Protein AF-A0A9P1FD99-F1 (afdb_monomer_lite)

InterPro domains:
  IPR006680 Amidohydrolase-related [PF01979] (266-612)
  IPR011059 Metal-dependent hydrolase, composite domain superfamily [G3DSA:2.30.40.10] (236-586)
  IPR011059 Metal-dependent hydrolase, composite domain superfamily [SSF51338] (237-615)
  IPR032466 Metal-dependent hydrolase [SSF51556] (269-570)

pLDDT: mean 85.4, std 17.94, range [26.8, 98.94]

Radius of gyration: 29.66 Å; chains: 1; bounding box: 60×89×94 Å

Secondary structure (DSSP, 8-state):
--SSTTHHHHHHHHHHHHHHHHHHHTTSSS--SHHHHHHHHHHHTTEEPPS--TTTTSEEEEEEEPPTT-HHHHHHHHHHHHHHHHHHHHHHSTT-EEPPHHHHHHHHHHS--SSHHHHHHHHT-SEEEEEEEEEEEEESTTSEEEEEEEEEEEEEEGGGTTEEEEEEEPPPEEESSS-PEETTT---HHHHHHHHHHHHHHHHHTTTS-EETTGGGS---PPPEEEEEEETTT--EEEEEEETTEEEEEEEPPTTSS---PPPEEEEPEEEEEE-EETTEESS-TT--HHHHHHHHHHHGGGTEEEEEEEEES--HHHHHHHHHHHHHHHHH-HHHHHHB--EEEE-SSS--STTTTTTS-GGG-----HHHHHHHHHHTTT-EEEEEE-TTSTTHHHHHHHHHHTTPEEEE-S----HHHHHHHHHTT--EETTBTBSS-SS--SSS-HHHHHHH-TTPEEEE--SSSSS-HHHHHHHHHHH-GGGEEE---B-TTTTPPSEEE--SSS-EEE-TTS-EEETTEEEEE-SB-S-HHHHHHHHHHHHT--HHHHHHHTTHHHHHHTTPPPP-S-TTSB--EEEEEEEPPPTT-SSPPPEEEEEEEEETTEEEEE------

Structure (mmCIF, N/CA/C/O backbone):
data_AF-A0A9P1FD99-F1
#
_entry.id   AF-A0A9P1FD99-F1
#
loop_
_atom_site.group_PDB
_atom_site.id
_atom_site.type_symbol
_atom_site.label_atom_id
_atom_site.label_alt_id
_atom_site.label_comp_id
_atom_site.label_asym_id
_atom_site.label_entity_id
_atom_site.label_seq_id
_atom_site.pdbx_PDB_ins_code
_atom_site.Cartn_x
_atom_site.Cartn_y
_atom_site.Cartn_z
_atom_site.occupancy
_atom_site.B_iso_or_equiv
_atom_site.auth_seq_id
_atom_site.auth_comp_id
_atom_site.auth_asym_id
_atom_site.auth_atom_id
_atom_site.pdbx_PDB_model_num
ATOM 1 N N . MET A 1 1 ? -25.162 -61.012 12.794 1.00 49.38 1 MET A N 1
ATOM 2 C CA . MET A 1 1 ? -24.647 -59.694 13.213 1.00 49.38 1 MET A CA 1
ATOM 3 C C . MET A 1 1 ? -23.161 -59.747 13.603 1.00 49.38 1 MET A C 1
ATOM 5 O O . MET A 1 1 ? -22.737 -58.900 14.362 1.00 49.38 1 MET A O 1
ATOM 9 N N . ASP A 1 2 ? -22.349 -60.653 13.022 1.00 47.34 2 ASP A N 1
ATOM 10 C CA . ASP A 1 2 ? -20.961 -60.903 13.489 1.00 47.34 2 ASP A CA 1
ATOM 11 C C . ASP A 1 2 ? -19.898 -61.042 12.376 1.00 47.34 2 ASP A C 1
ATOM 13 O O . ASP A 1 2 ? -18.793 -61.524 12.595 1.00 47.34 2 ASP A O 1
ATOM 17 N N . ARG A 1 3 ? -20.196 -60.596 11.147 1.00 40.69 3 ARG A N 1
ATOM 18 C CA . ARG A 1 3 ? -19.201 -60.544 10.048 1.00 40.69 3 ARG A CA 1
ATOM 19 C C . ARG A 1 3 ? -18.862 -59.135 9.553 1.00 40.69 3 ARG A C 1
ATOM 21 O O . ARG A 1 3 ? -17.965 -58.988 8.736 1.00 40.69 3 ARG A O 1
ATOM 28 N N . LYS A 1 4 ? -19.537 -58.096 10.064 1.00 38.88 4 LYS A N 1
ATOM 29 C CA . LYS A 1 4 ? -19.230 -56.681 9.764 1.00 38.88 4 LYS A CA 1
ATOM 30 C C . LYS A 1 4 ? -18.324 -56.007 10.808 1.00 38.88 4 LYS A C 1
ATOM 32 O O . LYS A 1 4 ? -17.747 -54.974 10.508 1.00 38.88 4 LYS A O 1
ATOM 37 N N . LEU A 1 5 ? -18.151 -56.606 11.990 1.00 40.19 5 LEU A N 1
ATOM 38 C CA . LEU A 1 5 ? -17.313 -56.069 13.076 1.00 40.19 5 LEU A CA 1
ATOM 39 C C . LEU A 1 5 ? -15.829 -56.467 12.979 1.00 40.19 5 LEU A C 1
ATOM 41 O O . LEU A 1 5 ? -14.982 -55.841 13.610 1.00 40.19 5 LEU A O 1
ATOM 45 N N . THR A 1 6 ? -15.492 -57.470 12.167 1.00 45.97 6 THR A N 1
ATOM 46 C CA . THR A 1 6 ? -14.114 -57.961 12.001 1.00 45.97 6 THR A CA 1
ATOM 47 C C . THR A 1 6 ? -13.347 -57.270 10.870 1.00 45.97 6 THR A C 1
ATOM 49 O O . THR A 1 6 ? -12.132 -57.137 10.973 1.00 45.97 6 THR A O 1
ATOM 52 N N . ALA A 1 7 ? -14.021 -56.739 9.843 1.00 41.03 7 ALA A N 1
ATOM 53 C CA . ALA A 1 7 ? -13.360 -56.007 8.754 1.00 41.03 7 ALA A CA 1
ATOM 54 C C . ALA A 1 7 ? -12.927 -54.579 9.157 1.00 41.03 7 ALA A C 1
ATOM 56 O O . ALA A 1 7 ? -11.869 -54.119 8.734 1.00 41.03 7 ALA A O 1
ATOM 57 N N . ASP A 1 8 ? -13.686 -53.909 10.034 1.00 42.50 8 ASP A N 1
ATOM 58 C CA . ASP A 1 8 ? -13.404 -52.522 10.453 1.00 42.50 8 ASP A CA 1
ATOM 59 C C . ASP A 1 8 ? -12.318 -52.417 11.545 1.00 42.50 8 ASP A C 1
ATOM 61 O O . ASP A 1 8 ? -11.709 -51.367 11.744 1.00 42.50 8 ASP A O 1
ATOM 65 N N . ARG A 1 9 ? -12.021 -53.526 12.241 1.00 41.81 9 ARG A N 1
ATOM 66 C CA . ARG A 1 9 ? -10.896 -53.608 13.193 1.00 41.81 9 ARG A CA 1
ATOM 67 C C . ARG A 1 9 ? -9.561 -53.931 12.516 1.00 41.81 9 ARG A C 1
ATOM 69 O O . ARG A 1 9 ? -8.523 -53.500 13.008 1.00 41.81 9 ARG A O 1
ATOM 76 N N . LEU A 1 10 ? -9.578 -54.628 11.377 1.00 41.50 10 LEU A N 1
ATOM 77 C CA . LEU A 1 10 ? -8.373 -54.923 10.592 1.00 41.50 10 LEU A CA 1
ATOM 78 C C . LEU A 1 10 ? -7.901 -53.710 9.768 1.00 41.50 10 LEU A C 1
ATOM 80 O O . LEU A 1 10 ? -6.698 -53.482 9.683 1.00 41.50 10 LEU A O 1
ATOM 84 N N . SER A 1 11 ? -8.809 -52.873 9.250 1.00 41.72 11 SER A N 1
ATOM 85 C CA . SER A 1 11 ? -8.440 -51.654 8.502 1.00 41.72 11 SER A CA 1
ATOM 86 C C . SER A 1 11 ? -7.812 -50.567 9.389 1.00 41.72 11 SER A C 1
ATOM 88 O O . SER A 1 11 ? -6.845 -49.922 8.986 1.00 41.72 11 SER A O 1
ATOM 90 N N . LYS A 1 12 ? -8.295 -50.407 10.630 1.00 41.62 12 LYS A N 1
ATOM 91 C CA . LYS A 1 12 ? -7.772 -49.419 11.596 1.00 41.62 12 LYS A CA 1
ATOM 92 C C . LYS A 1 12 ? -6.443 -49.839 12.235 1.00 41.62 12 LYS A C 1
ATOM 94 O O . LYS A 1 12 ? -5.623 -48.975 12.540 1.00 41.62 12 LYS A O 1
ATOM 99 N N . GLY A 1 13 ? -6.193 -51.145 12.381 1.00 40.50 13 GLY A N 1
ATOM 100 C CA . GLY A 1 13 ? -4.907 -51.683 12.848 1.00 40.50 13 GLY A CA 1
ATOM 101 C C . GLY A 1 13 ? -3.780 -51.564 11.813 1.00 40.50 13 GLY A C 1
ATOM 102 O O . GLY A 1 13 ? -2.639 -51.288 12.165 1.00 40.50 13 GLY A O 1
ATOM 103 N N . LEU A 1 14 ? -4.099 -51.700 10.521 1.00 39.56 14 LEU A N 1
ATOM 104 C CA . LEU A 1 14 ? -3.123 -51.542 9.434 1.00 39.56 14 LEU A CA 1
ATOM 105 C C . LEU A 1 14 ? -2.770 -50.070 9.156 1.00 39.56 14 LEU A C 1
ATOM 107 O O . LEU A 1 14 ? -1.610 -49.779 8.871 1.00 39.56 14 LEU A O 1
ATOM 111 N N . LEU A 1 15 ? -3.716 -49.132 9.321 1.00 39.81 15 LEU A N 1
ATOM 112 C CA . LEU A 1 15 ? -3.428 -47.693 9.209 1.00 39.81 15 LEU A CA 1
ATOM 113 C C . LEU A 1 15 ? -2.541 -47.171 10.353 1.00 39.81 15 LEU A C 1
ATOM 115 O O . LEU A 1 15 ? -1.690 -46.316 10.131 1.00 39.81 15 LEU A O 1
ATOM 119 N N . SER A 1 16 ? -2.713 -47.698 11.568 1.00 42.03 16 SER A N 1
ATOM 120 C CA . SER A 1 16 ? -1.937 -47.277 12.744 1.00 42.03 16 SER A CA 1
ATOM 121 C C . SER A 1 16 ? -0.521 -47.862 12.757 1.00 42.03 16 SER A C 1
ATOM 123 O O . SER A 1 16 ? 0.417 -47.168 13.139 1.00 42.03 16 SER A O 1
ATOM 125 N N . ILE A 1 17 ? -0.326 -49.085 12.251 1.00 43.75 17 ILE A N 1
ATOM 126 C CA . ILE A 1 17 ? 1.015 -49.675 12.087 1.00 43.75 17 ILE A CA 1
ATOM 127 C C . ILE A 1 17 ? 1.769 -49.024 10.911 1.00 43.75 17 ILE A C 1
ATOM 129 O O . ILE A 1 17 ? 2.972 -48.789 11.016 1.00 43.75 17 ILE A O 1
ATOM 133 N N . GLY A 1 18 ? 1.069 -48.652 9.830 1.00 36.88 18 GLY A N 1
ATOM 134 C CA . GLY A 1 18 ? 1.655 -47.921 8.699 1.00 36.88 18 GLY A CA 1
ATOM 135 C C . GLY A 1 18 ? 2.136 -46.509 9.057 1.00 36.88 18 GLY A C 1
ATOM 136 O O . GLY A 1 18 ? 3.199 -46.095 8.601 1.00 36.88 18 GLY A O 1
ATOM 137 N N . LEU A 1 19 ? 1.409 -45.795 9.926 1.00 39.44 19 LEU A N 1
ATOM 138 C CA . LEU A 1 19 ? 1.786 -44.448 10.375 1.00 39.44 19 LEU A CA 1
ATOM 139 C C . LEU A 1 19 ? 2.971 -44.471 11.359 1.00 39.44 19 LEU A C 1
ATOM 141 O O . LEU A 1 19 ? 3.860 -43.627 11.280 1.00 39.44 19 LEU A O 1
ATOM 145 N N . VAL A 1 20 ? 3.037 -45.482 12.234 1.00 42.94 20 VAL A N 1
ATOM 146 C CA . VAL A 1 20 ? 4.157 -45.660 13.177 1.00 42.94 20 VAL A CA 1
ATOM 147 C C . VAL A 1 20 ? 5.441 -46.096 12.454 1.00 42.94 20 VAL A C 1
ATOM 149 O O . VAL A 1 20 ? 6.527 -45.645 12.816 1.00 42.94 20 VAL A O 1
ATOM 152 N N . LEU A 1 21 ? 5.338 -46.893 11.383 1.00 38.41 21 LEU A N 1
ATOM 153 C CA . LEU A 1 21 ? 6.490 -47.247 10.541 1.00 38.41 21 LEU A CA 1
ATOM 154 C C . LEU A 1 21 ? 6.959 -46.085 9.644 1.00 38.41 21 LEU A C 1
ATOM 156 O O . LEU A 1 21 ? 8.162 -45.952 9.425 1.00 38.41 21 LEU A O 1
ATOM 160 N N . ALA A 1 22 ? 6.056 -45.205 9.193 1.00 40.28 22 ALA A N 1
ATOM 161 C CA . ALA A 1 22 ? 6.420 -43.998 8.444 1.00 40.28 22 ALA A CA 1
ATOM 162 C C . ALA A 1 22 ? 7.143 -42.954 9.321 1.00 40.28 22 ALA A C 1
ATOM 164 O O . ALA A 1 22 ? 8.116 -42.351 8.873 1.00 40.28 22 ALA A O 1
ATOM 165 N N . CYS A 1 23 ? 6.750 -42.798 10.591 1.00 40.44 23 CYS A N 1
ATOM 166 C CA . CYS A 1 23 ? 7.476 -41.947 11.542 1.00 40.44 23 CYS A CA 1
ATOM 167 C C . CYS A 1 23 ? 8.822 -42.553 11.981 1.00 40.44 23 CYS A C 1
ATOM 169 O O . CYS A 1 23 ? 9.776 -41.814 12.215 1.00 40.44 23 CYS A O 1
ATOM 171 N N . GLY A 1 24 ? 8.933 -43.885 12.050 1.00 37.09 24 GLY A N 1
ATOM 172 C CA . GLY A 1 24 ? 10.185 -44.568 12.393 1.00 37.09 24 GLY A CA 1
ATOM 173 C C . GLY A 1 24 ? 11.261 -44.490 11.303 1.00 37.09 24 GLY A C 1
ATOM 174 O O . GLY A 1 24 ? 12.447 -44.425 11.619 1.00 37.09 24 GLY A O 1
ATOM 175 N N . ALA A 1 25 ? 10.869 -44.440 10.025 1.00 33.78 25 ALA A N 1
ATOM 176 C CA . ALA A 1 25 ? 11.807 -44.355 8.900 1.00 33.78 25 ALA A CA 1
ATOM 177 C C . ALA A 1 25 ? 12.376 -42.938 8.664 1.00 33.78 25 ALA A C 1
ATOM 179 O O . ALA A 1 25 ? 13.421 -42.800 8.035 1.00 33.78 25 ALA A O 1
ATOM 180 N N . LEU A 1 26 ? 11.745 -41.896 9.216 1.00 38.19 26 LEU A N 1
ATOM 181 C CA . LEU A 1 26 ? 12.240 -40.510 9.186 1.00 38.19 26 LEU A CA 1
ATOM 182 C C . LEU A 1 26 ? 13.288 -40.204 10.273 1.00 38.19 26 LEU A C 1
ATOM 184 O O . LEU A 1 26 ? 13.908 -39.147 10.246 1.00 38.19 26 LEU A O 1
ATOM 188 N N . LEU A 1 27 ? 13.534 -41.133 11.203 1.00 37.84 27 LEU A N 1
ATOM 189 C CA . LEU A 1 27 ? 14.490 -40.962 12.308 1.00 37.84 27 LEU A CA 1
ATOM 190 C C . LEU A 1 27 ? 15.854 -41.629 12.067 1.00 37.84 27 LEU A C 1
ATOM 192 O O . LEU A 1 27 ? 16.709 -41.626 12.951 1.00 37.84 27 LEU A O 1
ATOM 196 N N . ALA A 1 28 ? 16.093 -42.161 10.866 1.00 37.06 28 ALA A N 1
ATOM 197 C CA . ALA A 1 28 ? 17.353 -42.805 10.498 1.00 37.06 28 ALA A CA 1
ATOM 198 C C . ALA A 1 28 ? 17.965 -42.226 9.210 1.00 37.06 28 ALA A C 1
ATOM 200 O O . ALA A 1 28 ? 18.451 -42.971 8.368 1.00 37.06 28 ALA A O 1
ATOM 201 N N . ALA A 1 29 ? 17.961 -40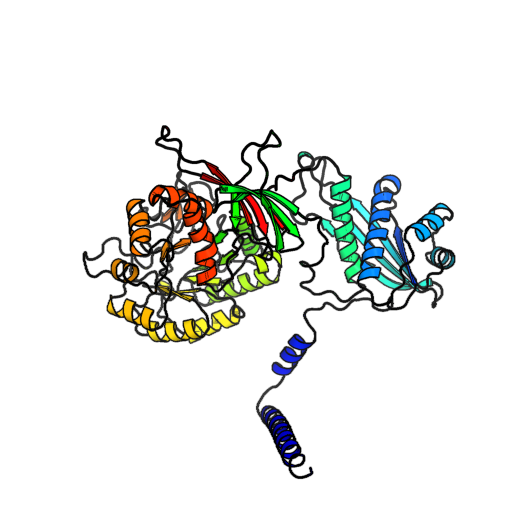.899 9.056 1.00 35.88 29 ALA A N 1
ATOM 202 C CA . ALA A 1 29 ? 18.892 -40.181 8.182 1.00 35.88 29 ALA A CA 1
ATOM 203 C C . ALA A 1 29 ? 18.908 -38.684 8.544 1.00 35.88 29 ALA A C 1
ATOM 205 O O . ALA A 1 29 ? 18.039 -37.935 8.124 1.00 35.88 29 ALA A O 1
ATOM 206 N N . GLY A 1 30 ? 19.909 -38.259 9.323 1.00 34.56 30 GLY A N 1
ATOM 207 C CA . GLY A 1 30 ? 20.347 -36.858 9.423 1.00 34.56 30 GLY A CA 1
ATOM 208 C C . GLY A 1 30 ? 19.486 -35.886 10.248 1.00 34.56 30 GLY A C 1
ATOM 209 O O . GLY A 1 30 ? 18.522 -35.323 9.754 1.00 34.56 30 GLY A O 1
ATOM 210 N N . GLY A 1 31 ? 19.928 -35.597 11.481 1.00 34.16 31 GLY A N 1
ATOM 211 C CA . GLY A 1 31 ? 19.797 -34.275 12.123 1.00 34.16 31 GLY A CA 1
ATOM 212 C C . GLY A 1 31 ? 18.389 -33.755 12.452 1.00 34.16 31 GLY A C 1
ATOM 213 O O . GLY A 1 31 ? 17.940 -32.769 11.879 1.00 34.16 31 GLY A O 1
ATOM 214 N N . CYS A 1 32 ? 17.712 -34.352 13.436 1.00 26.80 32 CYS A N 1
ATOM 215 C CA . CYS A 1 32 ? 16.407 -33.888 13.921 1.00 26.80 32 CYS A CA 1
ATOM 216 C C . CYS A 1 32 ? 16.529 -32.838 15.043 1.00 26.80 32 CYS A C 1
ATOM 218 O O . CYS A 1 32 ? 16.767 -33.191 16.195 1.00 26.80 32 CYS A O 1
ATOM 220 N N . ALA A 1 33 ? 16.285 -31.566 14.715 1.00 31.78 33 ALA A N 1
ATOM 221 C CA . ALA A 1 33 ? 15.882 -30.533 15.684 1.00 31.78 33 ALA A CA 1
ATOM 222 C C . ALA A 1 33 ? 14.737 -29.625 15.172 1.00 31.78 33 ALA A C 1
ATOM 224 O O . ALA A 1 33 ? 13.996 -29.072 15.976 1.00 31.78 33 ALA A O 1
ATOM 225 N N . GLY A 1 34 ? 14.527 -29.520 13.853 1.00 35.47 34 GLY A N 1
ATOM 226 C CA . GLY A 1 34 ? 13.505 -28.645 13.253 1.00 35.47 34 GLY A CA 1
ATOM 227 C C . GLY A 1 34 ? 12.044 -29.097 13.428 1.00 35.47 34 GLY A C 1
ATOM 228 O O . GLY A 1 34 ? 11.240 -28.322 13.934 1.00 35.47 34 GLY A O 1
ATOM 229 N N . PRO A 1 35 ? 11.657 -30.345 13.093 1.00 35.69 35 PRO A N 1
ATOM 230 C CA . PRO A 1 35 ? 10.236 -30.715 13.034 1.00 35.69 35 PRO A CA 1
ATOM 231 C C . PRO A 1 35 ? 9.554 -30.793 14.406 1.00 35.69 35 PRO A C 1
ATOM 233 O O . PRO A 1 35 ? 8.363 -30.516 14.526 1.00 35.69 35 PRO A O 1
ATOM 236 N N . LEU A 1 36 ? 10.307 -31.151 15.454 1.00 33.38 36 LEU A N 1
ATOM 237 C CA . LEU A 1 36 ? 9.796 -31.202 16.827 1.00 33.38 36 LEU A CA 1
ATOM 238 C C . LEU A 1 36 ? 9.600 -29.790 17.399 1.00 33.38 36 LEU A C 1
ATOM 240 O O . LEU A 1 36 ? 8.641 -29.560 18.127 1.00 33.38 36 LEU A O 1
ATOM 244 N N . ALA A 1 37 ? 10.471 -28.847 17.025 1.00 32.66 37 ALA A N 1
ATOM 245 C CA . ALA A 1 37 ? 10.346 -27.439 17.381 1.00 32.66 37 ALA A CA 1
ATOM 246 C C . ALA A 1 37 ? 9.148 -26.795 16.671 1.00 32.66 37 ALA A C 1
ATOM 248 O O . ALA A 1 37 ? 8.357 -26.139 17.332 1.00 32.66 37 ALA A O 1
ATOM 249 N N . THR A 1 38 ? 8.933 -27.068 15.378 1.00 35.25 38 THR A N 1
ATOM 250 C CA . THR A 1 38 ? 7.747 -26.603 14.633 1.00 35.25 38 THR A CA 1
ATOM 251 C C . THR A 1 38 ? 6.451 -27.219 15.168 1.00 35.25 38 THR A C 1
ATOM 253 O O . THR A 1 38 ? 5.447 -26.525 15.296 1.00 35.25 38 THR A O 1
ATOM 256 N N . ALA A 1 39 ? 6.463 -28.500 15.553 1.00 32.62 39 ALA A N 1
ATOM 257 C CA . ALA A 1 39 ? 5.312 -29.140 16.188 1.00 32.62 39 ALA A CA 1
ATOM 258 C C . ALA A 1 39 ? 5.043 -28.587 17.601 1.00 32.62 39 ALA A C 1
ATOM 260 O O . ALA A 1 39 ? 3.891 -28.354 17.949 1.00 32.62 39 ALA A O 1
ATOM 261 N N . MET A 1 40 ? 6.080 -28.314 18.402 1.00 30.53 40 MET A N 1
ATOM 262 C CA . MET A 1 40 ? 5.928 -27.635 19.696 1.00 30.53 40 MET A CA 1
ATOM 263 C C . MET A 1 40 ? 5.456 -26.183 19.542 1.00 30.53 40 MET A C 1
ATOM 265 O O . MET A 1 40 ? 4.672 -25.722 20.366 1.00 30.53 40 MET A O 1
ATOM 269 N N . TYR A 1 41 ? 5.882 -25.491 18.483 1.00 35.84 41 TYR A N 1
ATOM 270 C CA . TYR A 1 41 ? 5.477 -24.124 18.143 1.00 35.84 41 TYR A CA 1
ATOM 271 C C . TYR A 1 41 ? 4.004 -24.056 17.704 1.00 35.84 41 TYR A C 1
ATOM 273 O O . TYR A 1 41 ? 3.274 -23.162 18.117 1.00 35.84 41 TYR A O 1
ATOM 281 N N . LEU A 1 42 ? 3.529 -25.058 16.955 1.00 39.31 42 LEU A N 1
ATOM 282 C CA . LEU A 1 42 ? 2.123 -25.195 16.550 1.00 39.31 42 LEU A CA 1
ATOM 283 C C . LEU A 1 42 ? 1.190 -25.646 17.689 1.00 39.31 42 LEU A C 1
ATOM 285 O O . LEU A 1 42 ? -0.011 -25.402 17.615 1.00 39.31 42 LEU A O 1
ATOM 289 N N . ILE A 1 43 ? 1.716 -26.317 18.722 1.00 37.78 43 ILE A N 1
ATOM 290 C CA . ILE A 1 43 ? 0.920 -26.847 19.844 1.00 37.78 43 ILE A CA 1
ATOM 291 C C . ILE A 1 43 ? 0.850 -25.868 21.031 1.00 37.78 43 ILE A C 1
ATOM 293 O O . ILE A 1 43 ? -0.164 -25.860 21.723 1.00 37.78 43 ILE A O 1
ATOM 297 N N . ASN A 1 44 ? 1.881 -25.045 21.272 1.00 37.06 44 ASN A N 1
ATOM 298 C CA . ASN A 1 44 ? 1.956 -24.188 22.468 1.00 37.06 44 ASN A CA 1
ATOM 299 C C . ASN A 1 44 ? 1.691 -22.692 22.244 1.00 37.06 44 ASN A C 1
ATOM 301 O O . ASN A 1 44 ? 1.666 -21.965 23.233 1.00 37.06 44 ASN A O 1
ATOM 305 N N . GLY A 1 45 ? 1.478 -22.231 21.009 1.00 39.06 45 GLY A N 1
ATOM 306 C CA . GLY A 1 45 ? 1.219 -20.814 20.742 1.00 39.06 45 GLY A CA 1
ATOM 307 C C . GLY A 1 45 ? 2.387 -19.889 21.117 1.00 39.06 45 GLY A C 1
ATOM 308 O O . GLY A 1 45 ? 3.404 -20.296 21.677 1.00 39.06 45 GLY A O 1
ATOM 309 N N . THR A 1 46 ? 2.243 -18.619 20.773 1.00 45.62 46 THR A N 1
ATOM 310 C CA . THR A 1 46 ? 3.195 -17.520 20.999 1.00 45.62 46 THR A CA 1
ATOM 311 C C . THR A 1 46 ? 3.103 -16.932 22.415 1.00 45.62 46 THR A C 1
ATOM 313 O O . THR A 1 46 ? 3.452 -15.778 22.643 1.00 45.62 46 THR A O 1
ATOM 316 N N . ASP A 1 47 ? 2.649 -17.730 23.385 1.00 58.75 47 ASP A N 1
ATOM 317 C CA . ASP A 1 47 ? 2.400 -17.290 24.758 1.00 58.75 47 ASP A CA 1
ATOM 318 C C . ASP A 1 47 ? 3.706 -17.054 25.531 1.00 58.75 47 ASP A C 1
ATOM 320 O O . ASP A 1 47 ? 4.477 -17.980 25.820 1.00 58.75 47 ASP A O 1
ATOM 324 N N . ILE A 1 48 ? 3.914 -15.807 25.953 1.00 71.06 48 ILE A N 1
ATOM 325 C CA . ILE A 1 48 ? 4.862 -15.461 27.005 1.00 71.06 48 ILE A CA 1
ATOM 326 C C . ILE A 1 48 ? 4.283 -15.992 28.318 1.00 71.06 48 ILE A C 1
ATOM 328 O O . ILE A 1 48 ? 3.168 -15.676 28.734 1.00 71.06 48 ILE A O 1
ATOM 332 N N . LYS A 1 49 ? 5.045 -16.864 28.977 1.00 80.75 49 LYS A N 1
ATOM 333 C CA . LYS A 1 49 ? 4.644 -17.447 30.260 1.00 80.75 49 LYS A CA 1
ATOM 334 C C . LYS A 1 49 ? 4.727 -16.391 31.360 1.00 80.75 49 LYS A C 1
ATOM 336 O O . LYS A 1 49 ? 5.726 -15.683 31.429 1.00 80.75 49 LYS A O 1
ATOM 341 N N . ALA A 1 50 ? 3.752 -16.396 32.270 1.00 85.75 50 ALA A N 1
ATOM 342 C CA . ALA A 1 50 ? 3.813 -15.592 33.492 1.00 85.75 50 ALA A CA 1
ATOM 343 C C . ALA A 1 50 ? 5.129 -15.829 34.250 1.00 85.75 50 ALA A C 1
ATOM 345 O O . ALA A 1 50 ? 5.564 -16.982 34.390 1.00 85.75 50 ALA A O 1
ATOM 346 N N . GLU A 1 51 ? 5.718 -14.756 34.772 1.00 86.94 51 GLU A N 1
ATOM 347 C CA . GLU A 1 51 ? 6.915 -14.813 35.615 1.00 86.94 51 GLU A CA 1
ATOM 348 C C . GLU A 1 51 ? 6.589 -15.300 37.029 1.00 86.94 51 GLU A C 1
ATOM 350 O O . GLU A 1 51 ? 7.399 -16.002 37.632 1.00 86.94 51 GLU A O 1
ATOM 355 N N . PHE A 1 52 ? 5.381 -15.009 37.519 1.00 91.31 52 PHE A N 1
ATOM 356 C CA . PHE A 1 52 ? 4.864 -15.496 38.791 1.00 91.31 52 PHE A CA 1
ATOM 357 C C . PHE A 1 52 ? 3.477 -16.121 38.610 1.00 91.31 52 PHE A C 1
ATOM 359 O O . PHE A 1 52 ? 2.567 -15.491 38.086 1.00 91.31 52 PHE A O 1
ATOM 366 N N . LYS A 1 53 ? 3.306 -17.386 39.011 1.00 89.12 53 LYS A N 1
ATOM 367 C CA . LYS A 1 53 ? 2.085 -18.179 38.737 1.00 89.12 53 LYS A CA 1
ATOM 368 C C . LYS A 1 53 ? 1.286 -18.543 39.979 1.00 89.12 53 LYS A C 1
ATOM 370 O O . LYS A 1 53 ? 0.175 -19.062 39.857 1.00 89.12 53 LYS A O 1
ATOM 375 N N . ASP A 1 54 ? 1.840 -18.274 41.153 1.00 90.31 54 ASP A N 1
ATOM 376 C CA . ASP A 1 54 ? 1.340 -18.826 42.410 1.00 90.31 54 ASP A CA 1
ATOM 377 C C . ASP A 1 54 ? 0.161 -18.021 42.988 1.00 90.31 54 ASP A C 1
ATOM 379 O O . ASP A 1 54 ? -0.362 -18.377 44.035 1.00 90.31 54 ASP A O 1
ATOM 383 N N . LEU A 1 55 ? -0.335 -17.008 42.258 1.00 90.62 55 LEU A N 1
ATOM 384 C CA . LEU A 1 55 ? -1.622 -16.351 42.543 1.00 90.62 55 LEU A CA 1
ATOM 385 C C . LEU A 1 55 ? -2.833 -17.249 42.228 1.00 90.62 55 LEU A C 1
ATOM 387 O O . LEU A 1 55 ? -3.961 -16.966 42.626 1.00 90.62 55 LEU A O 1
ATOM 391 N N . LYS A 1 56 ? -2.630 -18.328 41.465 1.00 88.69 56 LYS A N 1
ATOM 392 C CA . LYS A 1 56 ? -3.706 -19.215 41.023 1.00 88.69 56 LYS A CA 1
ATOM 393 C C . LYS A 1 56 ? -4.383 -19.904 42.215 1.00 88.69 56 LYS A C 1
ATOM 395 O O . LYS A 1 56 ? -3.753 -20.711 42.892 1.00 88.69 56 LYS A O 1
ATOM 400 N N . GLY A 1 57 ? -5.688 -19.687 42.394 1.00 86.88 57 GLY A N 1
ATOM 401 C CA . GLY A 1 57 ? -6.448 -20.324 43.478 1.00 86.88 57 GLY A CA 1
ATOM 402 C C . GLY A 1 57 ? -6.298 -19.647 44.840 1.00 86.88 57 GLY A C 1
ATOM 403 O O . GLY A 1 57 ? -6.743 -20.225 45.826 1.00 86.88 57 GLY A O 1
ATOM 404 N N . LYS A 1 58 ? -5.651 -18.479 44.895 1.00 93.56 58 LYS A N 1
ATOM 405 C CA . LYS A 1 58 ? -5.450 -17.686 46.109 1.00 93.56 58 LYS A CA 1
ATOM 406 C C . LYS A 1 58 ? -6.433 -16.523 46.158 1.00 93.56 58 LYS A C 1
ATOM 408 O O . LYS A 1 58 ? -6.822 -16.002 45.107 1.00 93.56 58 LYS A O 1
ATOM 413 N N . ARG A 1 59 ? -6.784 -16.100 47.369 1.00 96.12 59 ARG A N 1
ATOM 414 C CA . ARG A 1 59 ? -7.451 -14.829 47.621 1.00 96.12 59 ARG A CA 1
ATOM 415 C C . ARG A 1 59 ? -6.411 -13.715 47.699 1.00 96.12 59 ARG A C 1
ATOM 417 O O . ARG A 1 59 ? -5.522 -13.766 48.543 1.00 96.12 59 ARG A O 1
ATOM 424 N N . VAL A 1 60 ? -6.459 -12.751 46.783 1.00 95.88 60 VAL A N 1
ATOM 425 C CA . VAL A 1 60 ? -5.378 -11.772 46.582 1.00 95.88 60 VAL A CA 1
ATOM 426 C C . VAL A 1 60 ? -5.906 -10.354 46.738 1.00 95.88 60 VAL A C 1
ATOM 428 O O . VAL A 1 60 ? -6.814 -9.951 46.014 1.00 95.88 60 VAL A O 1
ATOM 431 N N . ALA A 1 61 ? -5.304 -9.582 47.641 1.00 95.00 61 ALA A N 1
ATOM 432 C CA . ALA A 1 61 ? -5.513 -8.140 47.710 1.00 95.00 61 ALA A CA 1
ATOM 433 C C . ALA A 1 61 ? -4.469 -7.425 46.843 1.00 95.00 61 ALA A C 1
ATOM 435 O O . ALA A 1 61 ? -3.276 -7.721 46.929 1.00 95.00 61 ALA A O 1
ATOM 436 N N . VAL A 1 62 ? -4.901 -6.483 46.007 1.00 94.69 62 VAL A N 1
ATOM 437 C CA . VAL A 1 62 ? -3.996 -5.629 45.228 1.00 94.69 62 VAL A CA 1
ATOM 438 C C . VAL A 1 62 ? -4.009 -4.243 45.834 1.00 94.69 62 VAL A C 1
ATOM 440 O O . VAL A 1 62 ? -5.066 -3.662 46.065 1.00 94.69 62 VAL A O 1
ATOM 443 N N . VAL A 1 63 ? -2.824 -3.698 46.059 1.00 91.50 63 VAL A N 1
ATOM 444 C CA . VAL A 1 63 ? -2.668 -2.390 46.669 1.00 91.50 63 VAL A CA 1
ATOM 445 C C . VAL A 1 63 ? -1.589 -1.594 45.966 1.00 91.50 63 VAL A C 1
ATOM 447 O O . VAL A 1 63 ? -0.528 -2.122 45.641 1.00 91.50 63 VAL A O 1
ATOM 450 N N . CYS A 1 64 ? -1.848 -0.304 45.762 1.00 91.75 64 CYS A N 1
ATOM 451 C CA . CYS A 1 64 ? -0.886 0.606 45.171 1.00 91.75 64 CYS A CA 1
ATOM 452 C C . CYS A 1 64 ? -0.477 1.712 46.148 1.00 91.75 64 CYS A C 1
ATOM 454 O O . CYS A 1 64 ? -1.328 2.325 46.791 1.00 91.75 64 CYS A O 1
ATOM 456 N N . ARG A 1 65 ? 0.831 1.975 46.260 1.00 88.19 65 ARG A N 1
ATOM 457 C CA . ARG A 1 65 ? 1.374 3.093 47.045 1.00 88.19 65 ARG A CA 1
ATOM 458 C C . ARG A 1 65 ? 1.726 4.255 46.114 1.00 88.19 65 ARG A C 1
ATOM 460 O O . ARG A 1 65 ? 2.472 4.035 45.161 1.00 88.19 65 ARG A O 1
ATOM 467 N N . PRO A 1 66 ? 1.216 5.477 46.359 1.00 84.31 66 PRO A N 1
ATOM 468 C CA . PRO A 1 66 ? 1.574 6.644 45.563 1.00 84.31 66 PRO A CA 1
ATOM 469 C C . PRO A 1 66 ? 3.000 7.135 45.887 1.00 84.31 66 PRO A C 1
ATOM 471 O O . PRO A 1 66 ? 3.512 6.869 46.980 1.00 84.31 66 PRO A O 1
ATOM 474 N N . PRO A 1 67 ? 3.621 7.937 45.000 1.00 79.31 67 PRO A N 1
ATOM 475 C CA . PRO A 1 67 ? 4.950 8.495 45.235 1.00 79.31 67 PRO A CA 1
ATOM 476 C C . PRO A 1 67 ? 5.008 9.343 46.513 1.00 79.31 67 PRO A C 1
ATOM 478 O O . PRO A 1 67 ? 4.177 10.230 46.718 1.00 79.31 67 PRO A O 1
ATOM 481 N N . VAL A 1 68 ? 6.047 9.146 47.333 1.00 68.56 68 VAL A N 1
ATOM 482 C CA . VAL A 1 68 ? 6.253 9.868 48.610 1.00 68.56 68 VAL A CA 1
ATOM 483 C C . VAL A 1 68 ? 6.329 11.391 48.423 1.00 68.56 68 VAL A C 1
ATOM 485 O O . VAL A 1 68 ? 5.927 12.144 49.306 1.00 68.56 68 VAL A O 1
ATOM 488 N N . THR A 1 69 ? 6.827 11.862 47.277 1.00 56.53 69 THR A N 1
ATOM 489 C CA . THR A 1 69 ? 7.004 13.294 46.997 1.00 56.53 69 THR A CA 1
ATOM 490 C C . THR A 1 69 ? 5.711 14.033 46.640 1.00 56.53 69 THR A C 1
ATOM 492 O O . THR A 1 69 ? 5.692 15.246 46.805 1.00 56.53 69 THR A O 1
ATOM 495 N N . ASP A 1 70 ? 4.645 13.332 46.224 1.00 59.50 70 ASP A N 1
ATOM 496 C CA . ASP A 1 70 ? 3.383 13.927 45.732 1.00 59.50 70 ASP A CA 1
ATOM 497 C C . ASP A 1 70 ? 2.139 13.084 46.092 1.00 59.50 70 ASP A C 1
ATOM 499 O O . ASP A 1 70 ? 1.224 12.894 45.285 1.00 59.50 70 ASP A O 1
ATOM 503 N N . GLN A 1 71 ? 2.079 12.578 47.330 1.00 59.03 71 GLN A N 1
ATOM 504 C CA . GLN A 1 71 ? 0.998 11.691 47.793 1.00 59.03 71 GLN A CA 1
ATOM 505 C C . GLN A 1 71 ? -0.417 12.265 47.579 1.00 59.03 71 GLN A C 1
ATOM 507 O O . GLN A 1 71 ? -1.335 11.510 47.286 1.00 59.03 71 GLN A O 1
ATOM 512 N N . PHE A 1 72 ? -0.597 13.590 47.661 1.00 57.53 72 PHE A N 1
ATOM 513 C CA . PHE A 1 72 ? -1.905 14.242 47.488 1.00 57.53 72 PHE A CA 1
ATOM 514 C C . PHE A 1 72 ? -2.343 14.424 46.027 1.00 57.53 72 PHE A C 1
ATOM 516 O O . PHE A 1 72 ? -3.538 14.523 45.771 1.00 57.53 72 PHE A O 1
ATOM 523 N N . GLN A 1 73 ? -1.409 14.516 45.074 1.00 61.19 73 GLN A N 1
ATOM 524 C CA . GLN A 1 73 ? -1.744 14.717 43.654 1.00 61.19 73 GLN A CA 1
ATOM 525 C C . GLN A 1 73 ? -1.888 13.394 42.899 1.00 61.19 73 GLN A C 1
ATOM 527 O O . GLN A 1 73 ? -2.624 13.317 41.917 1.00 61.19 73 GLN A O 1
ATOM 532 N N . ASN A 1 74 ? -1.192 12.353 43.360 1.00 71.31 74 ASN A N 1
ATOM 533 C CA . ASN A 1 74 ? -1.112 11.067 42.676 1.00 71.31 74 ASN A CA 1
ATOM 534 C C . ASN A 1 74 ? -1.868 9.936 43.388 1.00 71.31 74 ASN A C 1
ATOM 536 O O . ASN A 1 74 ? -1.843 8.811 42.890 1.00 71.31 74 ASN A O 1
ATOM 540 N N . SER A 1 75 ? -2.572 10.211 44.495 1.00 72.88 75 SER A N 1
ATOM 541 C CA . SER A 1 75 ? -3.438 9.223 45.159 1.00 72.88 75 SER A CA 1
ATOM 542 C C . SER A 1 75 ? -4.451 8.633 44.179 1.00 72.88 75 SER A C 1
ATOM 544 O O . SER A 1 75 ? -4.507 7.422 44.016 1.00 72.88 75 SER A O 1
ATOM 546 N N . GLN A 1 76 ? -5.122 9.480 43.396 1.00 78.81 76 GLN A N 1
ATOM 547 C CA . GLN A 1 76 ? -6.087 9.042 42.386 1.00 78.81 76 GLN A CA 1
ATOM 548 C C . GLN A 1 76 ? -5.469 8.114 41.322 1.00 78.81 76 GLN A C 1
ATOM 550 O O . GLN A 1 76 ? -6.130 7.200 40.840 1.00 78.81 76 GLN A O 1
ATOM 555 N N . ALA A 1 77 ? -4.200 8.319 40.948 1.00 84.31 77 ALA A N 1
ATOM 556 C CA . ALA A 1 77 ? -3.517 7.446 39.991 1.00 84.31 77 ALA A CA 1
ATOM 557 C C . ALA A 1 77 ? -3.186 6.076 40.605 1.00 84.31 77 ALA A C 1
ATOM 559 O O . ALA A 1 77 ? -3.327 5.062 39.928 1.00 84.31 77 ALA A O 1
ATOM 560 N N . ALA A 1 78 ? -2.787 6.043 41.880 1.00 87.12 78 ALA A N 1
ATOM 561 C CA . ALA A 1 78 ? -2.548 4.801 42.610 1.00 87.12 78 ALA A CA 1
ATOM 562 C C . ALA A 1 78 ? -3.848 4.001 42.808 1.00 87.12 78 ALA A C 1
ATOM 564 O O . ALA A 1 78 ? -3.868 2.797 42.563 1.00 87.12 78 ALA A O 1
ATOM 565 N N . GLU A 1 79 ? -4.944 4.671 43.173 1.00 86.06 79 GLU A N 1
ATOM 566 C CA . GLU A 1 79 ? -6.271 4.057 43.314 1.00 86.06 79 GLU A CA 1
ATOM 567 C C . GLU A 1 79 ? -6.738 3.420 41.996 1.00 86.06 79 GLU A C 1
ATOM 569 O O . GLU A 1 79 ? -7.074 2.235 41.954 1.00 86.06 79 GLU A O 1
ATOM 574 N N . LEU A 1 80 ? -6.686 4.180 40.894 1.00 85.56 80 LEU A N 1
ATOM 575 C CA . LEU A 1 80 ? -7.045 3.678 39.566 1.00 85.56 80 LEU A CA 1
ATOM 576 C C . LEU A 1 80 ? -6.139 2.516 39.131 1.00 85.56 80 LEU A C 1
ATOM 578 O O . LEU A 1 80 ? -6.624 1.545 38.555 1.00 85.56 80 LEU A O 1
ATOM 582 N N . LEU A 1 81 ? -4.837 2.578 39.429 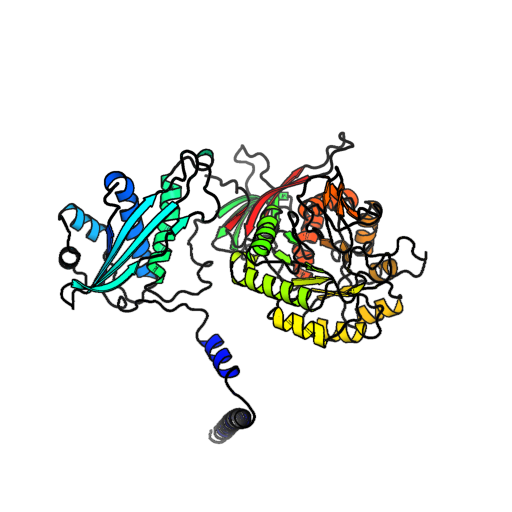1.00 90.94 81 LEU A N 1
ATOM 583 C CA . LEU A 1 81 ? -3.898 1.512 39.080 1.00 90.94 81 LEU A CA 1
ATOM 584 C C . LEU A 1 81 ? -4.201 0.222 39.848 1.00 90.94 81 LEU A C 1
ATOM 586 O O . LEU A 1 81 ? -4.216 -0.853 39.253 1.00 90.94 81 LEU A O 1
ATOM 590 N N . ALA A 1 82 ? -4.485 0.316 41.148 1.00 89.06 82 ALA A N 1
ATOM 591 C CA . ALA A 1 82 ? -4.875 -0.838 41.953 1.00 89.06 82 ALA A CA 1
ATOM 592 C C . ALA A 1 82 ? -6.177 -1.478 41.441 1.00 89.06 82 ALA A C 1
ATOM 594 O O . ALA A 1 82 ? -6.254 -2.705 41.342 1.00 89.06 82 ALA A O 1
ATOM 595 N N . GLN A 1 83 ? -7.170 -0.667 41.060 1.00 86.50 83 GLN A N 1
ATOM 596 C CA . GLN A 1 83 ? -8.428 -1.143 40.473 1.00 86.50 83 GLN A CA 1
ATOM 597 C C . GLN A 1 83 ? -8.207 -1.875 39.145 1.00 86.50 83 GLN A C 1
ATOM 599 O O . GLN A 1 83 ? -8.687 -2.997 38.973 1.00 86.50 83 GLN A O 1
ATOM 604 N N . GLU A 1 84 ? -7.462 -1.271 38.219 1.00 87.94 84 GLU A N 1
ATOM 605 C CA . GLU A 1 84 ? -7.229 -1.849 36.891 1.00 87.94 84 GLU A CA 1
ATOM 606 C C . GLU A 1 84 ? -6.382 -3.132 36.982 1.00 87.94 84 GLU A C 1
ATOM 608 O O . GLU A 1 84 ? -6.732 -4.147 36.379 1.00 87.94 84 GLU A O 1
ATOM 613 N N . VAL A 1 85 ? -5.336 -3.167 37.821 1.00 91.44 85 VAL A N 1
ATOM 614 C CA . VAL A 1 85 ? -4.557 -4.399 38.059 1.00 91.44 85 VAL A CA 1
ATOM 615 C C . VAL A 1 85 ? -5.434 -5.494 38.676 1.00 91.44 85 VAL A C 1
ATOM 617 O O . VAL A 1 85 ? -5.389 -6.638 38.220 1.00 91.44 85 VAL A O 1
ATOM 620 N N . SER A 1 86 ? -6.274 -5.161 39.662 1.00 88.81 86 SER A N 1
ATOM 621 C CA . SER A 1 86 ? -7.234 -6.105 40.260 1.00 88.81 86 SER A CA 1
ATOM 622 C C . SER A 1 86 ? -8.153 -6.714 39.204 1.00 88.81 86 SER A C 1
ATOM 624 O O . SER A 1 86 ? -8.327 -7.934 39.142 1.00 88.81 86 SER A O 1
ATOM 626 N N . HIS A 1 87 ? -8.696 -5.864 38.332 1.00 84.44 87 HIS A N 1
ATOM 627 C CA . HIS A 1 87 ? -9.569 -6.273 37.242 1.00 84.44 87 HIS A CA 1
ATOM 628 C C . HIS A 1 87 ? -8.862 -7.226 36.272 1.00 84.44 87 HIS A C 1
ATOM 630 O O . HIS A 1 87 ? -9.395 -8.290 35.940 1.00 84.44 87 HIS A O 1
ATOM 636 N N . MET A 1 88 ? -7.634 -6.895 35.866 1.00 83.69 88 MET A N 1
ATOM 637 C CA . MET A 1 88 ? -6.847 -7.729 34.959 1.00 83.69 88 MET A CA 1
ATOM 638 C C . MET A 1 88 ? -6.511 -9.093 35.558 1.00 83.69 88 MET A C 1
ATOM 640 O O . MET A 1 88 ? -6.603 -10.108 34.861 1.00 83.69 88 MET A O 1
ATOM 644 N N . LEU A 1 89 ? -6.143 -9.151 36.840 1.00 88.50 89 LEU A N 1
ATOM 645 C CA . LEU A 1 89 ? -5.858 -10.419 37.508 1.00 88.50 89 LEU A CA 1
ATOM 646 C C . LEU A 1 89 ? -7.109 -11.293 37.601 1.00 88.50 89 LEU A C 1
ATOM 648 O O . LEU A 1 89 ? -7.045 -12.467 37.234 1.00 88.50 89 LEU A O 1
ATOM 652 N N . ALA A 1 90 ? -8.245 -10.720 38.007 1.00 87.31 90 ALA A N 1
ATOM 653 C CA . ALA A 1 90 ? -9.516 -11.436 38.109 1.00 87.31 90 ALA A CA 1
ATOM 654 C C . ALA A 1 90 ? -9.953 -12.052 36.769 1.00 87.31 90 ALA A C 1
ATOM 656 O O . ALA A 1 90 ? -10.524 -13.142 36.732 1.00 87.31 90 ALA A O 1
ATOM 657 N N . GLN A 1 91 ? -9.663 -11.375 35.656 1.00 82.69 91 GLN A N 1
ATOM 658 C CA . GLN A 1 91 ? -9.996 -11.861 34.318 1.00 82.69 91 GLN A CA 1
ATOM 659 C C . GLN A 1 91 ? -9.056 -12.954 33.802 1.00 82.69 91 GLN A C 1
ATOM 661 O O . GLN A 1 91 ? -9.502 -13.849 33.080 1.00 82.69 91 GLN A O 1
ATOM 666 N N . ASN A 1 92 ? -7.761 -12.874 34.124 1.00 86.06 92 ASN A N 1
ATOM 667 C CA . ASN A 1 92 ? -6.731 -13.646 33.421 1.00 86.06 92 ASN A CA 1
ATOM 668 C C . ASN A 1 92 ? -6.043 -14.721 34.279 1.00 86.06 92 ASN A C 1
ATOM 670 O O . ASN A 1 92 ? -5.461 -15.663 33.731 1.00 86.06 92 ASN A O 1
ATOM 674 N N . VAL A 1 93 ? -6.128 -14.650 35.610 1.00 88.19 93 VAL A N 1
ATOM 675 C CA . VAL A 1 93 ? -5.569 -15.668 36.512 1.00 88.19 93 VAL A CA 1
ATOM 676 C C . VAL A 1 93 ? -6.654 -16.675 36.891 1.00 88.19 93 VAL A C 1
ATOM 678 O O . VAL A 1 93 ? -7.606 -16.386 37.605 1.00 88.19 93 VAL A O 1
ATOM 681 N N . ALA A 1 94 ? -6.520 -17.910 36.412 1.00 83.31 94 ALA A N 1
ATOM 682 C CA . ALA A 1 94 ? -7.560 -18.921 36.579 1.00 83.31 94 ALA A CA 1
ATOM 683 C C . ALA A 1 94 ? -7.842 -19.271 38.055 1.00 83.31 94 ALA A C 1
ATOM 685 O O . ALA A 1 94 ? -7.016 -19.897 38.715 1.00 83.31 94 ALA A O 1
ATOM 686 N N . GLY A 1 95 ? -9.051 -18.970 38.535 1.00 84.38 95 GLY A N 1
ATOM 687 C CA . GLY A 1 95 ? -9.501 -19.335 39.883 1.00 84.38 95 GLY A CA 1
ATOM 688 C C . GLY A 1 95 ? -8.909 -18.481 41.003 1.00 84.38 95 GLY A C 1
ATOM 689 O O . GLY A 1 95 ? -8.990 -18.897 42.152 1.00 84.38 95 GLY A O 1
ATOM 690 N N . ILE A 1 96 ? -8.297 -17.339 40.681 1.00 93.62 96 ILE A N 1
ATOM 691 C CA . ILE A 1 96 ? -7.984 -16.309 41.676 1.00 93.62 96 ILE A CA 1
ATOM 692 C C . ILE A 1 96 ? -9.283 -15.748 42.273 1.00 93.62 96 ILE A C 1
ATOM 694 O O . ILE A 1 96 ? -10.293 -15.643 41.573 1.00 93.62 96 ILE A O 1
ATOM 698 N N . ASP A 1 97 ? -9.242 -15.370 43.544 1.00 93.44 97 ASP A N 1
ATOM 699 C CA . ASP A 1 97 ? -10.287 -14.589 44.204 1.00 93.44 97 ASP A CA 1
ATOM 700 C C . ASP A 1 97 ? -9.708 -13.211 44.544 1.00 93.44 97 ASP A C 1
ATOM 702 O O . ASP A 1 97 ? -8.953 -13.058 45.498 1.00 93.44 97 ASP A O 1
ATOM 706 N N . VAL A 1 98 ? -9.952 -12.205 43.706 1.00 93.94 98 VAL A N 1
ATOM 707 C CA . VAL A 1 98 ? -9.412 -10.861 43.957 1.00 93.94 98 VAL A CA 1
ATOM 708 C C . VAL A 1 98 ? -10.321 -10.148 44.951 1.00 93.94 98 VAL A C 1
ATOM 710 O O . VAL A 1 98 ? -11.527 -10.055 44.720 1.00 93.94 98 VAL A O 1
ATOM 713 N N . VAL A 1 99 ? -9.748 -9.651 46.048 1.00 91.69 99 VAL A N 1
ATOM 714 C CA . VAL A 1 99 ? -10.475 -8.841 47.036 1.00 91.69 99 VAL A CA 1
ATOM 715 C C . VAL A 1 99 ? -11.073 -7.621 46.335 1.00 91.69 99 VAL A C 1
ATOM 717 O O . VAL A 1 99 ? -10.390 -6.975 45.539 1.00 91.69 99 VAL A O 1
ATOM 720 N N . ASP A 1 100 ? -12.341 -7.306 46.618 1.00 84.81 100 ASP A N 1
ATOM 721 C CA . ASP A 1 100 ? -12.976 -6.111 46.064 1.00 84.81 100 ASP A CA 1
ATOM 722 C C . ASP A 1 100 ? -12.175 -4.876 46.485 1.00 84.81 100 ASP A C 1
ATOM 724 O O . ASP A 1 100 ? -11.850 -4.688 47.661 1.00 84.81 100 ASP A O 1
ATOM 728 N N . TYR A 1 101 ? -11.838 -4.032 45.512 1.00 82.94 101 TYR A N 1
ATOM 729 C CA . TYR A 1 101 ? -11.067 -2.827 45.772 1.00 82.94 101 TYR A CA 1
ATOM 730 C C . TYR A 1 101 ? -11.735 -1.939 46.831 1.00 82.94 101 TYR A C 1
ATOM 732 O O . TYR A 1 101 ? -11.033 -1.346 47.644 1.00 82.94 101 TYR A O 1
ATOM 740 N N . ALA A 1 102 ? -13.069 -1.853 46.852 1.00 78.69 102 ALA A N 1
ATOM 741 C CA . ALA A 1 102 ? -13.789 -1.048 47.832 1.00 78.69 102 ALA A CA 1
ATOM 742 C C . ALA A 1 102 ? -13.579 -1.552 49.269 1.00 78.69 102 ALA A C 1
ATOM 744 O O . ALA A 1 102 ? -13.484 -0.734 50.180 1.00 78.69 102 ALA A O 1
ATOM 745 N N . ASP A 1 103 ? -13.454 -2.867 49.464 1.00 84.81 103 ASP A N 1
ATOM 746 C CA . ASP A 1 103 ? -13.200 -3.468 50.777 1.00 84.81 103 ASP A CA 1
ATOM 747 C C . ASP A 1 103 ? -11.761 -3.188 51.238 1.00 84.81 103 ASP A C 1
ATOM 749 O O . ASP A 1 103 ? -11.534 -2.804 52.387 1.00 84.81 103 ASP A O 1
ATOM 753 N N . ALA A 1 104 ? -10.789 -3.314 50.327 1.00 83.62 104 ALA A N 1
ATOM 754 C CA . ALA A 1 104 ? -9.395 -2.972 50.603 1.00 83.62 104 ALA A CA 1
ATOM 755 C C . ALA A 1 104 ? -9.223 -1.475 50.892 1.00 83.62 104 ALA A C 1
ATOM 757 O O . ALA A 1 104 ? -8.603 -1.116 51.889 1.00 83.62 104 ALA A O 1
ATOM 758 N N . ALA A 1 105 ? -9.821 -0.606 50.077 1.00 81.12 105 ALA A N 1
ATOM 759 C CA . ALA A 1 105 ? -9.775 0.840 50.264 1.00 81.12 105 ALA A CA 1
ATOM 760 C C . ALA A 1 105 ? -10.445 1.270 51.578 1.00 81.12 105 ALA A C 1
ATOM 762 O O . ALA A 1 105 ? -9.864 2.046 52.331 1.00 81.12 105 ALA A O 1
ATOM 763 N N . ALA A 1 106 ? -11.618 0.714 51.909 1.00 82.94 106 ALA A N 1
ATOM 764 C CA . ALA A 1 106 ? -12.293 0.998 53.175 1.00 82.94 106 ALA A CA 1
ATOM 765 C C . ALA A 1 106 ? -11.430 0.611 54.385 1.00 82.94 106 ALA A C 1
ATOM 767 O O . ALA A 1 106 ? -11.356 1.359 55.358 1.00 82.94 106 ALA A O 1
ATOM 768 N N . TRP A 1 107 ? -10.729 -0.525 54.315 1.00 88.06 107 TRP A N 1
ATOM 769 C CA . TRP A 1 107 ? -9.799 -0.913 55.370 1.00 88.06 107 TRP A CA 1
ATOM 770 C C . TRP A 1 107 ? -8.610 0.058 55.475 1.00 88.06 107 TRP A C 1
ATOM 772 O O . TRP A 1 107 ? -8.220 0.429 56.582 1.00 88.06 107 TRP A O 1
ATOM 782 N N . GLN A 1 108 ? -8.058 0.515 54.346 1.00 83.00 108 GLN A N 1
ATOM 783 C CA . GLN A 1 108 ? -6.942 1.470 54.310 1.00 83.00 108 GLN A CA 1
ATOM 784 C C . GLN A 1 108 ? -7.314 2.865 54.819 1.00 83.00 108 GLN A C 1
ATOM 786 O O . GLN A 1 108 ? -6.478 3.537 55.419 1.00 83.00 108 GLN A O 1
ATOM 791 N N . ASP A 1 109 ? -8.556 3.297 54.610 1.00 81.69 109 ASP A N 1
ATOM 792 C CA . ASP A 1 109 ? -9.056 4.574 55.126 1.00 81.69 109 ASP A CA 1
ATOM 793 C C . ASP A 1 109 ? -9.179 4.566 56.661 1.00 81.69 109 ASP A C 1
ATOM 795 O O . ASP A 1 109 ? -9.057 5.608 57.313 1.00 81.69 109 ASP A O 1
ATOM 799 N N . GLU A 1 110 ? -9.403 3.390 57.254 1.00 81.44 110 GLU A N 1
ATOM 800 C CA . GLU A 1 110 ? -9.565 3.209 58.699 1.00 81.44 110 GLU A CA 1
ATOM 801 C C . GLU A 1 110 ? -8.256 2.848 59.427 1.00 81.44 110 GLU A C 1
ATOM 803 O O . GLU A 1 110 ? -8.188 2.977 60.654 1.00 81.44 110 GLU A O 1
ATOM 808 N N . ASN A 1 111 ? -7.210 2.432 58.699 1.00 80.19 111 ASN A N 1
ATOM 809 C CA . ASN A 1 111 ? -5.971 1.895 59.269 1.00 80.19 111 ASN A CA 1
ATOM 810 C C . ASN A 1 111 ? -4.718 2.463 58.580 1.00 80.19 111 ASN A C 1
ATOM 812 O O . ASN A 1 111 ? -4.567 2.410 57.362 1.00 80.19 111 ASN A O 1
ATOM 816 N N . THR A 1 112 ? -3.751 2.940 59.367 1.00 71.12 112 THR A N 1
ATOM 817 C CA . THR A 1 112 ? -2.409 3.235 58.843 1.00 71.12 112 THR A CA 1
ATOM 818 C C . THR A 1 112 ? -1.677 1.920 58.619 1.00 71.12 112 THR A C 1
ATOM 820 O O . THR A 1 112 ? -1.424 1.215 59.590 1.00 71.12 112 THR A O 1
ATOM 823 N N . TRP A 1 113 ? -1.310 1.611 57.376 1.00 70.75 113 TRP A N 1
ATOM 824 C CA . TRP A 1 113 ? -0.684 0.334 57.041 1.00 70.75 113 TRP A CA 1
ATOM 825 C C . TRP A 1 113 ? 0.687 0.536 56.384 1.00 70.75 113 TRP A C 1
ATOM 827 O O . TRP A 1 113 ? 0.819 1.013 55.255 1.00 70.75 113 TRP A O 1
ATOM 837 N N . ASP A 1 114 ? 1.735 0.152 57.108 1.00 73.31 114 ASP A N 1
ATOM 838 C CA . ASP A 1 114 ? 3.103 0.077 56.578 1.00 73.31 114 ASP A CA 1
ATOM 839 C C . ASP A 1 114 ? 3.471 -1.364 56.184 1.00 73.31 114 ASP A C 1
ATOM 841 O O . ASP A 1 114 ? 4.307 -1.579 55.296 1.00 73.31 114 ASP A O 1
ATOM 845 N N . ASP A 1 115 ? 2.795 -2.347 56.784 1.00 81.62 115 ASP A N 1
ATOM 846 C CA . ASP A 1 115 ? 2.977 -3.776 56.552 1.00 81.62 115 ASP A CA 1
ATOM 847 C C . ASP A 1 115 ? 1.803 -4.344 55.728 1.00 81.62 115 ASP A C 1
ATOM 849 O O . ASP A 1 115 ? 0.656 -4.303 56.178 1.00 81.62 115 ASP A O 1
ATOM 853 N N . PRO A 1 116 ? 2.054 -4.889 54.522 1.00 84.38 116 PRO A N 1
ATOM 854 C CA . PRO A 1 116 ? 1.042 -5.591 53.730 1.00 84.38 116 PRO A CA 1
ATOM 855 C C . PRO A 1 116 ? 0.317 -6.720 54.480 1.00 84.38 116 PRO A C 1
ATOM 857 O O . PRO A 1 116 ? -0.803 -7.064 54.110 1.00 84.38 116 PRO A O 1
ATOM 860 N N . SER A 1 117 ? 0.919 -7.282 55.529 1.00 85.69 117 SER A N 1
ATOM 861 C CA . SER A 1 117 ? 0.332 -8.369 56.320 1.00 85.69 117 SER A CA 1
ATOM 862 C C . SER A 1 117 ? -0.892 -7.917 57.127 1.00 85.69 117 SER A C 1
ATOM 864 O O . SER A 1 117 ? -1.868 -8.656 57.221 1.00 85.69 117 SER A O 1
ATOM 866 N N . GLU A 1 118 ? -0.894 -6.679 57.635 1.00 88.00 118 GLU A N 1
ATOM 867 C CA . GLU A 1 118 ? -2.038 -6.118 58.373 1.00 88.00 118 GLU A CA 1
ATOM 868 C C . GLU A 1 118 ? -3.259 -5.942 57.460 1.00 88.00 118 GLU A C 1
ATOM 870 O O . GLU A 1 118 ? -4.381 -6.280 57.840 1.00 88.00 118 GLU A O 1
ATOM 875 N N . LEU A 1 119 ? -3.029 -5.476 56.223 1.00 87.44 119 LEU A N 1
ATOM 876 C CA . LEU A 1 119 ? -4.072 -5.384 55.200 1.00 87.44 119 LEU A CA 1
ATOM 877 C C . LEU A 1 119 ? -4.637 -6.771 54.898 1.00 87.44 119 LEU A C 1
ATOM 879 O O . LEU A 1 119 ? -5.853 -6.937 54.862 1.00 87.44 119 LEU A O 1
ATOM 883 N N . ALA A 1 120 ? -3.765 -7.762 54.702 1.00 89.69 120 ALA A N 1
ATOM 884 C CA . ALA A 1 120 ? -4.173 -9.120 54.372 1.00 89.69 120 ALA A CA 1
ATOM 885 C C . ALA A 1 120 ? -5.072 -9.739 55.451 1.00 89.69 120 ALA A C 1
ATOM 887 O O . ALA A 1 120 ? -6.098 -10.326 55.117 1.00 89.69 120 ALA A O 1
ATOM 888 N N . GLU A 1 121 ? -4.736 -9.556 56.733 1.00 89.12 121 GLU A N 1
ATOM 889 C CA . GLU A 1 121 ? -5.589 -9.973 57.854 1.00 89.12 121 GLU A CA 1
ATOM 890 C C . GLU A 1 121 ? -6.937 -9.237 57.853 1.00 89.12 121 GLU A C 1
ATOM 892 O O . GLU A 1 121 ? -7.981 -9.839 58.107 1.00 89.12 121 GLU A O 1
ATOM 897 N N . GLY A 1 122 ? -6.924 -7.940 57.538 1.00 88.31 122 GLY A N 1
ATOM 898 C CA . GLY A 1 122 ? -8.107 -7.085 57.500 1.00 88.31 122 GLY A CA 1
ATOM 899 C C . GLY A 1 122 ? -9.146 -7.463 56.447 1.00 88.31 122 GLY A C 1
ATOM 900 O O . GLY A 1 122 ? -10.344 -7.324 56.695 1.00 88.31 122 GLY A O 1
ATOM 901 N N . VAL A 1 123 ? -8.695 -7.951 55.288 1.00 92.00 123 VAL A N 1
ATOM 902 C CA . VAL A 1 123 ? -9.562 -8.309 54.149 1.00 92.00 123 VAL A CA 1
ATOM 903 C C . VAL A 1 123 ? -9.604 -9.809 53.838 1.00 92.00 123 VAL A C 1
ATOM 905 O O . VAL A 1 123 ? -10.157 -10.214 52.807 1.00 92.00 123 VAL A O 1
ATOM 908 N N . ASP A 1 124 ? -9.047 -10.624 54.739 1.00 92.69 124 ASP A N 1
ATOM 909 C CA . ASP A 1 124 ? -8.958 -12.086 54.639 1.00 92.69 124 ASP A CA 1
ATOM 910 C C . ASP A 1 124 ? -8.298 -12.533 53.320 1.00 92.69 124 ASP A C 1
ATOM 912 O O . ASP A 1 124 ? -8.894 -13.257 52.528 1.00 92.69 124 ASP A O 1
ATOM 916 N N . ALA A 1 125 ? -7.095 -12.029 53.024 1.00 94.31 125 ALA A N 1
ATOM 917 C CA . ALA A 1 125 ? -6.336 -12.367 51.818 1.00 94.31 125 ALA A CA 1
ATOM 918 C C . ALA A 1 125 ? -5.185 -13.344 52.105 1.00 94.31 125 ALA A C 1
ATOM 920 O O . ALA A 1 125 ? -4.415 -13.166 53.046 1.00 94.31 125 ALA A O 1
ATOM 921 N N . ASP A 1 126 ? -5.003 -14.330 51.224 1.00 95.62 126 ASP A N 1
ATOM 922 C CA . ASP A 1 126 ? -3.868 -15.260 51.259 1.00 95.62 126 ASP A CA 1
ATOM 923 C C . ASP A 1 126 ? -2.566 -14.589 50.794 1.00 95.62 126 ASP A C 1
ATOM 925 O O . ASP A 1 126 ? -1.468 -14.972 51.202 1.00 95.62 126 ASP A O 1
ATOM 929 N N . MET A 1 127 ? -2.675 -13.616 49.884 1.00 96.50 127 MET A N 1
ATOM 930 C CA . MET A 1 127 ? -1.538 -12.883 49.329 1.00 96.50 127 MET A CA 1
ATOM 931 C C . MET A 1 127 ? -1.864 -11.407 49.115 1.00 96.50 127 MET A C 1
ATOM 933 O O . MET A 1 127 ? -3.006 -11.038 48.837 1.00 96.50 127 MET A O 1
ATOM 937 N N . VAL A 1 128 ? -0.827 -10.569 49.151 1.00 95.81 128 VAL A N 1
ATOM 938 C CA . VAL A 1 128 ? -0.925 -9.147 48.802 1.00 95.81 128 VAL A CA 1
ATOM 939 C C . VAL A 1 128 ? 0.021 -8.821 47.656 1.00 95.81 128 VAL A C 1
ATOM 941 O O . VAL A 1 128 ? 1.233 -9.001 47.779 1.00 95.81 128 VAL A O 1
ATOM 944 N N . LEU A 1 129 ? -0.526 -8.322 46.547 1.00 96.62 129 LEU A N 1
ATOM 945 C CA . LEU A 1 129 ? 0.241 -7.705 45.469 1.00 96.62 129 LEU A CA 1
ATOM 946 C C . LEU A 1 129 ? 0.388 -6.209 45.755 1.00 96.62 129 LEU A C 1
ATOM 948 O O . LEU A 1 129 ? -0.555 -5.437 45.592 1.00 96.62 129 LEU A O 1
ATOM 952 N N . LEU A 1 130 ? 1.591 -5.811 46.151 1.00 94.75 130 LEU A N 1
ATOM 953 C CA . LEU A 1 130 ? 1.983 -4.425 46.347 1.00 94.75 130 LEU A CA 1
ATOM 954 C C . LEU A 1 130 ? 2.567 -3.848 45.051 1.00 94.75 130 LEU A C 1
ATOM 956 O O . LEU A 1 130 ? 3.545 -4.373 44.520 1.00 94.75 130 LEU A O 1
ATOM 960 N N . VAL A 1 131 ? 1.992 -2.744 44.578 1.00 94.62 131 VAL A N 1
ATOM 961 C CA . VAL A 1 131 ? 2.462 -1.944 43.439 1.00 94.62 131 VAL A CA 1
ATOM 962 C C . VAL A 1 131 ? 2.949 -0.591 43.960 1.00 94.62 131 VAL A C 1
ATOM 964 O O . VAL A 1 131 ? 2.155 0.260 44.347 1.00 94.62 131 VAL A O 1
ATOM 967 N N . ASP A 1 132 ? 4.255 -0.373 43.993 1.00 92.25 132 ASP A N 1
ATOM 968 C CA . ASP A 1 132 ? 4.863 0.879 44.445 1.00 92.25 132 ASP A CA 1
ATOM 969 C C . ASP A 1 132 ? 5.117 1.811 43.250 1.00 92.25 132 ASP A C 1
ATOM 971 O O . ASP A 1 132 ? 5.916 1.502 42.356 1.00 92.25 132 ASP A O 1
ATOM 975 N N . LEU A 1 133 ? 4.404 2.942 43.203 1.00 90.56 133 LEU A N 1
ATOM 976 C CA . LEU A 1 133 ? 4.635 4.014 42.235 1.00 90.56 133 LEU A CA 1
ATOM 977 C C . LEU A 1 133 ? 5.732 4.933 42.773 1.00 90.56 133 LEU A C 1
ATOM 979 O O . LEU A 1 133 ? 5.467 5.960 43.393 1.00 90.56 133 LEU A O 1
ATOM 983 N N . ASN A 1 134 ? 6.987 4.611 42.472 1.00 88.25 134 ASN A N 1
ATOM 984 C CA . ASN A 1 134 ? 8.131 5.422 42.896 1.00 88.25 134 ASN A CA 1
ATOM 985 C C . ASN A 1 134 ? 8.104 6.836 42.285 1.00 88.25 134 ASN A C 1
ATOM 987 O O . ASN A 1 134 ? 8.601 7.789 42.886 1.00 88.25 134 ASN A O 1
ATOM 991 N N . SER A 1 135 ? 7.567 6.971 41.070 1.00 90.38 135 SER A N 1
ATOM 992 C CA . SER A 1 135 ? 7.298 8.253 40.413 1.00 90.38 135 SER A CA 1
ATOM 993 C C . SER A 1 135 ? 6.146 8.106 39.425 1.00 90.38 135 SER A C 1
ATOM 995 O O . SER A 1 135 ? 6.047 7.069 38.770 1.00 90.38 135 SER A O 1
ATOM 997 N N . PHE A 1 136 ? 5.335 9.152 39.274 1.00 91.56 136 PHE A N 1
ATOM 998 C CA . PHE A 1 136 ? 4.273 9.235 38.275 1.00 91.56 136 PHE A CA 1
ATOM 999 C C . PHE A 1 136 ? 4.076 10.697 37.866 1.00 91.56 136 PHE A C 1
ATOM 1001 O O . PHE A 1 136 ? 3.748 11.536 38.705 1.00 91.56 136 PHE A O 1
ATOM 1008 N N . ASP A 1 137 ? 4.295 10.988 36.588 1.00 90.38 137 ASP A N 1
ATOM 1009 C CA . ASP A 1 137 ? 4.058 12.286 35.963 1.00 90.38 137 ASP A CA 1
ATOM 1010 C C . ASP A 1 137 ? 3.284 12.069 34.657 1.00 90.38 137 ASP A C 1
ATOM 1012 O O . ASP A 1 137 ? 3.409 11.012 34.037 1.00 90.38 137 ASP A O 1
ATOM 1016 N N . ILE A 1 138 ? 2.469 13.040 34.253 1.00 90.69 138 ILE A N 1
ATOM 1017 C CA . ILE A 1 138 ? 1.713 13.008 32.992 1.00 90.69 138 ILE A CA 1
ATOM 1018 C C . ILE A 1 138 ? 2.057 14.177 32.072 1.00 90.69 138 ILE A C 1
ATOM 1020 O O . ILE A 1 138 ? 1.489 14.275 30.989 1.00 90.69 138 ILE A O 1
ATOM 1024 N N . TYR A 1 139 ? 2.974 15.053 32.472 1.00 88.88 139 TYR A N 1
ATOM 1025 C CA . TYR A 1 139 ? 3.363 16.261 31.768 1.00 88.88 139 TYR A CA 1
ATOM 1026 C C . TYR A 1 139 ? 4.836 16.206 31.343 1.00 88.88 139 TYR A C 1
ATOM 1028 O O . TYR A 1 139 ? 5.748 15.959 32.129 1.00 88.88 139 TYR A O 1
ATOM 1036 N N . GLN A 1 140 ? 5.092 16.557 30.084 1.00 86.06 140 GLN A N 1
ATOM 1037 C CA . GLN A 1 140 ? 6.431 16.869 29.590 1.00 86.06 140 GLN A CA 1
ATOM 1038 C C . GLN A 1 140 ? 6.541 18.379 29.361 1.00 86.06 140 GLN A C 1
ATOM 1040 O O . GLN A 1 140 ? 6.210 18.910 28.301 1.00 86.06 140 GLN A O 1
ATOM 1045 N N . GLY A 1 141 ? 7.014 19.101 30.375 1.00 84.00 141 GLY A N 1
ATOM 1046 C CA . GLY A 1 141 ? 6.987 20.566 30.361 1.00 84.00 141 GLY A CA 1
ATOM 1047 C C . GLY A 1 141 ? 5.574 21.110 30.608 1.00 84.00 141 GLY A C 1
ATOM 1048 O O . GLY A 1 141 ? 4.791 20.492 31.315 1.00 84.00 141 GLY A O 1
ATOM 1049 N N . GLN A 1 142 ? 5.249 22.294 30.073 1.00 79.81 142 GLN A N 1
ATOM 1050 C CA . GLN A 1 142 ? 3.975 22.979 30.372 1.00 79.81 142 GLN A CA 1
ATOM 1051 C C . GLN A 1 142 ? 2.864 22.751 29.337 1.00 79.81 142 GLN A C 1
ATOM 1053 O O . GLN A 1 142 ? 1.715 23.109 29.583 1.00 79.81 142 GLN A O 1
ATOM 1058 N N . THR A 1 143 ? 3.198 22.218 28.162 1.00 84.88 143 THR A N 1
ATOM 1059 C CA . THR A 1 143 ? 2.296 22.211 26.996 1.00 84.88 143 THR A CA 1
ATOM 1060 C C . THR A 1 143 ? 2.063 20.828 26.402 1.00 84.88 143 THR A C 1
ATOM 1062 O O . THR A 1 143 ? 1.364 20.726 25.399 1.00 84.88 143 THR A O 1
ATOM 1065 N N . LEU A 1 144 ? 2.656 19.776 26.970 1.00 87.38 144 LEU A N 1
ATOM 1066 C CA . LEU A 1 144 ? 2.553 18.411 26.459 1.00 87.38 144 LEU A CA 1
ATOM 1067 C C . LEU A 1 144 ? 2.177 17.450 27.582 1.00 87.38 144 LEU A C 1
ATOM 1069 O O . LEU A 1 144 ? 2.784 17.481 28.652 1.00 87.38 144 LEU A O 1
ATOM 1073 N N . TYR A 1 145 ? 1.234 16.562 27.296 1.00 89.19 145 TYR A N 1
ATOM 1074 C CA . TYR A 1 145 ? 0.999 15.355 28.063 1.00 89.19 145 TYR A CA 1
ATOM 1075 C C . TYR A 1 145 ? 1.955 14.254 27.608 1.00 89.19 145 TYR A C 1
ATOM 1077 O O . TYR A 1 145 ? 1.920 13.827 26.453 1.00 89.19 145 TYR A O 1
ATOM 1085 N N . GLN A 1 146 ? 2.804 13.782 28.514 1.00 90.31 146 GLN A N 1
ATOM 1086 C CA . GLN A 1 146 ? 3.561 12.549 28.348 1.00 90.31 146 GLN A CA 1
ATOM 1087 C C . GLN A 1 146 ? 3.740 11.906 29.725 1.00 90.31 146 GLN A C 1
ATOM 1089 O O . GLN A 1 146 ? 4.438 12.429 30.589 1.00 90.31 146 GLN A O 1
ATOM 1094 N N . GLY A 1 147 ? 3.076 10.774 29.906 1.00 90.50 147 GLY A N 1
ATOM 1095 C CA . GLY A 1 147 ? 3.228 9.854 31.013 1.00 90.50 147 GLY A CA 1
ATOM 1096 C C . GLY A 1 147 ? 4.676 9.426 31.197 1.00 90.50 147 GLY A C 1
ATOM 1097 O O . GLY A 1 147 ? 5.336 9.035 30.234 1.00 90.50 147 GLY A O 1
ATOM 1098 N N . ASN A 1 148 ? 5.156 9.483 32.434 1.00 91.69 148 ASN A N 1
ATOM 1099 C CA . ASN A 1 148 ? 6.429 8.921 32.858 1.00 91.69 148 ASN A CA 1
ATOM 1100 C C . ASN A 1 148 ? 6.283 8.339 34.264 1.00 91.69 148 ASN A C 1
ATOM 1102 O O . ASN A 1 148 ? 5.883 9.038 35.195 1.00 91.69 148 ASN A O 1
ATOM 1106 N N . ALA A 1 149 ? 6.579 7.052 34.424 1.00 93.44 149 ALA A N 1
ATOM 1107 C CA . ALA A 1 149 ? 6.440 6.379 35.703 1.00 93.44 149 ALA A CA 1
ATOM 1108 C C . ALA A 1 149 ? 7.549 5.361 35.951 1.00 93.44 149 ALA A C 1
ATOM 1110 O O . ALA A 1 149 ? 8.153 4.796 35.037 1.00 93.44 149 ALA A O 1
ATOM 1111 N N . ARG A 1 150 ? 7.804 5.121 37.235 1.00 93.12 150 ARG A N 1
ATOM 1112 C CA . ARG A 1 150 ? 8.666 4.038 37.705 1.00 93.12 150 ARG A CA 1
ATOM 1113 C C . ARG A 1 150 ? 7.883 3.217 38.702 1.00 93.12 150 ARG A C 1
ATOM 1115 O O . ARG A 1 150 ? 7.419 3.764 39.698 1.00 93.12 150 ARG A O 1
ATOM 1122 N N . VAL A 1 151 ? 7.782 1.925 38.422 1.00 94.44 151 VAL A N 1
ATOM 1123 C CA . VAL A 1 151 ? 6.954 0.997 39.186 1.00 94.44 151 VAL A CA 1
ATOM 1124 C C . VAL A 1 151 ? 7.814 -0.137 39.732 1.00 94.44 151 VAL A C 1
ATOM 1126 O O . VAL A 1 151 ? 8.660 -0.699 39.026 1.00 94.44 151 VAL A O 1
ATOM 1129 N N . GLN A 1 152 ? 7.592 -0.478 40.996 1.00 94.69 152 GLN A N 1
ATOM 1130 C CA . GLN A 1 152 ? 8.076 -1.712 41.605 1.00 94.69 152 GLN A CA 1
ATOM 1131 C C . GLN A 1 152 ? 6.885 -2.556 42.034 1.00 94.69 152 GLN A C 1
ATOM 1133 O O . GLN A 1 152 ? 5.899 -2.034 42.537 1.00 94.69 152 GLN A O 1
ATOM 1138 N N . ILE A 1 153 ? 6.968 -3.864 41.829 1.00 96.75 153 ILE A N 1
ATOM 1139 C CA . ILE A 1 153 ? 5.920 -4.803 42.228 1.00 96.75 153 ILE A CA 1
ATOM 1140 C C . ILE A 1 153 ? 6.489 -5.843 43.180 1.00 96.75 153 ILE A C 1
ATOM 1142 O O . ILE A 1 153 ? 7.615 -6.307 42.983 1.00 96.75 153 ILE A O 1
ATOM 1146 N N . ALA A 1 154 ? 5.714 -6.219 44.195 1.00 96.44 154 ALA A N 1
ATOM 1147 C CA . ALA A 1 154 ? 6.054 -7.268 45.146 1.00 96.44 154 ALA A CA 1
ATOM 1148 C C . ALA A 1 154 ? 4.817 -8.089 45.535 1.00 96.44 154 ALA A C 1
ATOM 1150 O O . ALA A 1 154 ? 3.750 -7.530 45.758 1.00 96.44 154 ALA A O 1
ATOM 1151 N N . VAL A 1 155 ? 4.958 -9.411 45.640 1.00 96.75 155 VAL A N 1
ATOM 1152 C CA . VAL A 1 155 ? 3.913 -10.303 46.165 1.00 96.75 155 VAL A CA 1
ATOM 1153 C C . VAL A 1 155 ? 4.334 -10.801 47.538 1.00 96.75 155 VAL A C 1
ATOM 1155 O O . VAL A 1 155 ? 5.402 -11.404 47.670 1.00 96.75 155 VAL A O 1
ATOM 1158 N N . HIS A 1 156 ? 3.485 -10.570 48.534 1.00 95.38 156 HIS A N 1
ATOM 1159 C CA . HIS A 1 156 ? 3.625 -11.045 49.906 1.00 95.38 156 HIS A CA 1
ATOM 1160 C C . HIS A 1 156 ? 2.708 -12.247 50.136 1.00 95.38 156 HIS A C 1
ATOM 1162 O O . HIS A 1 156 ? 1.535 -12.191 49.777 1.00 95.38 156 HIS A O 1
ATOM 1168 N N . ASP A 1 157 ? 3.235 -13.317 50.728 1.00 94.44 157 ASP A N 1
ATOM 1169 C CA . ASP A 1 157 ? 2.507 -14.564 50.995 1.00 94.44 157 ASP A CA 1
ATOM 1170 C C . ASP A 1 157 ? 2.231 -14.723 52.496 1.00 94.44 157 ASP A C 1
ATOM 1172 O O . ASP A 1 157 ? 3.166 -14.822 53.298 1.00 94.44 157 ASP A O 1
ATOM 1176 N N . MET A 1 158 ? 0.951 -14.750 52.877 1.00 94.12 158 MET A N 1
ATOM 1177 C CA . MET A 1 158 ? 0.531 -14.834 54.279 1.00 94.12 158 MET A CA 1
ATOM 1178 C C . MET A 1 158 ? 0.714 -16.233 54.869 1.00 94.12 158 MET A C 1
ATOM 1180 O O . MET A 1 158 ? 0.931 -16.367 56.071 1.00 94.12 158 MET A O 1
ATOM 1184 N N . GLU A 1 159 ? 0.755 -17.285 54.043 1.00 88.94 159 GLU A N 1
ATOM 1185 C CA . GLU A 1 159 ? 1.119 -18.630 54.513 1.00 88.94 159 GLU A CA 1
ATOM 1186 C C . GLU A 1 159 ? 2.600 -18.711 54.925 1.00 88.94 159 GLU A C 1
ATOM 1188 O O . GLU A 1 159 ? 3.011 -19.637 55.629 1.00 88.94 159 GLU A O 1
ATOM 1193 N N . GLN A 1 160 ? 3.406 -17.730 54.502 1.00 87.62 160 GLN A N 1
ATOM 1194 C CA . GLN A 1 160 ? 4.828 -17.599 54.813 1.00 87.62 160 GLN A CA 1
ATOM 1195 C C . GLN A 1 160 ? 5.132 -16.373 55.682 1.00 87.62 160 GLN A C 1
ATOM 1197 O O . GLN A 1 160 ? 6.206 -15.787 55.537 1.00 87.62 160 GLN A O 1
ATOM 1202 N N . ASP A 1 161 ? 4.221 -16.007 56.590 1.00 86.88 161 ASP A N 1
ATOM 1203 C CA . ASP A 1 161 ? 4.434 -14.927 57.569 1.00 86.88 161 ASP A CA 1
ATOM 1204 C C . ASP A 1 161 ? 4.742 -13.578 56.880 1.00 86.88 161 ASP A C 1
ATOM 1206 O O . ASP A 1 161 ? 5.698 -12.881 57.215 1.00 86.88 161 ASP A O 1
ATOM 1210 N N . GLY A 1 162 ? 3.997 -13.266 55.809 1.00 86.19 162 GLY A N 1
ATOM 1211 C CA . GLY A 1 162 ? 4.102 -12.003 55.064 1.00 86.19 162 GLY A CA 1
ATOM 1212 C C . GLY A 1 162 ? 5.332 -11.879 54.155 1.00 86.19 162 GLY A C 1
ATOM 1213 O O . GLY A 1 162 ? 5.622 -10.802 53.617 1.00 86.19 162 GLY A O 1
ATOM 1214 N N . LYS A 1 163 ? 6.087 -12.967 53.957 1.00 91.50 163 LYS A N 1
ATOM 1215 C CA . LYS A 1 163 ? 7.330 -12.955 53.178 1.00 91.50 163 LYS A CA 1
ATOM 1216 C C . LYS A 1 163 ? 7.090 -12.591 51.709 1.00 91.50 163 LYS A C 1
ATOM 1218 O O . LYS A 1 163 ? 6.192 -13.115 51.056 1.00 91.50 163 LYS A O 1
ATOM 1223 N N . VAL A 1 164 ? 7.984 -11.766 51.159 1.00 94.50 164 VAL A N 1
ATOM 1224 C CA . VAL A 1 164 ? 8.021 -11.455 49.723 1.00 94.50 164 VAL A CA 1
ATOM 1225 C C . VAL A 1 164 ? 8.448 -12.692 48.926 1.00 94.50 164 VAL A C 1
ATOM 1227 O O . VAL A 1 164 ? 9.590 -13.150 49.035 1.00 94.50 164 VAL A O 1
ATOM 1230 N N . VAL A 1 165 ? 7.536 -13.225 48.116 1.00 94.94 165 VAL A N 1
ATOM 1231 C CA . VAL A 1 165 ? 7.745 -14.404 47.254 1.00 94.94 165 VAL A CA 1
ATOM 1232 C C . VAL A 1 165 ? 8.037 -14.036 45.798 1.00 94.94 165 VAL A C 1
ATOM 1234 O O . VAL A 1 165 ? 8.590 -14.845 45.055 1.00 94.94 165 VAL A O 1
ATOM 1237 N N . PHE A 1 166 ? 7.743 -12.797 45.402 1.00 95.94 166 PHE A N 1
ATOM 1238 C CA . PHE A 1 166 ? 8.094 -12.229 44.102 1.00 95.94 166 PHE A CA 1
ATOM 1239 C C . PHE A 1 166 ? 8.359 -10.734 44.248 1.00 95.94 166 PHE A C 1
ATOM 1241 O O . PHE A 1 166 ? 7.627 -10.061 44.963 1.00 95.94 166 PHE A O 1
ATOM 1248 N N . ALA A 1 167 ? 9.386 -10.214 43.578 1.00 95.50 167 ALA A N 1
ATOM 1249 C CA . ALA A 1 167 ? 9.650 -8.782 43.505 1.00 95.50 167 ALA A CA 1
ATOM 1250 C C . ALA A 1 167 ? 10.311 -8.425 42.174 1.00 95.50 167 ALA A C 1
ATOM 1252 O O . ALA A 1 167 ? 11.208 -9.139 41.716 1.00 95.50 167 ALA A O 1
ATOM 1253 N N . LYS A 1 168 ? 9.898 -7.311 41.567 1.00 92.94 168 LYS A N 1
ATOM 1254 C CA . LYS A 1 168 ? 10.452 -6.839 40.297 1.00 92.94 168 LYS A CA 1
ATOM 1255 C C . LYS A 1 168 ? 10.375 -5.320 40.182 1.00 92.94 168 LYS A C 1
ATOM 1257 O O . LYS A 1 168 ? 9.349 -4.716 40.469 1.00 92.94 168 LYS A O 1
ATOM 1262 N N . THR A 1 169 ? 11.458 -4.716 39.702 1.00 93.38 169 THR A N 1
ATOM 1263 C CA . THR A 1 169 ? 11.468 -3.317 39.257 1.00 93.38 169 THR A CA 1
ATOM 1264 C C . THR A 1 169 ? 11.216 -3.292 37.759 1.00 93.38 169 THR A C 1
ATOM 1266 O O . THR A 1 169 ? 11.982 -3.902 37.006 1.00 93.38 169 THR A O 1
ATOM 1269 N N . LEU A 1 170 ? 10.159 -2.606 37.329 1.00 89.50 170 LEU A N 1
ATOM 1270 C CA . LEU A 1 170 ? 9.836 -2.470 35.912 1.00 89.50 170 LEU A CA 1
ATOM 1271 C C . LEU A 1 170 ? 10.757 -1.434 35.242 1.00 89.50 170 LEU A C 1
ATOM 1273 O O . LEU A 1 170 ? 11.252 -0.519 35.914 1.00 89.50 170 LEU A O 1
ATOM 1277 N N . PRO A 1 171 ? 11.031 -1.564 33.930 1.00 83.44 171 PRO A N 1
ATOM 1278 C CA . PRO A 1 171 ? 11.641 -0.486 33.157 1.00 83.44 171 PRO A CA 1
ATOM 1279 C C . PRO A 1 171 ? 10.837 0.819 33.305 1.00 83.44 171 PRO A C 1
ATOM 1281 O O . PRO A 1 171 ? 9.638 0.760 33.566 1.00 83.44 171 PRO A O 1
ATOM 1284 N N . PRO A 1 172 ? 11.461 2.002 33.145 1.00 86.25 172 PRO A N 1
ATOM 1285 C CA . PRO A 1 172 ? 10.711 3.253 33.115 1.00 86.25 172 PRO A CA 1
ATOM 1286 C C . PRO A 1 172 ? 9.640 3.202 32.024 1.00 86.25 172 PRO A C 1
ATOM 1288 O O . PRO A 1 172 ? 9.972 2.967 30.861 1.00 86.25 172 PRO A O 1
ATOM 1291 N N . SER A 1 173 ? 8.388 3.434 32.404 1.00 88.69 173 SER A N 1
ATOM 1292 C CA . SER A 1 173 ? 7.276 3.500 31.461 1.00 88.69 173 SER A CA 1
ATOM 1293 C C . SER A 1 173 ? 7.136 4.929 30.949 1.00 88.69 173 SER A C 1
ATOM 1295 O O . SER A 1 173 ? 7.286 5.888 31.716 1.00 88.69 173 SER A O 1
ATOM 1297 N N . ILE A 1 174 ? 6.923 5.072 29.640 1.00 83.62 174 ILE A N 1
ATOM 1298 C CA . ILE A 1 174 ? 6.709 6.353 28.961 1.00 83.62 174 ILE A CA 1
ATOM 1299 C C . ILE A 1 174 ? 5.521 6.202 28.016 1.00 83.62 174 ILE A C 1
ATOM 1301 O O . ILE A 1 174 ? 5.510 5.310 27.167 1.00 83.62 174 ILE A O 1
ATOM 1305 N N . TYR A 1 175 ? 4.554 7.112 28.107 1.00 82.38 175 TYR A N 1
ATOM 1306 C CA . TYR A 1 175 ? 3.346 7.081 27.285 1.00 82.38 175 TYR A CA 1
ATOM 1307 C C . TYR A 1 175 ? 2.901 8.488 26.862 1.00 82.38 175 TYR A C 1
ATOM 1309 O O . TYR A 1 175 ? 2.735 9.343 27.717 1.00 82.38 175 TYR A O 1
ATOM 1317 N N . PRO A 1 176 ? 2.633 8.763 25.580 1.00 75.62 176 PRO A N 1
ATOM 1318 C CA . PRO A 1 176 ? 2.998 7.946 24.434 1.00 75.62 176 PRO A CA 1
ATOM 1319 C C . PRO A 1 176 ? 4.531 7.847 24.307 1.00 75.62 176 PRO A C 1
ATOM 1321 O O . PRO A 1 176 ? 5.236 8.803 24.641 1.00 75.62 176 PRO A O 1
ATOM 1324 N N . PRO A 1 177 ? 5.078 6.735 23.788 1.00 58.84 177 PRO A N 1
ATOM 1325 C CA . PRO A 1 177 ? 6.523 6.477 23.793 1.00 58.84 177 PRO A CA 1
ATOM 1326 C C . PRO A 1 177 ? 7.338 7.417 22.888 1.00 58.84 177 PRO A C 1
ATOM 1328 O O . PRO A 1 177 ? 8.545 7.546 23.071 1.00 58.84 177 PRO A O 1
ATOM 1331 N N . ASN A 1 178 ? 6.692 8.083 21.921 1.00 66.31 178 ASN A N 1
ATOM 1332 C CA . ASN A 1 178 ? 7.374 8.877 20.894 1.00 66.31 178 ASN A CA 1
ATOM 1333 C C . ASN A 1 178 ? 7.248 10.392 21.115 1.00 66.31 178 ASN A C 1
ATOM 1335 O O . ASN A 1 178 ? 8.251 11.077 21.297 1.00 66.31 178 ASN A O 1
ATOM 1339 N N . VAL A 1 179 ? 6.024 10.928 21.068 1.00 73.62 179 VAL A N 1
ATOM 1340 C CA . VAL A 1 179 ? 5.752 12.374 21.130 1.00 73.62 179 VAL A CA 1
ATOM 1341 C C . VAL A 1 179 ? 4.618 12.620 22.119 1.00 73.62 179 VAL A C 1
ATOM 1343 O O . VAL A 1 179 ? 3.596 11.935 22.060 1.00 73.62 179 VAL A O 1
ATOM 1346 N N . GLY A 1 180 ? 4.808 13.582 23.024 1.00 78.00 180 GLY A N 1
ATOM 1347 C CA . GLY A 1 180 ? 3.763 14.013 23.949 1.00 78.00 180 GLY A CA 1
ATOM 1348 C C . GLY A 1 180 ? 2.577 14.658 23.225 1.00 78.00 180 GLY A C 1
ATOM 1349 O O . GLY A 1 180 ? 2.724 15.248 22.156 1.00 78.00 180 GLY A O 1
ATOM 1350 N N . VAL A 1 181 ? 1.389 14.555 23.811 1.00 79.00 181 VAL A N 1
ATOM 1351 C CA . VAL A 1 181 ? 0.145 15.093 23.247 1.00 79.00 181 VAL A CA 1
ATOM 1352 C C . VAL A 1 181 ? -0.007 16.562 23.652 1.00 79.00 181 VAL A C 1
ATOM 1354 O O . VAL A 1 181 ? 0.040 16.848 24.847 1.00 79.00 181 VAL A O 1
ATOM 1357 N N . PRO A 1 182 ? -0.210 17.518 22.730 1.00 83.25 182 PRO A N 1
ATOM 1358 C CA . PRO A 1 182 ? -0.437 18.914 23.095 1.00 83.25 182 PRO A CA 1
ATOM 1359 C C . PRO A 1 182 ? -1.611 19.088 24.061 1.00 83.25 182 PRO A C 1
ATOM 1361 O O . PRO A 1 182 ? -2.709 18.590 23.818 1.00 83.25 182 PRO A O 1
ATOM 1364 N N . THR A 1 183 ? -1.416 19.855 25.136 1.00 81.31 183 THR A N 1
ATOM 1365 C CA . THR A 1 183 ? -2.468 20.080 26.146 1.00 81.31 183 THR A CA 1
ATOM 1366 C C . THR A 1 183 ? -3.682 20.823 25.578 1.00 81.31 183 THR A C 1
ATOM 1368 O O . THR A 1 183 ? -4.792 20.697 26.084 1.00 81.31 183 THR A O 1
ATOM 1371 N N . SER A 1 184 ? -3.503 21.543 24.466 1.00 73.88 184 SER A N 1
ATOM 1372 C CA . SER A 1 184 ? -4.581 22.175 23.701 1.00 73.88 184 SER A CA 1
ATOM 1373 C C . SER A 1 184 ? -5.502 21.188 22.975 1.00 73.88 184 SER A C 1
ATOM 1375 O O . SER A 1 184 ? -6.633 21.549 22.667 1.00 73.88 184 SER A O 1
ATOM 1377 N N . GLU A 1 185 ? -5.030 19.976 22.669 1.00 66.62 185 GLU A N 1
ATOM 1378 C CA . GLU A 1 185 ? -5.817 18.937 21.985 1.00 66.62 185 GLU A CA 1
ATOM 1379 C C . GLU A 1 185 ? -6.632 18.084 22.966 1.00 66.62 185 GLU A C 1
ATOM 1381 O O . GLU A 1 185 ? -7.625 17.471 22.578 1.00 66.62 185 GLU A O 1
ATOM 1386 N N . ARG A 1 186 ? -6.235 18.062 24.245 1.00 70.62 186 ARG A N 1
ATOM 1387 C CA . ARG A 1 186 ? -6.905 17.319 25.319 1.00 70.62 186 ARG A CA 1
ATOM 1388 C C . ARG A 1 186 ? -6.952 18.157 26.599 1.00 70.62 186 ARG A C 1
ATOM 1390 O O . ARG A 1 186 ? -6.090 17.999 27.443 1.00 70.62 186 ARG A O 1
ATOM 1397 N N . PRO A 1 187 ? -7.935 19.048 26.781 1.00 63.66 187 PRO A N 1
ATOM 1398 C CA . PRO A 1 187 ? -7.933 19.970 27.919 1.00 63.66 187 PRO A CA 1
ATOM 1399 C C . PRO A 1 187 ? -8.177 19.302 29.287 1.00 63.66 187 PRO A C 1
ATOM 1401 O O . PRO A 1 187 ? -7.965 19.951 30.309 1.00 63.66 187 PRO A O 1
ATOM 1404 N N . ASP A 1 188 ? -8.633 18.046 29.316 1.00 76.88 188 ASP A N 1
ATOM 1405 C CA . ASP A 1 188 ? -8.889 17.277 30.538 1.00 76.88 188 ASP A CA 1
ATOM 1406 C C . ASP A 1 188 ? -7.757 16.268 30.796 1.00 76.88 188 ASP A C 1
ATOM 1408 O O . ASP A 1 188 ? -7.581 15.296 30.053 1.00 76.88 188 ASP A O 1
ATOM 1412 N N . ASP A 1 189 ? -6.988 16.497 31.861 1.00 82.31 189 ASP A N 1
ATOM 1413 C CA . ASP A 1 189 ? -5.852 15.656 32.229 1.00 82.31 189 ASP A CA 1
ATOM 1414 C C . ASP A 1 189 ? -6.271 14.309 32.835 1.00 82.31 189 ASP A C 1
ATOM 1416 O O . ASP A 1 189 ? -5.499 13.348 32.785 1.00 82.31 189 ASP A O 1
ATOM 1420 N N . SER A 1 190 ? -7.501 14.202 33.348 1.00 78.31 190 SER A N 1
ATOM 1421 C CA . SER A 1 190 ? -8.027 12.978 33.953 1.00 78.31 190 SER A CA 1
ATOM 1422 C C . SER A 1 190 ? -8.179 11.855 32.926 1.00 78.31 190 SER A C 1
ATOM 1424 O O . SER A 1 190 ? -7.879 10.698 33.224 1.00 78.31 190 SER A O 1
ATOM 1426 N N . VAL A 1 191 ? -8.542 12.202 31.686 1.00 76.12 191 VAL A N 1
ATOM 1427 C CA . VAL A 1 191 ? -8.673 11.256 30.570 1.00 76.12 191 VAL A CA 1
ATOM 1428 C C . VAL A 1 191 ? -7.311 10.672 30.202 1.00 76.12 191 VAL A C 1
ATOM 1430 O O . VAL A 1 191 ? -7.154 9.455 30.130 1.00 76.12 191 VAL A O 1
ATOM 1433 N N . PHE A 1 192 ? -6.301 11.528 30.020 1.00 82.31 192 PHE A N 1
ATOM 1434 C CA . PHE A 1 192 ? -4.944 11.080 29.704 1.00 82.31 192 PHE A CA 1
ATOM 1435 C C . PHE A 1 192 ? -4.334 10.265 30.851 1.00 82.31 192 PHE A C 1
ATOM 1437 O O . PHE A 1 192 ? -3.681 9.248 30.621 1.00 82.31 192 PHE A O 1
ATOM 1444 N N . ARG A 1 193 ? -4.582 10.678 32.098 1.00 87.81 193 ARG A N 1
ATOM 1445 C CA . ARG A 1 193 ? -4.154 9.950 33.295 1.00 87.81 193 ARG A CA 1
ATOM 1446 C C . ARG A 1 193 ? -4.747 8.545 33.341 1.00 87.81 193 ARG A C 1
ATOM 1448 O O . ARG A 1 193 ? -4.000 7.601 33.572 1.00 87.81 193 ARG A O 1
ATOM 1455 N N . ALA A 1 194 ? -6.050 8.400 33.101 1.00 80.94 194 ALA A N 1
ATOM 1456 C CA . ALA A 1 194 ? -6.714 7.100 33.084 1.00 80.94 194 ALA A CA 1
ATOM 1457 C C . ALA A 1 194 ? -6.165 6.187 31.974 1.00 80.94 194 ALA A C 1
ATOM 1459 O O . ALA A 1 194 ? -5.912 5.010 32.220 1.00 80.94 194 ALA A O 1
ATOM 1460 N N . GLU A 1 195 ? -5.919 6.727 30.774 1.00 80.69 195 GLU A N 1
ATOM 1461 C CA . GLU A 1 195 ? -5.260 5.979 29.693 1.00 80.69 195 GLU A CA 1
ATOM 1462 C C . GLU A 1 195 ? -3.867 5.497 30.107 1.00 80.69 195 GLU A C 1
ATOM 1464 O O . GLU A 1 195 ? -3.548 4.321 29.946 1.00 80.69 195 GLU A O 1
ATOM 1469 N N . TYR A 1 196 ? -3.048 6.385 30.676 1.00 90.44 196 TYR A N 1
ATOM 1470 C CA . TYR A 1 196 ? -1.698 6.016 31.076 1.00 90.44 196 TYR A CA 1
ATOM 1471 C C . TYR A 1 196 ? -1.690 4.980 32.209 1.00 90.44 196 TYR A C 1
ATOM 1473 O O . TYR A 1 196 ? -0.912 4.029 32.180 1.00 90.44 196 TYR A O 1
ATOM 1481 N N . VAL A 1 197 ? -2.599 5.110 33.178 1.00 88.94 197 VAL A N 1
ATOM 1482 C CA . VAL A 1 197 ? -2.766 4.126 34.254 1.00 88.94 197 VAL A CA 1
ATOM 1483 C C . VAL A 1 197 ? -3.109 2.740 33.705 1.00 88.94 197 VAL A C 1
ATOM 1485 O O . VAL A 1 197 ? -2.574 1.757 34.207 1.00 88.94 197 VAL A O 1
ATOM 1488 N N . ARG A 1 198 ? -3.927 2.632 32.651 1.00 83.31 198 ARG A N 1
ATOM 1489 C CA . ARG A 1 198 ? -4.223 1.334 32.017 1.00 83.31 198 ARG A CA 1
ATOM 1490 C C . ARG A 1 198 ? -3.000 0.699 31.368 1.00 83.31 198 ARG A C 1
ATOM 1492 O O . ARG A 1 198 ? -2.814 -0.506 31.498 1.00 83.31 198 ARG A O 1
ATOM 1499 N N . VAL A 1 199 ? -2.147 1.503 30.733 1.00 82.69 199 VAL A N 1
ATOM 1500 C CA . VAL A 1 199 ? -0.864 1.024 30.191 1.00 82.69 199 VAL A CA 1
ATOM 1501 C C . VAL A 1 199 ? 0.010 0.465 31.316 1.00 82.69 199 VAL A C 1
ATOM 1503 O O . VAL A 1 199 ? 0.524 -0.644 31.201 1.00 82.69 199 VAL A O 1
ATOM 1506 N N . LEU A 1 200 ? 0.111 1.177 32.443 1.00 89.44 200 LEU A N 1
ATOM 1507 C CA . LEU A 1 200 ? 0.852 0.692 33.612 1.00 89.44 200 LEU A CA 1
ATOM 1508 C C . LEU A 1 200 ? 0.234 -0.572 34.221 1.00 89.44 200 LEU A C 1
ATOM 1510 O O . LEU A 1 200 ? 0.963 -1.470 34.639 1.00 89.44 200 LEU A O 1
ATOM 1514 N N . ALA A 1 201 ? -1.096 -0.657 34.281 1.00 88.94 201 ALA A N 1
ATOM 1515 C CA . ALA A 1 201 ? -1.795 -1.821 34.816 1.00 88.94 201 ALA A CA 1
ATOM 1516 C C . ALA A 1 201 ? -1.509 -3.076 33.986 1.00 88.94 201 ALA A C 1
ATOM 1518 O O . ALA A 1 201 ? -1.271 -4.146 34.545 1.00 88.94 201 ALA A O 1
ATOM 1519 N N . ASP A 1 202 ? -1.472 -2.927 32.665 1.00 83.44 202 ASP A N 1
ATOM 1520 C CA . ASP A 1 202 ? -1.136 -3.990 31.727 1.00 83.44 202 ASP A CA 1
ATOM 1521 C C . ASP A 1 202 ? 0.335 -4.422 31.837 1.00 83.44 202 ASP A C 1
ATOM 1523 O O . ASP A 1 202 ? 0.618 -5.616 31.977 1.00 83.44 202 ASP A O 1
ATOM 1527 N N . GLU A 1 203 ? 1.270 -3.465 31.901 1.00 88.44 203 GLU A N 1
ATOM 1528 C CA . GLU A 1 203 ? 2.689 -3.741 32.169 1.00 88.44 203 GLU A CA 1
ATOM 1529 C C . GLU A 1 203 ? 2.882 -4.538 33.474 1.00 88.44 203 GLU A C 1
ATOM 1531 O O . GLU A 1 203 ? 3.676 -5.480 33.518 1.00 88.44 203 GLU A O 1
ATOM 1536 N N . VAL A 1 204 ? 2.124 -4.211 34.527 1.00 92.44 204 VAL A N 1
ATOM 1537 C CA . VAL A 1 204 ? 2.134 -4.944 35.802 1.00 92.44 204 VAL A CA 1
ATOM 1538 C C . VAL A 1 204 ? 1.484 -6.326 35.668 1.00 92.44 204 VAL A C 1
ATOM 1540 O O . VAL A 1 204 ? 2.059 -7.331 36.097 1.00 92.44 204 VAL A O 1
ATOM 1543 N N . GLY A 1 205 ? 0.288 -6.399 35.081 1.00 89.94 205 GLY A N 1
ATOM 1544 C CA . GLY A 1 205 ? -0.543 -7.602 35.024 1.00 89.94 205 GLY A CA 1
ATOM 1545 C C . GLY A 1 205 ? 0.124 -8.766 34.292 1.00 89.94 205 GLY A C 1
ATOM 1546 O O . GLY A 1 205 ? 0.045 -9.912 34.745 1.00 89.94 205 GLY A O 1
ATOM 1547 N N . ARG A 1 206 ? 0.853 -8.481 33.208 1.00 86.06 206 ARG A N 1
ATOM 1548 C CA . ARG A 1 206 ? 1.526 -9.478 32.351 1.00 86.06 206 ARG A CA 1
ATOM 1549 C C . ARG A 1 206 ? 2.547 -10.360 33.069 1.00 86.06 206 ARG A C 1
ATOM 1551 O O . ARG A 1 206 ? 2.891 -11.435 32.573 1.00 86.06 206 ARG A O 1
ATOM 1558 N N . HIS A 1 207 ? 3.003 -9.969 34.256 1.00 91.25 207 HIS A N 1
ATOM 1559 C CA . HIS A 1 207 ? 3.879 -10.807 35.073 1.00 91.25 207 HIS A CA 1
ATOM 1560 C C . HIS A 1 207 ? 3.157 -11.991 35.734 1.00 91.25 207 HIS A C 1
ATOM 1562 O O . HIS A 1 207 ? 3.829 -12.935 36.158 1.00 91.25 207 HIS A O 1
ATOM 1568 N N . PHE A 1 208 ? 1.820 -11.986 35.778 1.00 92.88 208 PHE A N 1
ATOM 1569 C CA . PHE A 1 208 ? 1.024 -12.898 36.606 1.00 92.88 208 PHE A CA 1
ATOM 1570 C C . PHE A 1 208 ? 0.163 -13.912 35.838 1.00 92.88 208 PHE A C 1
ATOM 1572 O O . PHE A 1 208 ? -0.368 -14.854 36.428 1.00 92.88 208 PHE A O 1
ATOM 1579 N N . TYR A 1 209 ? 0.040 -13.774 34.518 1.00 87.56 209 TYR A N 1
ATOM 1580 C CA . TYR A 1 209 ? -0.677 -14.721 33.662 1.00 87.56 209 TYR A CA 1
ATOM 1581 C C . TYR A 1 209 ? 0.024 -14.898 32.312 1.00 87.56 209 TYR A C 1
ATOM 1583 O O . TYR A 1 209 ? 0.832 -14.072 31.887 1.00 87.56 209 TYR A O 1
ATOM 1591 N N . ASN A 1 210 ? -0.230 -16.037 31.660 1.00 83.44 210 ASN A N 1
ATOM 1592 C CA . ASN A 1 210 ? 0.266 -16.239 30.303 1.00 83.44 210 ASN A CA 1
ATOM 1593 C C . ASN A 1 210 ? -0.431 -15.236 29.385 1.00 83.44 210 ASN A C 1
ATOM 1595 O O . ASN A 1 210 ? -1.657 -15.138 29.410 1.00 83.44 210 ASN A O 1
ATOM 1599 N N . HIS A 1 211 ? 0.342 -14.536 28.573 1.00 71.19 211 HIS A N 1
ATOM 1600 C CA . HIS A 1 211 ? -0.171 -13.583 27.604 1.00 71.19 211 HIS A CA 1
ATOM 1601 C C . HIS A 1 211 ? 0.487 -13.856 26.258 1.00 71.19 211 HIS A C 1
ATOM 1603 O O . HIS A 1 211 ? 1.663 -14.211 26.185 1.00 71.19 211 HIS A O 1
ATOM 1609 N N . ASP A 1 212 ? -0.283 -13.730 25.188 1.00 59.03 212 ASP A N 1
ATOM 1610 C CA . ASP A 1 212 ? 0.232 -13.902 23.837 1.00 59.03 212 ASP A CA 1
ATOM 1611 C C . ASP A 1 212 ? 1.211 -12.755 23.536 1.00 59.03 212 ASP A C 1
ATOM 1613 O O . ASP A 1 212 ? 0.907 -11.597 23.826 1.00 59.03 212 ASP A O 1
ATOM 1617 N N . SER A 1 213 ? 2.357 -13.038 22.909 1.00 46.97 213 SER A N 1
ATOM 1618 C CA . SER A 1 213 ? 3.221 -11.984 22.354 1.00 46.97 213 SER A CA 1
ATOM 1619 C C . SER A 1 213 ? 2.507 -11.140 21.281 1.00 46.97 213 SER A C 1
ATOM 1621 O O . SER A 1 213 ? 3.057 -10.156 20.804 1.00 46.97 213 SER A O 1
ATOM 1623 N N . TYR A 1 214 ? 1.309 -11.562 20.856 1.00 40.28 214 TYR A N 1
ATOM 1624 C CA . TYR A 1 214 ? 0.379 -10.849 19.981 1.00 40.28 214 TYR A CA 1
ATOM 1625 C C . TYR A 1 214 ? -0.921 -10.389 20.677 1.00 40.28 214 TYR A C 1
ATOM 1627 O O . TYR A 1 214 ? -1.762 -9.766 20.021 1.00 40.28 214 TYR A O 1
ATOM 1635 N N . ALA A 1 215 ? -1.103 -10.640 21.985 1.00 40.66 215 ALA A N 1
ATOM 1636 C CA . ALA A 1 215 ? -2.249 -10.124 22.755 1.00 40.66 215 ALA A CA 1
ATOM 1637 C C . ALA A 1 215 ? -2.227 -8.595 22.882 1.00 40.66 215 ALA A C 1
ATOM 1639 O O . ALA A 1 215 ? -3.271 -8.010 23.166 1.00 40.66 215 ALA A O 1
ATOM 1640 N N . ASP A 1 216 ? -1.103 -7.960 22.533 1.00 39.91 216 ASP A N 1
ATOM 1641 C CA . ASP A 1 216 ? -0.952 -6.518 22.312 1.00 39.91 216 ASP A CA 1
ATOM 1642 C C . ASP A 1 216 ? -1.978 -5.904 21.330 1.00 39.91 216 ASP A C 1
ATOM 1644 O O . ASP A 1 216 ? -1.986 -4.692 21.145 1.00 39.91 216 ASP A O 1
ATOM 1648 N N . VAL A 1 217 ? -2.842 -6.693 20.665 1.00 43.88 217 VAL A N 1
ATOM 1649 C CA . VAL A 1 217 ? -3.802 -6.176 19.660 1.00 43.88 217 VAL A CA 1
ATOM 1650 C C . VAL A 1 217 ? -5.211 -6.749 19.737 1.00 43.88 217 VAL A C 1
ATOM 1652 O O . VAL A 1 217 ? -5.989 -6.598 18.791 1.00 43.88 217 VAL A O 1
ATOM 1655 N N . ALA A 1 218 ? -5.573 -7.459 20.800 1.00 37.78 218 ALA A N 1
ATOM 1656 C CA . ALA A 1 218 ? -6.928 -7.989 20.890 1.00 37.78 218 ALA A CA 1
ATOM 1657 C C . ALA A 1 218 ? -7.355 -8.231 22.331 1.00 37.78 218 ALA A C 1
ATOM 1659 O O . ALA A 1 218 ? -7.547 -9.388 22.706 1.00 37.78 218 ALA A O 1
ATOM 1660 N N . ARG A 1 219 ? -7.527 -7.154 23.109 1.00 36.00 219 ARG A N 1
ATOM 1661 C CA . ARG A 1 219 ? -8.502 -7.060 24.213 1.00 36.00 219 ARG A CA 1
ATOM 1662 C C . ARG A 1 219 ? -8.385 -5.719 24.937 1.00 36.00 219 ARG A C 1
ATOM 1664 O O . ARG A 1 219 ? -7.990 -5.651 26.086 1.00 36.00 219 ARG A O 1
ATOM 1671 N N . ASP A 1 220 ? -8.843 -4.673 24.269 1.00 38.03 220 ASP A N 1
ATOM 1672 C CA . ASP A 1 220 ? -9.574 -3.638 24.986 1.00 38.03 220 ASP A CA 1
ATOM 1673 C C . ASP A 1 220 ? -11.030 -3.787 24.571 1.00 38.03 220 ASP A C 1
ATOM 1675 O O . ASP A 1 220 ? -11.356 -3.766 23.379 1.00 38.03 220 ASP A O 1
ATOM 1679 N N . SER A 1 221 ? -11.931 -3.896 25.541 1.00 36.97 221 SER A N 1
ATOM 1680 C CA . SER A 1 221 ? -13.300 -3.437 25.342 1.00 36.97 221 SER A CA 1
ATOM 1681 C C . SER A 1 221 ? -13.254 -1.916 25.149 1.00 36.97 221 SER A C 1
ATOM 1683 O O . SER A 1 221 ? -13.606 -1.153 26.049 1.00 36.97 221 SER A O 1
ATOM 1685 N N . LYS A 1 222 ? -12.752 -1.458 23.995 1.00 50.47 222 LYS A N 1
ATOM 1686 C CA . LYS A 1 222 ? -12.855 -0.058 23.593 1.00 50.47 222 LYS A CA 1
ATOM 1687 C C . LYS A 1 222 ? -14.340 0.235 23.478 1.00 50.47 222 LYS A C 1
ATOM 1689 O O . LYS A 1 222 ? -15.091 -0.569 22.917 1.00 50.47 222 LYS A O 1
ATOM 1694 N N . ALA A 1 223 ? -14.765 1.361 24.047 1.00 53.94 223 ALA A N 1
ATOM 1695 C CA . ALA A 1 223 ? -16.113 1.853 23.825 1.00 53.94 223 ALA A CA 1
ATOM 1696 C C . ALA A 1 223 ? -16.395 1.817 22.311 1.00 53.94 223 ALA A C 1
ATOM 1698 O O . ALA A 1 223 ? -15.501 2.164 21.530 1.00 53.94 223 ALA A O 1
ATOM 1699 N N . PRO A 1 224 ? -17.579 1.349 21.884 1.00 68.12 224 PRO A N 1
ATOM 1700 C CA . PRO A 1 224 ? -17.891 1.216 20.469 1.00 68.12 224 PRO A CA 1
ATOM 1701 C C . PRO A 1 224 ? -17.646 2.551 19.761 1.00 68.12 224 PRO A C 1
ATOM 1703 O O . PRO A 1 224 ? -18.218 3.577 20.136 1.00 68.12 224 PRO A O 1
ATOM 1706 N N . MET A 1 225 ? -16.777 2.550 18.748 1.00 85.81 225 MET A N 1
ATOM 1707 C CA . MET A 1 225 ? -16.482 3.758 17.983 1.00 85.81 225 MET A CA 1
ATOM 1708 C C . MET A 1 225 ? -17.633 4.005 17.013 1.00 85.81 225 MET A C 1
ATOM 1710 O O . MET A 1 225 ? -18.018 3.123 16.243 1.00 85.81 225 MET A O 1
ATOM 1714 N N . ARG A 1 226 ? -18.185 5.219 17.033 1.00 88.75 226 ARG A N 1
ATOM 1715 C CA . ARG A 1 226 ? -19.231 5.649 16.103 1.00 88.75 226 ARG A CA 1
ATOM 1716 C C . ARG A 1 226 ? -18.693 6.705 15.162 1.00 88.75 226 ARG A C 1
ATOM 1718 O O . ARG A 1 226 ? -18.279 7.776 15.592 1.00 88.75 226 ARG A O 1
ATOM 1725 N N . ILE A 1 227 ? -18.754 6.409 13.872 1.00 90.44 227 ILE A N 1
ATOM 1726 C CA . ILE A 1 227 ? -18.271 7.285 12.813 1.00 90.44 227 ILE A CA 1
ATOM 1727 C C . ILE A 1 227 ? -19.451 7.748 11.977 1.00 90.44 227 ILE A C 1
ATOM 1729 O O . ILE A 1 227 ? -20.117 6.927 11.354 1.00 90.44 227 ILE A O 1
ATOM 1733 N N . SER A 1 228 ? -19.692 9.054 11.913 1.00 89.81 228 SER A N 1
ATOM 1734 C CA . SER A 1 228 ? -20.717 9.612 11.027 1.00 89.81 228 SER A CA 1
ATOM 1735 C C . SER A 1 228 ? -20.103 10.229 9.777 1.00 89.81 228 SER A C 1
ATOM 1737 O O . SER A 1 228 ? -19.110 10.948 9.848 1.00 89.81 228 SER A O 1
ATOM 1739 N N . GLY A 1 229 ? -20.717 9.976 8.625 1.00 91.75 229 GLY A N 1
ATOM 1740 C CA . GLY A 1 229 ? -20.222 10.466 7.343 1.00 91.75 229 GLY A CA 1
ATOM 1741 C C . GLY A 1 229 ? -21.085 10.019 6.173 1.00 91.75 229 GLY A C 1
ATOM 1742 O O . GLY A 1 229 ? -22.233 9.610 6.349 1.00 91.75 229 GLY A O 1
ATOM 1743 N N . THR A 1 230 ? -20.525 10.103 4.974 1.00 93.62 230 THR A N 1
ATOM 1744 C CA . THR A 1 230 ? -21.204 9.750 3.724 1.00 93.62 230 THR A CA 1
ATOM 1745 C C . THR A 1 230 ? -20.524 8.543 3.097 1.00 93.62 230 THR A C 1
ATOM 1747 O O . THR A 1 230 ? -19.308 8.540 2.912 1.00 93.62 230 THR A O 1
ATOM 1750 N N . ARG A 1 231 ? -21.271 7.496 2.748 1.00 94.62 231 ARG A N 1
ATOM 1751 C CA . ARG A 1 231 ? -20.681 6.322 2.092 1.00 94.62 231 ARG A CA 1
ATOM 1752 C C . ARG A 1 231 ? -20.179 6.662 0.691 1.00 94.62 231 ARG A C 1
ATOM 1754 O O . ARG A 1 231 ? -20.941 7.163 -0.132 1.00 94.62 231 ARG A O 1
ATOM 1761 N N . TYR A 1 232 ? -18.935 6.295 0.387 1.00 95.25 232 TYR A N 1
ATOM 1762 C CA . TYR A 1 232 ? -18.306 6.547 -0.918 1.00 95.25 232 TYR A CA 1
ATOM 1763 C C . TYR A 1 232 ? -19.029 5.906 -2.122 1.00 95.25 232 TYR A C 1
ATOM 1765 O O . TYR A 1 232 ? -18.918 6.398 -3.246 1.00 95.25 232 TYR A O 1
ATOM 1773 N N . ASP A 1 233 ? -19.729 4.787 -1.903 1.00 94.88 233 ASP A N 1
ATOM 1774 C CA . ASP A 1 233 ? -20.308 3.945 -2.956 1.00 94.88 233 ASP A CA 1
ATOM 1775 C C . ASP A 1 233 ? -21.736 4.341 -3.352 1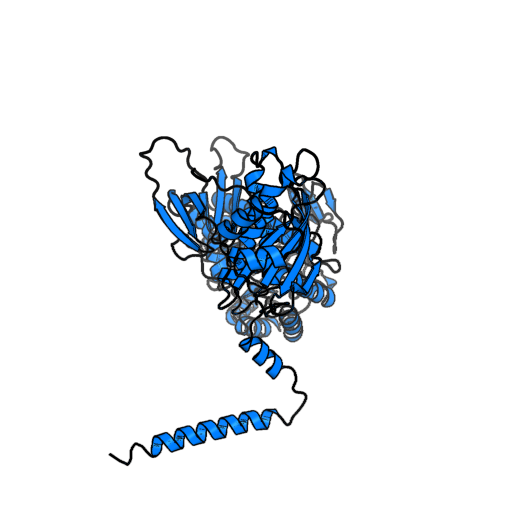.00 94.88 233 ASP A C 1
ATOM 1777 O O . ASP A 1 233 ? -22.126 4.190 -4.511 1.00 94.88 233 ASP A O 1
ATOM 1781 N N . THR A 1 234 ? -22.503 4.839 -2.388 1.00 94.06 234 THR A N 1
ATOM 1782 C CA . THR A 1 234 ? -23.944 5.115 -2.495 1.00 94.06 234 THR A CA 1
ATOM 1783 C C . THR A 1 234 ? -24.263 6.600 -2.374 1.00 94.06 234 THR A C 1
ATOM 1785 O O . THR A 1 234 ? -25.254 7.047 -2.942 1.00 94.06 234 THR A O 1
ATOM 1788 N N . GLY A 1 235 ? -23.418 7.381 -1.692 1.00 91.88 235 GLY A N 1
ATOM 1789 C CA . GLY A 1 235 ? -23.724 8.770 -1.350 1.00 91.88 235 GLY A CA 1
ATOM 1790 C C . GLY A 1 235 ? -24.649 8.917 -0.140 1.00 91.88 235 GLY A C 1
ATOM 1791 O O . GLY A 1 235 ? -25.030 10.037 0.192 1.00 91.88 235 GLY A O 1
ATOM 1792 N N . ASP A 1 236 ? -24.997 7.815 0.526 1.00 91.88 236 ASP A N 1
ATOM 1793 C CA . ASP A 1 236 ? -25.907 7.830 1.667 1.00 91.88 236 ASP A CA 1
ATOM 1794 C C . ASP A 1 236 ? -25.196 8.323 2.932 1.00 91.88 236 ASP A C 1
ATOM 1796 O O . ASP A 1 236 ? -24.080 7.895 3.250 1.00 91.88 236 ASP A O 1
ATOM 1800 N N . ALA A 1 237 ? -25.869 9.191 3.691 1.00 91.50 237 ALA A N 1
ATOM 1801 C CA . ALA A 1 237 ? -25.427 9.583 5.023 1.00 91.50 237 ALA A CA 1
ATOM 1802 C C . ALA A 1 237 ? -25.631 8.418 6.002 1.00 91.50 237 ALA A C 1
ATOM 1804 O O . ALA A 1 237 ? -26.740 7.893 6.139 1.00 91.50 237 ALA A O 1
ATOM 1805 N N . VAL A 1 238 ? -24.570 8.024 6.703 1.00 92.06 238 VAL A N 1
ATOM 1806 C CA . VAL A 1 238 ? -24.573 6.874 7.612 1.00 92.06 238 VAL A CA 1
ATOM 1807 C C . VAL A 1 238 ? -23.816 7.155 8.902 1.00 92.06 238 VAL A C 1
ATOM 1809 O O . VAL A 1 238 ? -22.935 8.014 8.960 1.00 92.06 238 VAL A O 1
ATOM 1812 N N . THR A 1 239 ? -24.123 6.352 9.914 1.00 92.06 239 THR A N 1
ATOM 1813 C CA . THR A 1 239 ? -23.272 6.117 11.076 1.00 92.06 239 THR A CA 1
ATOM 1814 C C . THR A 1 239 ? -22.755 4.679 11.019 1.00 92.06 239 THR A C 1
ATOM 1816 O O . THR A 1 239 ? -23.537 3.730 10.927 1.00 92.06 239 THR A O 1
ATOM 1819 N N . VAL A 1 240 ? -21.435 4.516 11.037 1.00 93.12 240 VAL A N 1
ATOM 1820 C CA . VAL A 1 240 ? -20.736 3.232 11.124 1.00 93.12 240 VAL A CA 1
ATOM 1821 C C . VAL A 1 240 ? -20.373 2.999 12.586 1.00 93.12 240 VAL A C 1
ATOM 1823 O O . VAL A 1 240 ? -19.658 3.801 13.179 1.00 93.12 240 VAL A O 1
ATOM 1826 N N . GLU A 1 241 ? -20.883 1.919 13.165 1.00 93.44 241 GLU A N 1
ATOM 1827 C CA . GLU A 1 241 ? -20.546 1.481 14.519 1.00 93.44 241 GLU A CA 1
ATOM 1828 C C . GLU A 1 241 ? -19.482 0.386 14.430 1.00 93.44 241 GLU A C 1
ATOM 1830 O O . GLU A 1 241 ? -19.641 -0.577 13.672 1.00 93.44 241 GLU A O 1
ATOM 1835 N N . ILE A 1 242 ? -18.401 0.539 15.188 1.00 91.56 242 ILE A N 1
ATOM 1836 C CA . ILE A 1 242 ? -17.246 -0.358 15.220 1.00 91.56 242 ILE A CA 1
ATOM 1837 C C . ILE A 1 242 ? -17.133 -0.952 16.622 1.00 91.56 242 ILE A C 1
ATOM 1839 O O . ILE A 1 242 ? -17.161 -0.224 17.614 1.00 91.56 242 ILE A O 1
ATOM 1843 N N . GLU A 1 243 ? -16.971 -2.270 16.686 1.00 88.44 243 GLU A N 1
ATOM 1844 C CA . GLU A 1 243 ? -16.725 -3.020 17.917 1.00 88.44 243 GLU A CA 1
ATOM 1845 C C . GLU A 1 243 ? -15.484 -3.894 17.721 1.00 88.44 243 GLU A C 1
ATOM 1847 O O . GLU A 1 243 ? -15.430 -4.721 16.803 1.00 88.44 243 GLU A O 1
ATOM 1852 N N . GLY A 1 244 ? -14.472 -3.704 18.571 1.00 87.06 244 GLY A N 1
ATOM 1853 C CA . GLY A 1 244 ? -13.167 -4.334 18.375 1.00 87.06 244 GLY A CA 1
ATOM 1854 C C . GLY A 1 244 ? -12.589 -3.976 17.004 1.00 87.06 244 GLY A C 1
ATOM 1855 O O . GLY A 1 244 ? -12.564 -2.808 16.631 1.00 87.06 244 GLY A O 1
ATOM 1856 N N . ASP A 1 245 ? -12.179 -4.984 16.229 1.00 90.31 245 ASP A N 1
ATOM 1857 C CA . ASP A 1 245 ? -11.576 -4.798 14.905 1.00 90.31 245 ASP A CA 1
ATOM 1858 C C . ASP A 1 245 ? -12.561 -4.906 13.729 1.00 90.31 245 ASP A C 1
ATOM 1860 O O . ASP A 1 245 ? -12.143 -5.036 12.572 1.00 90.31 245 ASP A O 1
ATOM 1864 N N . ARG A 1 246 ? -13.875 -4.845 13.994 1.00 93.44 246 ARG A N 1
ATOM 1865 C CA . ARG A 1 246 ? -14.918 -5.050 12.979 1.00 93.44 246 ARG A CA 1
ATOM 1866 C C . ARG A 1 246 ? -15.966 -3.957 12.957 1.00 93.44 246 ARG A C 1
ATOM 1868 O O . ARG A 1 246 ? -16.325 -3.365 13.969 1.00 93.44 246 ARG A O 1
ATOM 1875 N N . ILE A 1 247 ? -16.539 -3.774 11.773 1.00 94.88 247 ILE A N 1
ATOM 1876 C CA . ILE A 1 247 ? -17.772 -3.016 11.602 1.00 94.88 247 ILE A CA 1
ATOM 1877 C C . ILE A 1 247 ? -18.906 -3.828 12.233 1.00 94.88 247 ILE A C 1
ATOM 1879 O O . ILE A 1 247 ? -19.258 -4.898 11.737 1.00 94.88 247 ILE A O 1
ATOM 1883 N N . ALA A 1 248 ? -19.498 -3.324 13.309 1.00 93.88 248 ALA A N 1
ATOM 1884 C CA . ALA A 1 248 ? -20.655 -3.939 13.944 1.00 93.88 248 ALA A CA 1
ATOM 1885 C C . ALA A 1 248 ? -21.926 -3.640 13.142 1.00 93.88 248 ALA A C 1
ATOM 1887 O O . ALA A 1 248 ? -22.692 -4.546 12.804 1.00 93.88 248 ALA A O 1
ATOM 1888 N N . ARG A 1 249 ? -22.157 -2.362 12.805 1.00 93.50 249 ARG A N 1
ATOM 1889 C CA . ARG A 1 249 ? -23.374 -1.901 12.118 1.00 93.50 249 ARG A CA 1
ATOM 1890 C C . ARG A 1 249 ? -23.087 -0.723 11.195 1.00 93.50 249 ARG A C 1
ATOM 1892 O O . ARG A 1 249 ? -22.188 0.073 11.434 1.00 93.50 249 ARG A O 1
ATOM 1899 N N . VAL A 1 250 ? -23.903 -0.591 10.153 1.00 93.44 250 VAL A N 1
ATOM 1900 C CA . VAL A 1 250 ? -23.979 0.614 9.319 1.00 93.44 250 VAL A CA 1
ATOM 1901 C C . VAL A 1 250 ? -25.435 1.051 9.297 1.00 93.44 250 VAL A C 1
ATOM 1903 O O . VAL A 1 250 ? -26.295 0.307 8.824 1.00 93.44 250 VAL A O 1
ATOM 1906 N N . VAL A 1 251 ? -25.718 2.220 9.863 1.00 91.62 251 VAL A N 1
ATOM 1907 C CA . VAL A 1 251 ? -27.078 2.718 10.088 1.00 91.62 251 VAL A CA 1
ATOM 1908 C C . VAL A 1 251 ? -27.296 3.983 9.256 1.00 91.62 251 VAL A C 1
ATOM 1910 O O . VAL A 1 251 ? -26.460 4.883 9.323 1.00 91.62 251 VAL A O 1
ATOM 1913 N N . PRO A 1 252 ? -28.386 4.091 8.474 1.00 89.50 252 PRO A N 1
ATOM 1914 C CA . PRO A 1 252 ? -28.730 5.334 7.788 1.00 89.50 252 PRO A CA 1
ATOM 1915 C C . PRO A 1 252 ? -28.945 6.482 8.778 1.00 89.50 252 PRO A C 1
ATOM 1917 O O . PRO A 1 252 ? -29.587 6.296 9.814 1.00 89.50 252 PRO A O 1
ATOM 1920 N N . ARG A 1 253 ? -28.454 7.678 8.446 1.00 84.81 253 ARG A N 1
ATOM 1921 C CA . ARG A 1 253 ? -28.687 8.890 9.238 1.00 84.81 253 ARG A CA 1
ATOM 1922 C C . ARG A 1 253 ? -29.873 9.661 8.655 1.00 84.81 253 ARG A C 1
ATOM 1924 O O . ARG A 1 253 ? -29.814 10.118 7.515 1.00 84.81 253 ARG A O 1
ATOM 1931 N N . ASN A 1 254 ? -30.950 9.814 9.428 1.00 67.31 254 ASN A N 1
ATOM 1932 C CA . ASN A 1 254 ? -32.122 10.581 8.995 1.00 67.31 254 ASN A CA 1
ATOM 1933 C C . ASN A 1 254 ? -31.807 12.083 8.989 1.00 67.31 254 ASN A C 1
ATOM 1935 O O . ASN A 1 254 ? -31.487 12.657 10.024 1.00 67.31 254 ASN A O 1
ATOM 1939 N N . ALA A 1 255 ? -31.965 12.726 7.831 1.00 53.91 255 ALA A N 1
ATOM 1940 C CA . ALA A 1 255 ? -31.725 14.160 7.640 1.00 53.91 255 ALA A CA 1
ATOM 1941 C C . ALA A 1 255 ? -32.758 15.084 8.330 1.00 53.91 255 ALA A C 1
ATOM 1943 O O . ALA A 1 255 ? -32.615 16.301 8.275 1.00 53.91 255 ALA A O 1
ATOM 1944 N N . GLU A 1 256 ? -33.803 14.535 8.963 1.00 49.75 256 GLU A N 1
ATOM 1945 C CA . GLU A 1 256 ? -34.880 15.311 9.607 1.00 49.75 256 GLU A CA 1
ATOM 1946 C C . GLU A 1 256 ? -34.506 15.878 10.993 1.00 49.75 256 GLU A C 1
ATOM 1948 O O . GLU A 1 256 ? -35.209 16.745 11.510 1.00 49.75 256 GLU A O 1
ATOM 1953 N N . GLN A 1 257 ? -33.392 15.445 11.592 1.00 50.62 257 GLN A N 1
ATOM 1954 C CA . GLN A 1 257 ? -32.837 16.037 12.818 1.00 50.62 257 GLN A CA 1
ATOM 1955 C C . GLN A 1 257 ? -31.900 17.190 12.449 1.00 50.62 257 GLN A C 1
ATOM 1957 O O . GLN A 1 257 ? -30.687 17.022 12.475 1.00 50.62 257 GLN A O 1
ATOM 1962 N N . GLY A 1 258 ? -32.495 18.311 12.022 1.00 44.69 258 GLY A N 1
ATOM 1963 C CA . GLY A 1 258 ? -31.819 19.501 11.493 1.00 44.69 258 GLY A CA 1
ATOM 1964 C C . GLY A 1 258 ? -30.465 19.823 12.137 1.00 44.69 258 GLY A C 1
ATOM 1965 O O . GLY A 1 258 ? -30.339 19.782 13.355 1.00 44.69 258 GLY A O 1
ATOM 1966 N N . ASP A 1 259 ? -29.514 20.179 11.270 1.00 47.69 259 ASP A N 1
ATOM 1967 C CA . ASP A 1 259 ? -28.090 20.475 11.504 1.00 47.69 259 ASP A CA 1
ATOM 1968 C C . ASP A 1 259 ? -27.136 19.289 11.302 1.00 47.69 259 ASP A C 1
ATOM 1970 O O . ASP A 1 259 ? -26.660 18.657 12.238 1.00 47.69 259 ASP A O 1
ATOM 1974 N N . ALA A 1 260 ? -26.750 19.045 10.049 1.00 53.16 260 ALA A N 1
ATOM 1975 C CA . ALA A 1 260 ? -25.417 18.520 9.778 1.00 53.16 260 ALA A CA 1
ATOM 1976 C C . ALA A 1 260 ? -24.973 18.923 8.370 1.00 53.16 260 ALA A C 1
ATOM 1978 O O . ALA A 1 260 ? -25.521 18.442 7.376 1.00 53.16 260 ALA A O 1
ATOM 1979 N N . GLU A 1 261 ? -23.940 19.761 8.286 1.00 56.88 261 GLU A N 1
ATOM 1980 C CA . GLU A 1 261 ? -23.041 19.768 7.128 1.00 56.88 261 GLU A CA 1
ATOM 1981 C C . GLU A 1 261 ? -22.727 18.309 6.722 1.00 56.88 261 GLU A C 1
ATOM 1983 O O . GLU A 1 261 ? -22.619 17.435 7.599 1.00 56.88 261 GLU A O 1
ATOM 1988 N N . PRO A 1 262 ? -22.619 17.996 5.418 1.00 64.88 262 PRO A N 1
ATOM 1989 C CA . PRO A 1 262 ? -22.242 16.657 4.992 1.00 64.88 262 PRO A CA 1
ATOM 1990 C C . PRO A 1 262 ? -20.909 16.280 5.653 1.00 64.88 262 PRO A C 1
ATOM 1992 O O . PRO A 1 262 ? -19.899 16.961 5.490 1.00 64.88 262 PRO A O 1
ATOM 1995 N N . GLY A 1 263 ? -20.936 15.214 6.459 1.00 79.56 263 GLY A N 1
ATOM 1996 C CA . GLY A 1 263 ? -19.740 14.674 7.103 1.00 79.56 263 GLY A CA 1
ATOM 1997 C C . GLY A 1 263 ? -18.750 14.122 6.068 1.00 79.56 263 GLY A C 1
ATOM 1998 O O . GLY A 1 263 ? -19.088 14.041 4.881 1.00 79.56 263 GLY A O 1
ATOM 1999 N N . PRO A 1 264 ? -17.545 13.704 6.495 1.00 93.12 264 PRO A N 1
ATOM 2000 C CA . PRO A 1 264 ? -16.534 13.194 5.575 1.00 93.12 264 PRO A CA 1
ATOM 2001 C C . PRO A 1 264 ? -17.040 11.976 4.797 1.00 93.12 264 PRO A C 1
ATOM 2003 O O . PRO A 1 264 ? -17.941 11.255 5.242 1.00 93.12 264 PRO A O 1
ATOM 2006 N N . TRP A 1 265 ? -16.428 11.710 3.649 1.00 95.88 265 TRP A N 1
ATOM 2007 C CA . TRP A 1 265 ? -16.609 10.440 2.960 1.00 95.88 265 TRP A CA 1
ATOM 2008 C C . TRP A 1 265 ? -15.998 9.311 3.783 1.00 95.88 265 TRP A C 1
ATOM 2010 O O . TRP A 1 265 ? -14.906 9.465 4.324 1.00 95.88 265 TRP A O 1
ATOM 2020 N N . ILE A 1 266 ? -16.692 8.177 3.846 1.00 97.06 266 ILE A N 1
ATOM 2021 C CA . ILE A 1 266 ? -16.225 6.941 4.473 1.00 97.06 266 ILE A CA 1
ATOM 2022 C C . ILE A 1 266 ? -16.025 5.906 3.368 1.00 97.06 266 ILE A C 1
ATOM 2024 O O . ILE A 1 266 ? -16.971 5.573 2.643 1.00 97.06 266 ILE A O 1
ATOM 2028 N N . ALA A 1 267 ? -14.806 5.387 3.265 1.00 98.00 267 ALA A N 1
ATOM 2029 C CA . ALA A 1 267 ? -14.426 4.305 2.364 1.00 98.00 267 ALA A CA 1
ATOM 2030 C C . ALA A 1 267 ? -13.640 3.219 3.116 1.00 98.00 267 ALA A C 1
ATOM 2032 O O . ALA A 1 267 ? -13.117 3.481 4.204 1.00 98.00 267 ALA A O 1
ATOM 2033 N N . PRO A 1 268 ? -13.518 2.008 2.546 1.00 98.12 268 PRO A N 1
ATOM 2034 C CA . PRO A 1 268 ? -12.449 1.094 2.923 1.00 98.12 268 PRO A CA 1
ATOM 2035 C C . PRO A 1 268 ? -11.100 1.807 2.850 1.00 98.12 268 PRO A C 1
ATOM 2037 O O . PRO A 1 268 ? -10.877 2.594 1.929 1.00 98.12 268 PRO A O 1
ATOM 2040 N N . GLY A 1 269 ? -10.207 1.539 3.799 1.00 98.06 269 GLY A N 1
ATOM 2041 C CA . GLY A 1 269 ? -8.862 2.097 3.757 1.00 98.06 269 GLY A CA 1
ATOM 2042 C C . GLY A 1 269 ? -8.129 1.679 2.482 1.00 98.06 269 GLY A C 1
ATOM 2043 O O . GLY A 1 269 ? -8.323 0.569 1.978 1.00 98.06 269 GLY A O 1
ATOM 2044 N N . PHE A 1 270 ? -7.289 2.566 1.950 1.00 98.62 270 PHE A N 1
ATOM 2045 C CA . PHE A 1 270 ? -6.610 2.319 0.681 1.00 98.62 270 PHE A CA 1
ATOM 2046 C C . PHE A 1 270 ? -5.653 1.127 0.768 1.00 98.62 270 PHE A C 1
ATOM 2048 O O . PHE A 1 270 ? -5.118 0.802 1.837 1.00 98.62 270 PHE A O 1
ATOM 2055 N N . VAL A 1 271 ? -5.453 0.485 -0.380 1.00 98.69 271 VAL A N 1
ATOM 2056 C CA . VAL A 1 271 ? -4.561 -0.651 -0.589 1.00 98.69 271 VAL A CA 1
ATOM 2057 C C . VAL A 1 271 ? -3.570 -0.258 -1.679 1.00 98.69 271 VAL A C 1
ATOM 2059 O O . VAL A 1 271 ? -3.951 -0.146 -2.843 1.00 98.69 271 VAL A O 1
ATOM 2062 N N . ASP A 1 272 ? -2.313 -0.041 -1.305 1.00 98.69 272 ASP A N 1
ATOM 2063 C CA . ASP A 1 272 ? -1.273 0.409 -2.232 1.00 98.69 272 ASP A CA 1
ATOM 2064 C C . ASP A 1 272 ? -0.172 -0.644 -2.378 1.00 98.69 272 ASP A C 1
ATOM 2066 O O . ASP A 1 272 ? 0.527 -0.987 -1.424 1.00 98.69 272 ASP A O 1
ATOM 2070 N N . LEU A 1 273 ? -0.046 -1.200 -3.581 1.00 98.69 273 LEU A N 1
ATOM 2071 C CA . LEU A 1 273 ? 0.803 -2.362 -3.845 1.00 98.69 273 LEU A CA 1
ATOM 2072 C C . LEU A 1 273 ? 2.208 -1.996 -4.355 1.00 98.69 273 LEU A C 1
ATOM 2074 O O . LEU A 1 273 ? 2.996 -2.901 -4.632 1.00 98.69 273 LEU A O 1
ATOM 2078 N N . GLN A 1 274 ? 2.525 -0.703 -4.498 1.00 98.62 274 GLN A N 1
ATOM 2079 C CA . GLN A 1 274 ? 3.831 -0.255 -4.985 1.00 98.62 274 GLN A CA 1
ATOM 2080 C C . GLN A 1 274 ? 4.280 1.035 -4.285 1.00 98.62 274 GLN A C 1
ATOM 2082 O O . GLN A 1 274 ? 3.768 2.118 -4.560 1.00 98.62 274 GLN A O 1
ATOM 2087 N N . LEU A 1 275 ? 5.224 0.900 -3.349 1.00 97.88 275 LEU A N 1
ATOM 2088 C CA . LEU A 1 275 ? 5.691 1.943 -2.428 1.00 97.88 275 LEU A CA 1
ATOM 2089 C C . LEU A 1 275 ? 7.173 1.715 -2.091 1.00 97.88 275 LEU A C 1
ATOM 2091 O O . LEU A 1 275 ? 7.506 0.766 -1.384 1.00 97.88 275 LEU A O 1
ATOM 2095 N N . ASN A 1 276 ? 8.068 2.579 -2.560 1.00 97.31 276 ASN A N 1
ATOM 2096 C CA . ASN A 1 276 ? 9.522 2.368 -2.499 1.00 97.31 276 ASN A CA 1
ATOM 2097 C C . ASN A 1 276 ? 10.196 3.021 -1.280 1.00 97.31 276 ASN A C 1
ATOM 2099 O O . ASN A 1 276 ? 11.331 2.679 -0.933 1.00 97.31 276 ASN A O 1
ATOM 2103 N N . GLY A 1 277 ? 9.528 3.987 -0.647 1.00 96.25 277 GLY A N 1
ATOM 2104 C CA . GLY A 1 277 ? 10.058 4.728 0.494 1.00 96.25 277 GLY A CA 1
ATOM 2105 C C . GLY A 1 277 ? 9.268 5.999 0.813 1.00 96.25 277 GLY A C 1
ATOM 2106 O O . GLY A 1 277 ? 8.154 6.180 0.317 1.00 96.25 277 GLY A O 1
ATOM 2107 N N . TYR A 1 278 ? 9.839 6.860 1.661 1.00 95.69 278 TYR A N 1
ATOM 2108 C CA . TYR A 1 278 ? 9.363 8.222 1.931 1.00 95.69 278 TYR A CA 1
ATOM 2109 C C . TYR A 1 278 ? 10.421 9.037 2.700 1.00 95.69 278 TYR A C 1
ATOM 2111 O O . TYR A 1 278 ? 11.245 8.469 3.416 1.00 95.69 278 TYR A O 1
AT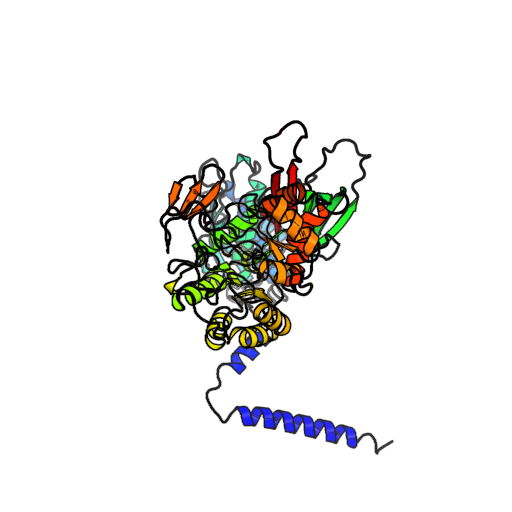OM 2119 N N . GLY A 1 279 ? 10.378 10.370 2.619 1.00 92.31 279 GLY A N 1
ATOM 2120 C CA . GLY A 1 279 ? 11.110 11.261 3.528 1.00 92.31 279 GLY A CA 1
ATOM 2121 C C . GLY A 1 279 ? 12.635 11.223 3.384 1.00 92.31 279 GLY A C 1
ATOM 2122 O O . GLY A 1 279 ? 13.355 11.369 4.367 1.00 92.31 279 GLY A O 1
ATOM 2123 N N . GLY A 1 280 ? 13.131 10.997 2.169 1.00 90.44 280 GLY A N 1
ATOM 2124 C CA . GLY A 1 280 ? 14.550 10.832 1.847 1.00 90.44 280 GLY A CA 1
ATOM 2125 C C . GLY A 1 280 ? 15.098 9.425 2.073 1.00 90.44 280 GLY A C 1
ATOM 2126 O O . GLY A 1 280 ? 16.302 9.222 1.942 1.00 90.44 280 GLY A O 1
ATOM 2127 N N . GLN A 1 281 ? 14.243 8.453 2.392 1.00 92.06 281 GLN A N 1
ATOM 2128 C CA . GLN A 1 281 ? 14.648 7.088 2.716 1.00 92.06 281 GLN A CA 1
ATOM 2129 C C . GLN A 1 281 ? 13.956 6.076 1.803 1.00 92.06 281 GLN A C 1
ATOM 2131 O O . GLN A 1 281 ? 12.786 6.234 1.459 1.00 92.06 281 GLN A O 1
ATOM 2136 N N . GLN A 1 282 ? 14.680 5.027 1.415 1.00 93.56 282 GLN A N 1
ATOM 2137 C CA . GLN A 1 282 ? 14.204 3.967 0.523 1.00 93.56 282 GLN A CA 1
ATOM 2138 C C . GLN A 1 282 ? 14.322 2.601 1.191 1.00 93.56 282 GLN A C 1
ATOM 2140 O O . GLN A 1 282 ? 15.287 2.349 1.912 1.00 93.56 282 GLN A O 1
ATOM 2145 N N . PHE A 1 283 ? 13.404 1.688 0.873 1.00 97.56 283 PHE A N 1
ATOM 2146 C CA . PHE A 1 283 ? 13.505 0.299 1.324 1.00 97.56 283 PHE A CA 1
ATOM 2147 C C . PHE A 1 283 ? 14.687 -0.438 0.681 1.00 97.56 283 PHE A C 1
ATOM 2149 O O . PHE A 1 283 ? 15.243 -1.360 1.269 1.00 97.56 283 PHE A O 1
ATOM 2156 N N . SER A 1 284 ? 15.125 -0.015 -0.503 1.00 95.56 284 SER A N 1
ATOM 2157 C CA . SER A 1 284 ? 16.195 -0.669 -1.272 1.00 95.56 284 SER A CA 1
ATOM 2158 C C . SER A 1 284 ? 17.562 -0.068 -0.956 1.00 95.56 284 SER A C 1
ATOM 2160 O O . SER A 1 284 ? 18.204 0.532 -1.817 1.00 95.56 284 SER A O 1
ATOM 2162 N N . SER A 1 285 ? 17.983 -0.177 0.304 1.00 94.06 285 SER A N 1
ATOM 2163 C CA . SER A 1 285 ? 19.210 0.434 0.813 1.00 94.06 285 SER A CA 1
ATOM 2164 C C . SER A 1 285 ? 19.988 -0.527 1.704 1.00 94.06 285 SER A C 1
ATOM 2166 O O . SER A 1 285 ? 19.418 -1.169 2.583 1.00 94.06 285 SER A O 1
ATOM 2168 N N . ALA A 1 286 ? 21.313 -0.551 1.534 1.00 94.38 286 ALA A N 1
ATOM 2169 C CA . ALA A 1 286 ? 22.229 -1.237 2.448 1.00 94.38 286 ALA A CA 1
ATOM 2170 C C . ALA A 1 286 ? 22.196 -0.647 3.873 1.00 94.38 286 ALA A C 1
ATOM 2172 O O . ALA A 1 286 ? 22.617 -1.297 4.824 1.00 94.38 286 ALA A O 1
ATOM 2173 N N . GLU A 1 287 ? 21.703 0.586 4.013 1.00 94.50 287 GLU A N 1
ATOM 2174 C CA . GLU A 1 287 ? 21.595 1.323 5.275 1.00 94.50 287 GLU A CA 1
ATOM 2175 C C . GLU A 1 287 ? 20.173 1.283 5.857 1.00 94.50 287 GLU A C 1
ATOM 2177 O O . GLU A 1 287 ? 19.884 1.975 6.834 1.00 94.50 287 GLU A O 1
ATOM 2182 N N . LEU A 1 288 ? 19.256 0.505 5.263 1.00 96.94 288 LEU A N 1
ATOM 2183 C CA . LEU A 1 288 ? 17.910 0.363 5.813 1.00 96.94 288 LEU A CA 1
ATOM 2184 C C . LEU A 1 288 ? 17.995 -0.246 7.219 1.00 96.94 288 LEU A C 1
ATOM 2186 O O . LEU A 1 288 ? 18.602 -1.302 7.402 1.00 96.94 288 LEU A O 1
ATOM 2190 N N . THR A 1 289 ? 17.351 0.401 8.190 1.00 95.88 289 THR A N 1
ATOM 2191 C CA . THR A 1 289 ? 17.187 -0.113 9.556 1.00 95.88 289 THR A CA 1
ATOM 2192 C C . THR A 1 289 ? 15.716 -0.374 9.862 1.00 95.88 289 THR A C 1
ATOM 2194 O O . THR A 1 289 ? 14.823 0.066 9.129 1.00 95.88 289 THR A O 1
ATOM 2197 N N . VAL A 1 290 ? 15.456 -1.082 10.964 1.00 95.00 290 VAL A N 1
ATOM 2198 C CA . VAL A 1 290 ? 14.093 -1.400 11.403 1.00 95.00 290 VAL A CA 1
ATOM 2199 C C . VAL A 1 290 ? 13.297 -0.134 11.715 1.00 95.00 290 VAL A C 1
ATOM 2201 O O . VAL A 1 290 ? 12.135 -0.028 11.323 1.00 95.00 290 VAL A O 1
ATOM 2204 N N . GLU A 1 291 ? 13.935 0.840 12.362 1.00 90.75 291 GLU A N 1
ATOM 2205 C CA . GLU A 1 291 ? 13.350 2.118 12.771 1.00 90.75 291 GLU A CA 1
ATOM 2206 C C . GLU A 1 291 ? 13.003 2.978 11.555 1.00 90.75 291 GLU A C 1
ATOM 2208 O O . GLU A 1 291 ? 11.911 3.539 11.476 1.00 90.75 291 GLU A O 1
ATOM 2213 N N . HIS A 1 292 ? 13.910 3.037 10.577 1.00 93.00 292 HIS A N 1
ATOM 2214 C CA . HIS A 1 292 ? 13.696 3.727 9.309 1.00 93.00 292 HIS A CA 1
ATOM 2215 C C . HIS A 1 292 ? 12.517 3.129 8.535 1.00 93.00 292 HIS A C 1
ATOM 2217 O O . HIS A 1 292 ? 11.601 3.850 8.136 1.00 93.00 292 HIS A O 1
ATOM 2223 N N . ALA A 1 293 ? 12.483 1.801 8.389 1.00 97.12 293 ALA A N 1
ATOM 2224 C CA . ALA A 1 293 ? 11.367 1.120 7.742 1.00 97.12 293 ALA A CA 1
ATOM 2225 C C . ALA A 1 293 ? 10.040 1.347 8.492 1.00 97.12 293 ALA A C 1
ATOM 2227 O O . ALA A 1 293 ? 9.021 1.626 7.859 1.00 97.12 293 ALA A O 1
ATOM 2228 N N . ALA A 1 294 ? 10.047 1.289 9.830 1.00 93.06 294 ALA A N 1
ATOM 2229 C CA . ALA A 1 294 ? 8.864 1.529 10.656 1.00 93.06 294 ALA A CA 1
ATOM 2230 C C . ALA A 1 294 ? 8.334 2.962 10.505 1.00 93.06 294 ALA A C 1
ATOM 2232 O O . ALA A 1 294 ? 7.125 3.158 10.380 1.00 93.06 294 ALA A O 1
ATOM 2233 N N . ALA A 1 295 ? 9.222 3.959 10.469 1.00 90.62 295 ALA A N 1
ATOM 2234 C CA . ALA A 1 295 ? 8.853 5.361 10.291 1.00 90.62 295 ALA A CA 1
ATOM 2235 C C . ALA A 1 295 ? 8.206 5.622 8.919 1.00 90.62 295 ALA A C 1
ATOM 2237 O O . ALA A 1 295 ? 7.179 6.305 8.834 1.00 90.62 295 ALA A O 1
ATOM 2238 N N . ILE A 1 296 ? 8.762 5.037 7.849 1.00 96.00 296 ILE A N 1
ATOM 2239 C CA . ILE A 1 296 ? 8.184 5.122 6.500 1.00 96.00 296 ILE A CA 1
ATOM 2240 C C . ILE A 1 296 ? 6.787 4.491 6.488 1.00 96.00 296 ILE A C 1
ATOM 2242 O O . ILE A 1 296 ? 5.819 5.140 6.094 1.00 96.00 296 ILE A O 1
ATOM 2246 N N . LEU A 1 297 ? 6.663 3.248 6.967 1.00 96.00 297 LEU A N 1
ATOM 2247 C CA . LEU A 1 297 ? 5.389 2.526 6.984 1.00 96.00 297 LEU A CA 1
ATOM 2248 C C . LEU A 1 297 ? 4.334 3.246 7.836 1.00 96.00 297 LEU A C 1
ATOM 2250 O O . LEU A 1 297 ? 3.193 3.392 7.404 1.00 96.00 297 LEU A O 1
ATOM 2254 N N . GLY A 1 298 ? 4.711 3.759 9.010 1.00 91.19 298 GLY A N 1
ATOM 2255 C CA . GLY A 1 298 ? 3.823 4.546 9.864 1.00 91.19 298 GLY A CA 1
ATOM 2256 C C . GLY A 1 298 ? 3.310 5.818 9.181 1.00 91.19 298 GLY A C 1
ATOM 2257 O O . GLY A 1 298 ? 2.151 6.187 9.360 1.00 91.19 298 GLY A O 1
ATOM 2258 N N . THR A 1 299 ? 4.126 6.446 8.328 1.00 91.88 299 THR A N 1
ATOM 2259 C CA . THR A 1 299 ? 3.719 7.624 7.547 1.00 91.88 299 THR A CA 1
ATOM 2260 C C . THR A 1 299 ? 2.604 7.295 6.556 1.00 91.88 299 THR A C 1
ATOM 2262 O O . THR A 1 299 ? 1.710 8.114 6.348 1.00 91.88 299 THR A O 1
ATOM 2265 N N . TYR A 1 300 ? 2.573 6.086 5.991 1.00 96.88 300 TYR A N 1
ATOM 2266 C CA . TYR A 1 300 ? 1.534 5.693 5.030 1.00 96.88 300 TYR A CA 1
ATOM 2267 C C . TYR A 1 300 ? 0.123 5.670 5.628 1.00 96.88 300 TYR A C 1
ATOM 2269 O O . TYR A 1 300 ? -0.851 5.869 4.901 1.00 96.88 300 TYR A O 1
ATOM 2277 N N . LEU A 1 301 ? -0.000 5.533 6.953 1.00 93.12 301 LEU A N 1
ATOM 2278 C CA . LEU A 1 301 ? -1.280 5.676 7.651 1.00 93.12 301 LEU A CA 1
ATOM 2279 C C . LEU A 1 301 ? -1.857 7.088 7.489 1.00 93.12 301 LEU A C 1
ATOM 2281 O O . LEU A 1 301 ? -3.073 7.236 7.387 1.00 93.12 301 LEU A O 1
ATOM 2285 N N . SER A 1 302 ? -1.010 8.119 7.385 1.00 93.38 302 SER A N 1
ATOM 2286 C CA . SER A 1 302 ? -1.459 9.495 7.122 1.00 93.38 302 SER A CA 1
ATOM 2287 C C . SER A 1 302 ? -2.029 9.700 5.716 1.00 93.38 302 SER A C 1
ATOM 2289 O O . SER A 1 302 ? -2.757 10.657 5.468 1.00 93.38 302 SER A O 1
ATOM 2291 N N . PHE A 1 303 ? -1.758 8.767 4.801 1.00 95.44 303 PHE A N 1
ATOM 2292 C CA . PHE A 1 303 ? -2.261 8.782 3.428 1.00 95.44 303 PHE A CA 1
ATOM 2293 C C . PHE A 1 303 ? -3.576 8.015 3.251 1.00 95.44 303 PHE A C 1
ATOM 2295 O O . PHE A 1 303 ? -4.041 7.858 2.123 1.00 95.44 303 PHE A O 1
ATOM 2302 N N . GLY A 1 304 ? -4.201 7.564 4.346 1.00 96.19 304 GLY A N 1
ATOM 2303 C CA . GLY A 1 304 ? -5.455 6.804 4.295 1.00 96.19 304 GLY A CA 1
ATOM 2304 C C . GLY A 1 304 ? -5.264 5.327 3.955 1.00 96.19 304 GLY A C 1
ATOM 2305 O O . GLY A 1 304 ? -6.240 4.624 3.686 1.00 96.19 304 GLY A O 1
ATOM 2306 N N . THR A 1 305 ? -4.017 4.855 3.928 1.00 97.94 305 THR A N 1
ATOM 2307 C CA . THR A 1 305 ? -3.668 3.503 3.503 1.00 97.94 305 THR A CA 1
ATOM 2308 C C . THR A 1 305 ? -3.684 2.549 4.689 1.00 97.94 305 THR A C 1
ATOM 2310 O O . THR A 1 305 ? -3.098 2.819 5.734 1.00 97.94 305 THR A O 1
ATOM 2313 N N . THR A 1 306 ? -4.359 1.413 4.525 1.00 97.88 306 THR A N 1
ATOM 2314 C CA . THR A 1 306 ? -4.515 0.383 5.573 1.00 97.88 306 THR A CA 1
ATOM 2315 C C . THR A 1 306 ? -3.944 -0.969 5.165 1.00 97.88 306 THR A C 1
ATOM 2317 O O . THR A 1 306 ? -3.797 -1.854 6.010 1.00 97.88 306 THR A O 1
ATOM 2320 N N . ARG A 1 307 ? -3.590 -1.128 3.884 1.00 98.25 307 ARG A N 1
ATOM 2321 C CA . ARG A 1 307 ? -2.817 -2.255 3.363 1.00 98.25 307 ARG A CA 1
ATOM 2322 C C . ARG A 1 307 ? -1.752 -1.753 2.397 1.00 98.25 307 ARG A C 1
ATOM 2324 O O . ARG A 1 307 ? -2.061 -0.979 1.496 1.00 98.25 307 ARG A O 1
ATOM 2331 N N . VAL A 1 308 ? -0.515 -2.202 2.564 1.00 98.62 308 VAL A N 1
ATOM 2332 C CA . VAL A 1 308 ? 0.603 -1.821 1.692 1.00 98.62 308 VAL A CA 1
ATOM 2333 C C . VAL A 1 308 ? 1.445 -3.014 1.275 1.00 98.62 308 VAL A C 1
ATOM 2335 O O . VAL A 1 308 ? 1.548 -3.992 2.021 1.00 98.62 308 VAL A O 1
ATOM 2338 N N . CYS A 1 309 ? 2.112 -2.882 0.131 1.00 98.75 309 CYS A N 1
ATOM 2339 C CA . CYS A 1 309 ? 3.289 -3.676 -0.192 1.00 98.75 309 CYS A CA 1
ATOM 2340 C C . CYS A 1 309 ? 4.539 -2.786 -0.279 1.00 98.75 309 CYS A C 1
ATOM 2342 O O . CYS A 1 309 ? 4.752 -2.164 -1.325 1.00 98.75 309 CYS A O 1
ATOM 2344 N N . PRO A 1 310 ? 5.384 -2.707 0.776 1.00 98.62 310 PRO A N 1
ATOM 2345 C CA . PRO A 1 310 ? 6.692 -2.080 0.637 1.00 98.62 310 PRO A CA 1
ATOM 2346 C C . PRO A 1 310 ? 7.455 -2.769 -0.493 1.00 98.62 310 PRO A C 1
ATOM 2348 O O . PRO A 1 310 ? 7.478 -4.000 -0.602 1.00 98.62 310 PRO A O 1
ATOM 2351 N N . THR A 1 311 ? 8.017 -1.948 -1.366 1.00 98.75 311 THR A N 1
ATOM 2352 C CA . THR A 1 311 ? 8.609 -2.369 -2.628 1.00 98.75 311 THR A CA 1
ATOM 2353 C C . THR A 1 311 ? 10.120 -2.256 -2.545 1.00 98.75 311 THR A C 1
ATOM 2355 O O . THR A 1 311 ? 10.662 -1.188 -2.252 1.00 98.75 311 THR A O 1
ATOM 2358 N N . VAL A 1 312 ? 10.799 -3.377 -2.784 1.00 98.38 312 VAL A N 1
ATOM 2359 C CA . VAL A 1 312 ? 12.249 -3.414 -2.968 1.00 98.38 312 VAL A CA 1
ATOM 2360 C C . VAL A 1 312 ? 12.553 -3.469 -4.462 1.00 98.38 312 VAL A C 1
ATOM 2362 O O . VAL A 1 312 ? 11.999 -4.292 -5.185 1.00 98.38 312 VAL A O 1
ATOM 2365 N N . THR A 1 313 ? 13.410 -2.575 -4.932 1.00 97.06 313 THR A N 1
ATOM 2366 C CA . THR A 1 313 ? 13.775 -2.383 -6.331 1.00 97.06 313 THR A CA 1
ATOM 2367 C C . THR A 1 313 ? 15.164 -2.950 -6.611 1.00 97.06 313 THR A C 1
ATOM 2369 O O . THR A 1 313 ? 15.923 -3.322 -5.718 1.00 97.06 313 THR A O 1
ATOM 2372 N N . THR A 1 314 ? 15.507 -3.035 -7.893 1.00 97.44 314 THR A N 1
ATOM 2373 C CA . THR A 1 314 ? 16.738 -3.662 -8.400 1.00 97.44 314 THR A CA 1
ATOM 2374 C C . THR A 1 314 ? 18.017 -3.210 -7.685 1.00 97.44 314 THR A C 1
ATOM 2376 O O . THR A 1 314 ? 18.476 -2.082 -7.854 1.00 97.44 314 THR A O 1
ATOM 2379 N N . GLN A 1 315 ? 18.646 -4.141 -6.967 1.00 97.00 315 GLN A N 1
ATOM 2380 C CA . GLN A 1 315 ? 19.915 -3.962 -6.259 1.00 97.00 315 GLN A CA 1
ATOM 2381 C C . GLN A 1 315 ? 20.783 -5.236 -6.328 1.00 97.00 315 GLN A C 1
ATOM 2383 O O . GLN A 1 315 ? 20.412 -6.239 -6.963 1.00 97.00 315 GLN A O 1
ATOM 2388 N N . SER A 1 316 ? 21.964 -5.197 -5.698 1.00 96.75 316 SER A N 1
ATOM 2389 C CA . SER A 1 316 ? 22.774 -6.401 -5.477 1.00 96.75 316 SER A CA 1
ATOM 2390 C C . SER A 1 316 ? 21.989 -7.444 -4.670 1.00 96.75 316 SER A C 1
ATOM 2392 O O . SER A 1 316 ? 21.020 -7.111 -3.981 1.00 96.75 316 SER A O 1
ATOM 2394 N N . ALA A 1 317 ? 22.383 -8.715 -4.767 1.00 96.31 317 ALA A N 1
ATOM 2395 C CA . ALA A 1 317 ? 21.714 -9.792 -4.037 1.00 96.31 317 ALA A CA 1
ATOM 2396 C C . ALA A 1 317 ? 21.757 -9.557 -2.516 1.00 96.31 317 ALA A C 1
ATOM 2398 O O . ALA A 1 317 ? 20.752 -9.748 -1.838 1.00 96.31 317 ALA A O 1
ATOM 2399 N N . GLU A 1 318 ? 22.886 -9.057 -2.009 1.00 96.94 318 GLU A N 1
ATOM 2400 C CA . GLU A 1 318 ? 23.110 -8.779 -0.590 1.00 96.94 318 GLU A CA 1
ATOM 2401 C C . GLU A 1 318 ? 22.206 -7.654 -0.077 1.00 96.94 318 GLU A C 1
ATOM 2403 O O . GLU A 1 318 ? 21.645 -7.761 1.010 1.00 96.94 318 GLU A O 1
ATOM 2408 N N . VAL A 1 319 ? 22.036 -6.582 -0.861 1.00 97.50 319 VAL A N 1
ATOM 2409 C CA . VAL A 1 319 ? 21.163 -5.462 -0.481 1.00 97.50 319 VAL A CA 1
ATOM 2410 C C . VAL A 1 319 ? 19.698 -5.883 -0.514 1.00 97.50 319 VAL A C 1
ATOM 2412 O O . VAL A 1 319 ? 18.971 -5.570 0.421 1.00 97.50 319 VAL A O 1
ATOM 2415 N N . LEU A 1 320 ? 19.263 -6.624 -1.540 1.00 97.94 320 LEU A N 1
ATOM 2416 C CA . LEU A 1 320 ? 17.892 -7.141 -1.594 1.00 97.94 320 LEU A CA 1
ATOM 2417 C C . LEU A 1 320 ? 17.591 -8.056 -0.404 1.00 97.94 320 LEU A C 1
ATOM 2419 O O . LEU A 1 320 ? 16.564 -7.886 0.251 1.00 97.94 320 LEU A O 1
ATOM 2423 N N . GLU A 1 321 ? 18.496 -8.983 -0.083 1.00 97.31 321 GLU A N 1
ATOM 2424 C CA . GLU A 1 321 ? 18.338 -9.861 1.076 1.00 97.31 321 GLU A CA 1
ATOM 2425 C C . GLU A 1 321 ? 18.285 -9.062 2.389 1.00 97.31 321 GLU A C 1
ATOM 2427 O O . GLU A 1 321 ? 17.389 -9.286 3.207 1.00 97.31 321 GLU A O 1
ATOM 2432 N N . HIS A 1 322 ? 19.193 -8.095 2.579 1.00 97.88 322 HIS A N 1
ATOM 2433 C CA . HIS A 1 322 ? 19.200 -7.205 3.747 1.00 97.88 322 HIS A CA 1
ATOM 2434 C C . HIS A 1 322 ? 17.883 -6.435 3.891 1.00 97.88 322 HIS A C 1
ATOM 2436 O O . HIS A 1 322 ? 17.267 -6.447 4.960 1.00 97.88 322 HIS A O 1
ATOM 2442 N N . SER A 1 323 ? 17.416 -5.809 2.810 1.00 98.31 323 SER A N 1
ATOM 2443 C CA . SER A 1 323 ? 16.169 -5.044 2.774 1.00 98.31 323 SER A CA 1
ATOM 2444 C C . SER A 1 323 ? 14.959 -5.904 3.135 1.00 98.31 323 SER A C 1
ATOM 2446 O O . SER A 1 323 ? 14.141 -5.508 3.965 1.00 98.31 323 SER A O 1
ATOM 2448 N N . ILE A 1 324 ? 14.866 -7.104 2.560 1.00 98.50 324 ILE A N 1
ATOM 2449 C CA . ILE A 1 324 ? 13.766 -8.043 2.805 1.00 98.50 324 ILE A CA 1
ATOM 2450 C C . ILE A 1 324 ? 13.764 -8.518 4.262 1.00 98.50 324 ILE A C 1
ATOM 2452 O O . ILE A 1 324 ? 12.720 -8.467 4.918 1.00 98.50 324 ILE A O 1
ATOM 2456 N N . ARG A 1 325 ? 14.924 -8.916 4.807 1.00 98.06 325 ARG A N 1
ATOM 2457 C CA . ARG A 1 325 ? 15.042 -9.327 6.218 1.00 98.06 325 ARG A CA 1
ATOM 2458 C C . ARG A 1 325 ? 14.692 -8.187 7.169 1.00 98.06 325 ARG A C 1
ATOM 2460 O O . ARG A 1 325 ? 14.009 -8.408 8.171 1.00 98.06 325 ARG A O 1
ATOM 2467 N N . THR A 1 326 ? 15.137 -6.973 6.852 1.00 98.38 326 THR A N 1
ATOM 2468 C CA . THR A 1 326 ? 14.858 -5.780 7.658 1.00 98.38 326 THR A CA 1
ATOM 2469 C C . THR A 1 326 ? 13.367 -5.477 7.668 1.00 98.38 326 THR A C 1
ATOM 2471 O O . THR A 1 326 ? 12.802 -5.322 8.745 1.00 98.38 326 THR A O 1
ATOM 2474 N N . LEU A 1 327 ? 12.699 -5.510 6.509 1.00 98.31 327 LEU A N 1
ATOM 2475 C CA . LEU A 1 327 ? 11.245 -5.347 6.433 1.00 98.31 327 LEU A CA 1
ATOM 2476 C C . LEU A 1 327 ? 10.509 -6.403 7.257 1.00 98.31 327 LEU A C 1
ATOM 2478 O O . LEU A 1 327 ? 9.605 -6.057 8.010 1.00 98.31 327 LEU A O 1
ATOM 2482 N N . CYS A 1 328 ? 10.916 -7.671 7.182 1.00 96.50 328 CYS A N 1
ATOM 2483 C CA . CYS A 1 328 ? 10.289 -8.729 7.976 1.00 96.50 328 CYS A CA 1
ATOM 2484 C C . CYS A 1 328 ? 10.483 -8.515 9.480 1.00 96.50 328 CYS A C 1
ATOM 2486 O O . CYS A 1 328 ? 9.546 -8.693 10.256 1.00 96.50 328 CYS A O 1
ATOM 2488 N N . SER A 1 329 ? 11.669 -8.063 9.885 1.00 95.12 329 SER A N 1
ATOM 2489 C CA . SER A 1 329 ? 11.976 -7.737 11.281 1.00 95.12 329 SER A CA 1
ATOM 2490 C C . SER A 1 329 ? 11.139 -6.551 11.770 1.00 95.12 329 SER A C 1
ATOM 2492 O O . SER A 1 329 ? 10.555 -6.613 12.850 1.00 95.12 329 SER A O 1
ATOM 2494 N N . THR A 1 330 ? 10.993 -5.511 10.946 1.00 93.44 330 THR A N 1
ATOM 2495 C CA . THR A 1 330 ? 10.105 -4.373 11.206 1.00 93.44 330 THR A CA 1
ATOM 2496 C C . THR A 1 330 ? 8.656 -4.813 11.374 1.00 93.44 330 THR A C 1
ATOM 2498 O O . THR A 1 330 ? 8.028 -4.473 12.374 1.00 93.44 330 THR A O 1
ATOM 2501 N N . ILE A 1 331 ? 8.132 -5.608 10.442 1.00 91.31 331 ILE A N 1
ATOM 2502 C CA . ILE A 1 331 ? 6.750 -6.107 10.476 1.00 91.31 331 ILE A CA 1
ATOM 2503 C C . ILE A 1 331 ? 6.500 -6.961 11.726 1.00 91.31 331 ILE A C 1
ATOM 2505 O O . ILE A 1 331 ? 5.434 -6.870 12.328 1.00 91.31 331 ILE A O 1
ATOM 2509 N N . ALA A 1 332 ? 7.472 -7.781 12.129 1.00 87.94 332 ALA A N 1
ATOM 2510 C CA . ALA A 1 332 ? 7.365 -8.613 13.323 1.00 87.94 332 ALA A CA 1
ATOM 2511 C C . ALA A 1 332 ? 7.423 -7.803 14.631 1.00 87.94 332 ALA A C 1
ATOM 2513 O O . ALA A 1 332 ? 6.863 -8.242 15.633 1.00 87.94 332 ALA A O 1
ATOM 2514 N N . SER A 1 333 ? 8.088 -6.643 14.623 1.00 85.69 333 SER A N 1
ATOM 2515 C CA . SER A 1 333 ? 8.287 -5.799 15.811 1.00 85.69 333 SER A CA 1
ATOM 2516 C C . SER A 1 333 ? 7.089 -4.925 16.196 1.00 85.69 333 SER A C 1
ATOM 2518 O O . SER A 1 333 ? 6.978 -4.540 17.356 1.00 85.69 333 SER A O 1
ATOM 2520 N N . ASP A 1 334 ? 6.194 -4.614 15.253 1.00 82.50 334 ASP A N 1
ATOM 2521 C CA . ASP A 1 334 ? 5.013 -3.778 15.489 1.00 82.50 334 ASP A CA 1
ATOM 2522 C C . ASP A 1 334 ? 3.783 -4.463 14.885 1.00 82.50 334 ASP A C 1
ATOM 2524 O O . ASP A 1 334 ? 3.629 -4.650 13.676 1.00 82.50 334 ASP A O 1
ATOM 2528 N N . SER A 1 335 ? 2.866 -4.832 15.763 1.00 81.62 335 SER A N 1
ATOM 2529 C CA . SER A 1 335 ? 1.656 -5.562 15.434 1.00 81.62 335 SER A CA 1
ATOM 2530 C C . SER A 1 335 ? 0.673 -4.755 14.566 1.00 81.62 335 SER A C 1
ATOM 2532 O O . SER A 1 335 ? -0.055 -5.329 13.749 1.00 81.62 335 SER A O 1
ATOM 2534 N N . ARG A 1 336 ? 0.707 -3.419 14.647 1.00 85.50 336 ARG A N 1
ATOM 2535 C CA . ARG A 1 336 ? 0.010 -2.515 13.724 1.00 85.50 336 ARG A CA 1
ATOM 2536 C C . ARG A 1 336 ? 0.633 -2.594 12.334 1.00 85.50 336 ARG A C 1
ATOM 2538 O O . ARG A 1 336 ? -0.103 -2.659 11.349 1.00 85.50 336 ARG A O 1
ATOM 2545 N N . LEU A 1 337 ? 1.964 -2.660 12.235 1.00 89.69 337 LEU A N 1
ATOM 2546 C CA . LEU A 1 337 ? 2.652 -2.852 10.952 1.00 89.69 337 LEU A CA 1
ATOM 2547 C C . LEU A 1 337 ? 2.360 -4.229 10.352 1.00 89.69 337 LEU A C 1
ATOM 2549 O O . LEU A 1 337 ? 2.161 -4.323 9.145 1.00 89.69 337 LEU A O 1
ATOM 2553 N N . LYS A 1 338 ? 2.213 -5.271 11.177 1.00 90.19 338 LYS A N 1
ATOM 2554 C CA . LYS A 1 338 ? 1.731 -6.592 10.736 1.00 90.19 338 LYS A CA 1
ATOM 2555 C C . LYS A 1 338 ? 0.336 -6.553 10.112 1.00 90.19 338 LYS A C 1
ATOM 2557 O O . LYS A 1 338 ? 0.051 -7.341 9.215 1.00 90.19 338 LYS A O 1
ATOM 2562 N N . ARG A 1 339 ? -0.540 -5.648 10.560 1.00 91.81 339 ARG A N 1
ATOM 2563 C CA . ARG A 1 339 ? -1.852 -5.434 9.927 1.00 91.81 339 ARG A CA 1
ATOM 2564 C C . ARG A 1 339 ? -1.750 -4.564 8.675 1.00 91.81 339 ARG A C 1
ATOM 2566 O O . ARG A 1 339 ? -2.449 -4.829 7.703 1.00 91.81 339 ARG A O 1
ATOM 2573 N N . LEU A 1 340 ? -0.892 -3.546 8.697 1.00 96.06 340 LEU A N 1
ATOM 2574 C CA . LEU A 1 340 ? -0.683 -2.628 7.581 1.00 96.06 340 LEU A CA 1
ATOM 2575 C C . LEU A 1 340 ? -0.005 -3.307 6.381 1.00 96.06 340 LEU A C 1
ATOM 2577 O O . LEU A 1 340 ? -0.395 -3.063 5.246 1.00 96.06 340 LEU A O 1
ATOM 2581 N N . VAL A 1 341 ? 1.000 -4.156 6.585 1.00 98.00 341 VAL A N 1
ATOM 2582 C CA . VAL A 1 341 ? 1.760 -4.761 5.485 1.00 98.00 341 VAL A CA 1
ATOM 2583 C C . VAL A 1 341 ? 1.088 -6.047 5.005 1.00 98.00 341 VAL A C 1
ATOM 2585 O O . VAL A 1 341 ? 1.042 -7.049 5.711 1.00 98.00 341 VAL A O 1
ATOM 2588 N N . ALA A 1 342 ? 0.587 -6.026 3.770 1.00 96.81 342 ALA A N 1
ATOM 2589 C CA . ALA A 1 342 ? -0.075 -7.164 3.131 1.00 96.81 342 ALA A CA 1
ATOM 2590 C C . ALA A 1 342 ? 0.908 -8.170 2.500 1.00 96.81 342 ALA A C 1
ATOM 2592 O O . ALA A 1 342 ? 0.536 -9.306 2.203 1.00 96.81 342 ALA A O 1
ATOM 2593 N N . GLY A 1 343 ? 2.152 -7.747 2.284 1.00 98.00 343 GLY A N 1
ATOM 2594 C CA . GLY A 1 343 ? 3.226 -8.533 1.686 1.00 98.00 343 GLY A CA 1
ATOM 2595 C C . GLY A 1 343 ? 4.335 -7.637 1.152 1.00 98.00 343 GLY A C 1
ATOM 2596 O O . GLY A 1 343 ? 4.206 -6.422 1.200 1.00 98.00 343 GLY A O 1
ATOM 2597 N N . ILE A 1 344 ? 5.405 -8.217 0.622 1.00 98.75 344 ILE A N 1
ATOM 2598 C CA . ILE A 1 344 ? 6.503 -7.481 -0.021 1.00 98.75 344 ILE A CA 1
ATOM 2599 C C . ILE A 1 344 ? 6.339 -7.561 -1.542 1.00 98.75 344 ILE A C 1
ATOM 2601 O O . ILE A 1 344 ? 5.996 -8.620 -2.080 1.00 98.75 344 ILE A O 1
ATOM 2605 N N . HIS A 1 345 ? 6.595 -6.448 -2.226 1.00 98.88 345 HIS A N 1
ATOM 2606 C CA . HIS A 1 345 ? 6.726 -6.406 -3.679 1.00 98.88 345 HIS A CA 1
ATOM 2607 C C . HIS A 1 345 ? 8.212 -6.325 -4.046 1.00 98.88 345 HIS A C 1
ATOM 2609 O O . HIS A 1 345 ? 8.938 -5.462 -3.564 1.00 98.88 345 HIS A O 1
ATOM 2615 N N . VAL A 1 346 ? 8.676 -7.244 -4.886 1.00 98.81 346 VAL A N 1
ATOM 2616 C CA . VAL A 1 346 ? 10.035 -7.249 -5.433 1.00 98.81 346 VAL A CA 1
ATOM 2617 C C . VAL A 1 346 ? 9.982 -6.759 -6.883 1.00 98.81 346 VAL A C 1
ATOM 2619 O O . VAL A 1 346 ? 9.498 -7.471 -7.762 1.00 98.81 346 VAL A O 1
ATOM 2622 N N . GLU A 1 347 ? 10.438 -5.533 -7.139 1.00 98.56 347 GLU A N 1
ATOM 2623 C CA . GLU A 1 347 ? 10.437 -4.903 -8.462 1.00 98.56 347 GLU A CA 1
ATOM 2624 C C . GLU A 1 347 ? 11.814 -4.981 -9.142 1.00 98.56 347 GLU A C 1
ATOM 2626 O O . GLU A 1 347 ? 12.718 -4.151 -8.970 1.00 98.56 347 GLU A O 1
ATOM 2631 N N . GLY A 1 348 ? 11.985 -6.028 -9.946 1.00 96.94 348 GLY A N 1
ATOM 2632 C CA . GLY A 1 348 ? 13.298 -6.470 -10.390 1.00 96.94 348 GLY A CA 1
ATOM 2633 C C . GLY A 1 348 ? 14.047 -7.217 -9.284 1.00 96.94 348 GLY A C 1
ATOM 2634 O O . GLY A 1 348 ? 13.521 -7.412 -8.197 1.00 96.94 348 GLY A O 1
ATOM 2635 N N . PRO A 1 349 ? 15.259 -7.719 -9.551 1.00 97.81 349 PRO A N 1
ATOM 2636 C CA . PRO A 1 349 ? 16.228 -7.277 -10.552 1.00 97.81 349 PRO A CA 1
ATOM 2637 C C . PRO A 1 349 ? 16.072 -7.917 -11.936 1.00 97.81 349 PRO A C 1
ATOM 2639 O O . PRO A 1 349 ? 16.873 -7.648 -12.832 1.00 97.81 349 PRO A O 1
ATOM 2642 N N . TYR A 1 350 ? 15.035 -8.735 -12.118 1.00 98.56 350 TYR A N 1
ATOM 2643 C CA . TYR A 1 350 ? 14.744 -9.503 -13.330 1.00 98.56 350 TYR A CA 1
ATOM 2644 C C . TYR A 1 350 ? 14.130 -8.680 -14.461 1.00 98.56 350 TYR A C 1
ATOM 2646 O O . TYR A 1 350 ? 13.176 -9.105 -15.101 1.00 98.56 350 TYR A O 1
ATOM 2654 N N . ILE A 1 351 ? 14.646 -7.478 -14.682 1.00 98.31 351 ILE A N 1
ATOM 2655 C CA . ILE A 1 351 ? 14.097 -6.471 -15.595 1.00 98.31 351 ILE A CA 1
ATOM 2656 C C . ILE A 1 351 ? 15.038 -6.207 -16.771 1.00 98.31 351 ILE A C 1
ATOM 2658 O O . ILE A 1 351 ? 16.214 -6.565 -16.724 1.00 98.31 351 ILE A O 1
ATOM 2662 N N . SER A 1 352 ? 14.539 -5.544 -17.815 1.00 97.75 352 SER A N 1
ATOM 2663 C CA . SER A 1 352 ? 15.348 -5.227 -18.990 1.00 97.75 352 SER A CA 1
ATOM 2664 C C . SER A 1 352 ? 16.541 -4.327 -18.635 1.00 97.75 352 SER A C 1
ATOM 2666 O O . SER A 1 352 ? 16.369 -3.322 -17.939 1.00 97.75 352 SER A O 1
ATOM 2668 N N . PRO A 1 353 ? 17.746 -4.596 -19.173 1.00 96.00 353 PRO A N 1
ATOM 2669 C CA . PRO A 1 353 ? 18.892 -3.701 -19.038 1.00 96.00 353 PRO A CA 1
ATOM 2670 C C . PRO A 1 353 ? 18.810 -2.487 -19.983 1.00 96.00 353 PRO A C 1
ATOM 2672 O O . PRO A 1 353 ? 19.635 -1.569 -19.864 1.00 96.00 353 PRO A O 1
ATOM 2675 N N . SER A 1 354 ? 17.869 -2.503 -20.940 1.00 94.69 354 SER A N 1
ATOM 2676 C CA . SER A 1 354 ? 17.715 -1.489 -21.989 1.00 94.69 354 SER A CA 1
ATOM 2677 C C . SER A 1 354 ? 17.336 -0.124 -21.414 1.00 94.69 354 SER A C 1
ATOM 2679 O O . SER A 1 354 ? 16.499 -0.026 -20.514 1.00 94.69 354 SER A O 1
ATOM 2681 N N . ASP A 1 355 ? 17.928 0.944 -21.951 1.00 89.12 355 ASP A N 1
ATOM 2682 C CA . ASP A 1 355 ? 17.537 2.310 -21.600 1.00 89.12 355 ASP A CA 1
ATOM 2683 C C . ASP A 1 355 ? 16.093 2.581 -22.050 1.00 89.12 355 ASP A C 1
ATOM 2685 O O . ASP A 1 355 ? 15.663 2.148 -23.120 1.00 89.12 355 ASP A O 1
ATOM 2689 N N . GLY A 1 356 ? 15.333 3.305 -21.230 1.00 88.88 356 GLY A N 1
ATOM 2690 C CA . GLY A 1 356 ? 13.877 3.369 -21.351 1.00 88.88 356 GLY A CA 1
ATOM 2691 C C . GLY A 1 356 ? 13.240 2.348 -20.411 1.00 88.88 356 GLY A C 1
ATOM 2692 O O . GLY A 1 356 ? 12.962 2.724 -19.272 1.00 88.88 356 GLY A O 1
ATOM 2693 N N . PRO A 1 357 ? 13.078 1.065 -20.802 1.00 93.25 357 PRO A N 1
ATOM 2694 C CA . PRO A 1 357 ? 12.433 0.074 -19.955 1.00 93.25 357 PRO A CA 1
ATOM 2695 C C . PRO A 1 357 ? 13.047 -0.103 -18.575 1.00 93.25 357 PRO A C 1
ATOM 2697 O O . PRO A 1 357 ? 12.311 -0.190 -17.600 1.00 93.25 357 PRO A O 1
ATOM 2700 N N . ARG A 1 358 ? 14.379 -0.062 -18.454 1.00 92.69 358 ARG A N 1
ATOM 2701 C CA . ARG A 1 358 ? 15.055 -0.109 -17.150 1.00 92.69 358 ARG A CA 1
ATOM 2702 C C . ARG A 1 358 ? 14.587 0.999 -16.197 1.00 92.69 358 ARG A C 1
ATOM 2704 O O . ARG A 1 358 ? 14.564 0.798 -14.989 1.00 92.69 358 ARG A O 1
ATOM 2711 N N . GLY A 1 359 ? 14.225 2.172 -16.717 1.00 88.06 359 GLY A N 1
ATOM 2712 C CA . GLY A 1 359 ? 13.908 3.343 -15.902 1.00 88.06 359 GLY A CA 1
ATOM 2713 C C . GLY A 1 359 ? 15.067 3.729 -14.976 1.00 88.06 359 GLY A C 1
ATOM 2714 O O . GLY A 1 359 ? 16.236 3.692 -15.375 1.00 88.06 359 GLY A O 1
ATOM 2715 N N . ALA A 1 360 ? 14.737 4.070 -13.730 1.00 85.81 360 ALA A N 1
ATOM 2716 C CA . ALA A 1 360 ? 15.691 4.485 -12.701 1.00 85.81 360 ALA A CA 1
ATOM 2717 C C . ALA A 1 360 ? 16.519 3.328 -12.098 1.00 85.81 360 ALA A C 1
ATOM 2719 O O . ALA A 1 360 ? 17.370 3.557 -11.241 1.00 85.81 360 ALA A O 1
ATOM 2720 N N . HIS A 1 361 ? 16.301 2.084 -12.536 1.00 92.00 361 HIS A N 1
ATOM 2721 C CA . HIS A 1 361 ? 16.913 0.922 -11.904 1.00 92.00 361 HIS A CA 1
ATOM 2722 C C . HIS A 1 361 ? 18.418 0.765 -12.217 1.00 92.00 361 HIS A C 1
ATOM 2724 O O . HIS A 1 361 ? 18.867 0.977 -13.350 1.00 92.00 361 HIS A O 1
ATOM 2730 N N . PRO A 1 362 ? 19.181 0.259 -11.233 1.00 91.56 362 PRO A N 1
ATOM 2731 C CA . PRO A 1 362 ? 20.459 -0.420 -11.299 1.00 91.56 362 PRO A CA 1
ATOM 2732 C C . PRO A 1 362 ? 20.967 -1.098 -12.569 1.00 91.56 362 PRO A C 1
ATOM 2734 O O . PRO A 1 362 ? 20.936 -2.324 -12.543 1.00 91.56 362 PRO A O 1
ATOM 2737 N N . LYS A 1 363 ? 21.489 -0.462 -13.636 1.00 93.75 363 LYS A N 1
ATOM 2738 C CA . LYS A 1 363 ? 21.928 -1.248 -14.829 1.00 93.75 363 LYS A CA 1
ATOM 2739 C C . LYS A 1 363 ? 22.862 -2.413 -14.472 1.00 93.75 363 LYS A C 1
ATOM 2741 O O . LYS A 1 363 ? 22.661 -3.526 -14.943 1.00 93.75 363 LYS A O 1
ATOM 2746 N N . GLN A 1 364 ? 23.843 -2.169 -13.605 1.00 95.75 364 GLN A N 1
ATOM 2747 C CA . GLN A 1 364 ? 24.810 -3.184 -13.163 1.00 95.75 364 GLN A CA 1
ATOM 2748 C C . GLN A 1 364 ? 24.197 -4.348 -12.366 1.00 95.75 364 GLN A C 1
ATOM 2750 O O . GLN A 1 364 ? 24.841 -5.381 -12.221 1.00 95.75 364 GLN A O 1
ATOM 2755 N N . PHE A 1 365 ? 22.977 -4.186 -11.853 1.00 97.06 365 PHE A N 1
ATOM 2756 C CA . PHE A 1 365 ? 22.278 -5.197 -11.062 1.00 97.06 365 PHE A CA 1
ATOM 2757 C C . PHE A 1 365 ? 21.140 -5.886 -11.821 1.00 97.06 365 PHE A C 1
ATOM 2759 O O . PHE A 1 365 ? 20.649 -6.909 -11.345 1.00 97.06 365 PHE A O 1
ATOM 2766 N N . THR A 1 366 ? 20.748 -5.381 -12.997 1.00 97.69 366 THR A N 1
ATOM 2767 C CA . THR A 1 366 ? 19.810 -6.086 -13.887 1.00 97.69 366 THR A CA 1
ATOM 2768 C C . THR A 1 366 ? 20.380 -7.443 -14.307 1.00 97.69 366 THR A C 1
ATOM 2770 O O . THR A 1 366 ? 21.553 -7.543 -14.676 1.00 97.69 366 THR A O 1
ATOM 2773 N N . ARG A 1 367 ? 19.569 -8.502 -14.217 1.00 98.19 367 ARG A N 1
ATOM 2774 C CA . ARG A 1 367 ? 19.984 -9.888 -14.498 1.00 98.19 367 ARG A CA 1
ATOM 2775 C C . ARG A 1 367 ? 18.786 -10.769 -14.882 1.00 98.19 367 ARG A C 1
ATOM 2777 O O . ARG A 1 367 ? 17.672 -10.399 -14.539 1.00 98.19 367 ARG A O 1
ATOM 2784 N N . PRO A 1 368 ? 18.973 -11.909 -15.575 1.00 98.50 368 PRO A N 1
ATOM 2785 C CA . PRO A 1 368 ? 17.876 -12.832 -15.884 1.00 98.50 368 PRO A CA 1
ATOM 2786 C C . PRO A 1 368 ? 17.185 -13.379 -14.622 1.00 98.50 368 PRO A C 1
ATOM 2788 O O . PRO A 1 368 ? 17.839 -13.479 -13.578 1.00 98.50 368 PRO A O 1
ATOM 2791 N N . PRO A 1 369 ? 15.898 -13.769 -14.704 1.00 98.50 369 PRO A N 1
ATOM 2792 C CA . PRO A 1 369 ? 15.193 -14.394 -13.595 1.00 98.50 369 PRO A CA 1
ATOM 2793 C C . PRO A 1 369 ? 15.840 -15.710 -13.182 1.00 98.50 369 PRO A C 1
ATOM 2795 O O . PRO A 1 369 ? 16.125 -16.573 -14.011 1.00 98.50 369 PRO A O 1
ATOM 2798 N N . ASN A 1 370 ? 16.043 -15.861 -11.876 1.00 98.44 370 ASN A N 1
ATOM 2799 C CA . ASN A 1 370 ? 16.653 -17.034 -11.274 1.00 98.44 370 ASN A CA 1
ATOM 2800 C C . ASN A 1 370 ? 15.765 -17.541 -10.135 1.00 98.44 370 ASN A C 1
ATOM 2802 O O . ASN A 1 370 ? 15.567 -16.865 -9.129 1.00 98.44 370 ASN A O 1
ATOM 2806 N N . TRP A 1 371 ? 15.223 -18.746 -10.306 1.00 98.38 371 TRP A N 1
ATOM 2807 C CA . TRP A 1 371 ? 14.331 -19.346 -9.320 1.00 98.38 371 TRP A CA 1
ATOM 2808 C C . TRP A 1 371 ? 15.024 -19.591 -7.975 1.00 98.38 371 TRP A C 1
ATOM 2810 O O . TRP A 1 371 ? 14.446 -19.281 -6.939 1.00 98.38 371 TRP A O 1
ATOM 2820 N N . ASP A 1 372 ? 16.265 -20.077 -7.982 1.00 98.19 372 ASP A N 1
ATOM 2821 C CA . ASP A 1 372 ? 16.987 -20.409 -6.751 1.00 98.19 372 ASP A CA 1
ATOM 2822 C C . ASP A 1 372 ? 17.289 -19.146 -5.931 1.00 98.19 372 ASP A C 1
ATOM 2824 O O . ASP A 1 372 ? 17.162 -19.145 -4.710 1.00 98.19 372 ASP A O 1
ATOM 2828 N N . GLU A 1 373 ? 17.628 -18.040 -6.599 1.00 97.94 373 GLU A N 1
ATOM 2829 C CA . GLU A 1 373 ? 17.815 -16.742 -5.942 1.00 97.94 373 GLU A CA 1
ATOM 2830 C C . GLU A 1 373 ? 16.502 -16.220 -5.340 1.00 97.94 373 GLU A C 1
ATOM 2832 O O . GLU A 1 373 ? 16.479 -15.790 -4.187 1.00 97.94 373 GLU A O 1
ATOM 2837 N N . PHE A 1 374 ? 15.394 -16.315 -6.080 1.00 98.50 374 PHE A N 1
ATOM 2838 C CA . PHE A 1 374 ? 14.085 -15.934 -5.558 1.00 98.50 374 PHE A CA 1
ATOM 2839 C C . PHE A 1 374 ? 13.676 -16.769 -4.338 1.00 98.50 374 PHE A C 1
ATOM 2841 O O . PHE A 1 374 ? 13.115 -16.223 -3.389 1.00 98.50 374 PHE A O 1
ATOM 2848 N N . GLN A 1 375 ? 13.990 -18.068 -4.313 1.00 98.19 375 GLN A N 1
ATOM 2849 C CA . GLN A 1 375 ? 13.733 -18.905 -3.139 1.00 98.19 375 GLN A CA 1
ATOM 2850 C C . GLN A 1 375 ? 14.502 -18.419 -1.907 1.00 98.19 375 GLN A C 1
ATOM 2852 O O . GLN A 1 375 ? 13.918 -18.361 -0.830 1.00 98.19 375 GLN A O 1
ATOM 2857 N N . LEU A 1 376 ? 15.758 -17.984 -2.059 1.00 97.50 376 LEU A N 1
ATOM 2858 C CA . LEU A 1 376 ? 16.519 -17.399 -0.947 1.00 97.50 376 LEU A CA 1
ATOM 2859 C C . LEU A 1 376 ? 15.843 -16.140 -0.394 1.00 97.50 376 LEU A C 1
ATOM 2861 O O . LEU A 1 376 ? 15.781 -15.956 0.821 1.00 97.50 376 LEU A O 1
ATOM 2865 N N . TRP A 1 377 ? 15.300 -15.286 -1.265 1.00 97.88 377 TRP A N 1
ATOM 2866 C CA . TRP A 1 377 ? 14.522 -14.125 -0.832 1.00 97.88 377 TRP A CA 1
ATOM 2867 C C . TRP A 1 377 ? 13.223 -14.527 -0.150 1.00 97.88 377 TRP A C 1
ATOM 2869 O O . TRP A 1 377 ? 12.856 -13.930 0.857 1.00 97.88 377 TRP A O 1
ATOM 2879 N N . GLN A 1 378 ? 12.531 -15.539 -0.669 1.00 97.25 378 GLN A N 1
ATOM 2880 C CA . GLN A 1 378 ? 11.278 -16.005 -0.097 1.00 97.25 378 GLN A CA 1
ATOM 2881 C C . GLN A 1 378 ? 11.474 -16.620 1.294 1.00 97.25 378 GLN A C 1
ATOM 2883 O O . GLN A 1 378 ? 10.653 -16.366 2.179 1.00 97.25 378 GLN A O 1
ATOM 2888 N N . ASP A 1 379 ? 12.572 -17.352 1.488 1.00 96.19 379 ASP A N 1
ATOM 2889 C CA . ASP A 1 379 ? 13.008 -17.890 2.777 1.00 96.19 379 ASP A CA 1
ATOM 2890 C C . ASP A 1 379 ? 13.401 -16.758 3.737 1.00 96.19 379 ASP A C 1
ATOM 2892 O O . ASP A 1 379 ? 12.982 -16.740 4.894 1.00 96.19 379 ASP A O 1
ATOM 2896 N N . ALA A 1 380 ? 14.163 -15.768 3.259 1.00 94.25 380 ALA A N 1
ATOM 2897 C CA . ALA A 1 380 ? 14.508 -14.575 4.033 1.00 94.25 380 ALA A CA 1
ATOM 2898 C C . ALA A 1 380 ? 13.276 -13.736 4.414 1.00 94.25 380 ALA A C 1
ATOM 2900 O O . ALA A 1 380 ? 13.302 -13.043 5.432 1.00 94.25 380 ALA A O 1
ATOM 2901 N N . ALA A 1 381 ? 12.218 -13.812 3.605 1.00 95.88 381 ALA A N 1
ATOM 2902 C CA . ALA A 1 381 ? 10.952 -13.132 3.814 1.00 95.88 381 ALA A CA 1
ATOM 2903 C C . ALA A 1 381 ? 9.946 -13.921 4.666 1.00 95.88 381 ALA A C 1
ATOM 2905 O O . ALA A 1 381 ? 8.835 -13.435 4.854 1.00 95.88 381 ALA A O 1
ATOM 2906 N N . ASP A 1 382 ? 10.260 -15.150 5.089 1.00 92.62 382 ASP A N 1
ATOM 2907 C CA . ASP A 1 382 ? 9.302 -16.070 5.725 1.00 92.62 382 ASP A CA 1
ATOM 2908 C C . ASP A 1 382 ? 7.966 -16.164 4.953 1.00 92.62 382 ASP A C 1
ATOM 2910 O O . ASP A 1 382 ? 6.868 -16.041 5.496 1.00 92.62 382 ASP A O 1
ATOM 2914 N N . GLY A 1 383 ? 8.044 -16.281 3.623 1.00 95.19 383 GLY A N 1
ATOM 2915 C CA . GLY A 1 383 ? 6.840 -16.338 2.785 1.00 95.19 383 GLY A CA 1
ATOM 2916 C C . GLY A 1 383 ? 6.151 -14.985 2.516 1.00 95.19 383 GLY A C 1
ATOM 2917 O O . GLY A 1 383 ? 5.117 -14.963 1.851 1.00 95.19 383 GLY A O 1
ATOM 2918 N N . ALA A 1 384 ? 6.689 -13.849 2.981 1.00 96.44 384 ALA A N 1
ATOM 2919 C CA . ALA A 1 384 ? 6.006 -12.552 2.893 1.00 96.44 384 ALA A CA 1
ATOM 2920 C C . ALA A 1 384 ? 6.023 -11.881 1.505 1.00 96.44 384 ALA A C 1
ATOM 2922 O O . ALA A 1 384 ? 5.222 -10.974 1.274 1.00 96.44 384 ALA A O 1
ATOM 2923 N N . ILE A 1 385 ? 6.891 -12.284 0.570 1.00 98.50 385 ILE A N 1
ATOM 2924 C CA . ILE A 1 385 ? 6.851 -11.765 -0.812 1.00 98.50 385 ILE A CA 1
ATOM 2925 C C . ILE A 1 385 ? 5.546 -12.204 -1.486 1.00 98.50 385 ILE A C 1
ATOM 2927 O O . ILE A 1 385 ? 5.227 -13.388 -1.537 1.00 98.50 385 ILE A O 1
ATOM 2931 N N . ARG A 1 386 ? 4.775 -11.234 -1.989 1.00 98.25 386 ARG A N 1
ATOM 2932 C CA . ARG A 1 386 ? 3.467 -11.461 -2.632 1.00 98.25 386 ARG A CA 1
ATOM 2933 C C . ARG A 1 386 ? 3.431 -11.057 -4.090 1.00 98.25 386 ARG A C 1
ATOM 2935 O O . ARG A 1 386 ? 2.582 -11.561 -4.818 1.00 98.25 386 ARG A O 1
ATOM 2942 N N . ILE A 1 387 ? 4.327 -10.166 -4.505 1.00 98.88 387 ILE A N 1
ATOM 2943 C CA . ILE A 1 387 ? 4.391 -9.665 -5.874 1.00 98.88 387 ILE A CA 1
ATOM 2944 C C . ILE A 1 387 ? 5.845 -9.686 -6.332 1.00 98.88 387 ILE A C 1
ATOM 2946 O O . ILE A 1 387 ? 6.730 -9.246 -5.597 1.00 98.88 387 ILE A O 1
ATOM 2950 N N . VAL A 1 388 ? 6.087 -10.157 -7.553 1.00 98.88 388 VAL A N 1
ATOM 2951 C CA . VAL A 1 388 ? 7.379 -10.004 -8.229 1.00 98.88 388 VAL A CA 1
ATOM 2952 C C . VAL A 1 388 ? 7.168 -9.410 -9.618 1.00 98.88 388 VAL A C 1
ATOM 2954 O O . VAL 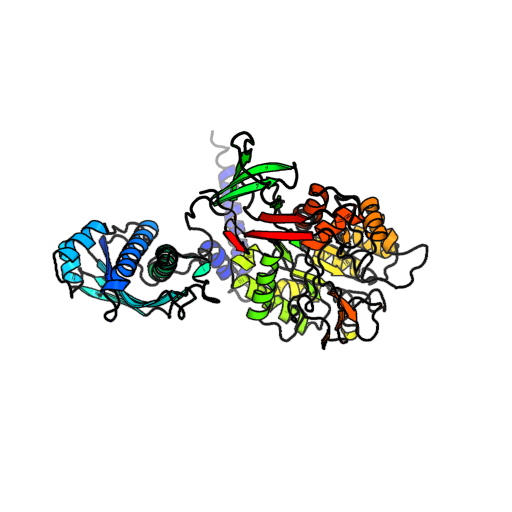A 1 388 ? 6.426 -9.967 -10.426 1.00 98.88 388 VAL A O 1
ATOM 2957 N N . THR A 1 389 ? 7.816 -8.281 -9.900 1.00 98.88 389 THR A N 1
ATOM 2958 C CA . THR A 1 389 ? 7.843 -7.674 -11.236 1.00 98.88 389 THR A CA 1
ATOM 2959 C C . THR A 1 389 ? 9.092 -8.122 -11.984 1.00 98.88 389 THR A C 1
ATOM 2961 O O . THR A 1 389 ? 10.208 -7.993 -11.476 1.00 98.88 389 THR A O 1
ATOM 2964 N N . LEU A 1 390 ? 8.911 -8.608 -13.214 1.00 98.75 390 LEU A N 1
ATOM 2965 C CA . LEU A 1 390 ? 9.997 -9.016 -14.103 1.00 98.75 390 LEU A CA 1
ATOM 2966 C C . LEU A 1 390 ? 9.720 -8.661 -15.568 1.00 98.75 390 LEU A C 1
ATOM 2968 O O . LEU A 1 390 ? 8.576 -8.470 -15.985 1.00 98.75 390 LEU A O 1
ATOM 2972 N N . SER A 1 391 ? 10.783 -8.638 -16.370 1.00 98.62 391 SER A N 1
ATOM 2973 C CA . SER A 1 391 ? 10.698 -8.601 -17.823 1.00 98.62 391 SER A CA 1
ATOM 2974 C C . SER A 1 391 ? 10.607 -10.023 -18.389 1.00 98.62 391 SER A C 1
ATOM 2976 O O . SER A 1 391 ? 11.480 -10.859 -18.131 1.00 98.62 391 SER A O 1
ATOM 2978 N N . PRO A 1 392 ? 9.604 -10.325 -19.228 1.00 98.44 392 PRO A N 1
ATOM 2979 C CA . PRO A 1 392 ? 9.517 -11.611 -19.908 1.00 98.44 392 PRO A CA 1
ATOM 2980 C C . PRO A 1 392 ? 10.465 -11.758 -21.110 1.00 98.44 392 PRO A C 1
ATOM 2982 O O . PRO A 1 392 ? 10.344 -12.716 -21.867 1.00 98.44 392 PRO A O 1
ATOM 2985 N N . GLU A 1 393 ? 11.408 -10.832 -21.319 1.00 97.56 393 GLU A N 1
ATOM 2986 C CA . GLU A 1 393 ? 12.334 -10.894 -22.459 1.00 97.56 393 GLU A CA 1
ATOM 2987 C C . GLU A 1 393 ? 13.411 -11.985 -22.341 1.00 97.56 393 GLU A C 1
ATOM 2989 O O . GLU A 1 393 ? 14.075 -12.297 -23.333 1.00 97.56 393 GLU A O 1
ATOM 2994 N N . TYR A 1 394 ? 13.572 -12.578 -21.156 1.00 98.38 394 TYR A N 1
ATOM 2995 C CA . TYR A 1 394 ? 14.545 -13.635 -20.909 1.00 98.38 394 TYR A CA 1
ATOM 2996 C C . TYR A 1 394 ? 13.982 -15.028 -21.244 1.00 98.38 394 TYR A C 1
ATOM 2998 O O . TYR A 1 394 ? 12.803 -15.294 -20.993 1.00 98.38 394 TYR A O 1
ATOM 3006 N N . PRO A 1 395 ? 14.809 -15.953 -21.769 1.00 98.19 395 PRO A N 1
ATOM 3007 C CA . PRO A 1 395 ? 14.412 -17.348 -21.978 1.00 98.19 395 PRO A CA 1
ATOM 3008 C C . PRO A 1 395 ? 13.881 -18.045 -20.714 1.00 98.19 395 PRO A C 1
ATOM 3010 O O . PRO A 1 395 ? 12.988 -18.885 -20.801 1.00 98.19 395 PRO A O 1
ATOM 3013 N N . GLU A 1 396 ? 14.408 -17.685 -19.544 1.00 98.56 396 GLU A N 1
ATOM 3014 C CA . GLU A 1 396 ? 14.073 -18.257 -18.238 1.00 98.56 396 GLU A CA 1
ATOM 3015 C C . GLU A 1 396 ? 12.722 -17.762 -17.691 1.00 98.56 396 GLU A C 1
ATOM 3017 O O . GLU A 1 396 ? 12.152 -18.382 -16.789 1.00 98.56 396 GLU A O 1
ATOM 3022 N N . SER A 1 397 ? 12.180 -16.661 -18.230 1.00 98.69 397 SER A N 1
ATOM 3023 C CA . SER A 1 397 ? 11.032 -15.969 -17.638 1.00 98.69 397 SER A CA 1
ATOM 3024 C C . SER A 1 397 ? 9.786 -16.845 -17.553 1.00 98.69 397 SER A C 1
ATOM 3026 O O . SER A 1 397 ? 9.150 -16.873 -16.507 1.00 98.69 397 SER A O 1
ATOM 3028 N N . ALA A 1 398 ? 9.431 -17.590 -18.603 1.00 98.62 398 ALA A N 1
ATOM 3029 C CA . ALA A 1 398 ? 8.211 -18.406 -18.590 1.00 98.62 398 ALA A CA 1
ATOM 3030 C C . ALA A 1 398 ? 8.256 -19.514 -17.521 1.00 98.62 398 ALA A C 1
ATOM 3032 O O . ALA A 1 398 ? 7.269 -19.740 -16.821 1.00 98.62 398 ALA A O 1
ATOM 3033 N N . GLU A 1 399 ? 9.404 -20.177 -17.349 1.00 98.75 399 GLU A N 1
ATOM 3034 C CA . GLU A 1 399 ? 9.572 -21.192 -16.303 1.00 98.75 399 GLU A CA 1
ATOM 3035 C C . GLU A 1 399 ? 9.540 -20.561 -14.906 1.00 98.75 399 GLU A C 1
ATOM 3037 O O . GLU A 1 399 ? 8.876 -21.085 -14.009 1.00 98.75 399 GLU A O 1
ATOM 3042 N N . PHE A 1 400 ? 10.219 -19.425 -14.724 1.00 98.88 400 PHE A N 1
ATOM 3043 C CA . PHE A 1 400 ? 10.194 -18.684 -13.466 1.00 98.88 400 PHE A CA 1
ATOM 3044 C C . PHE A 1 400 ? 8.769 -18.265 -13.084 1.00 98.88 400 PHE A C 1
ATOM 3046 O O . PHE A 1 400 ? 8.344 -18.516 -11.957 1.00 98.88 400 PHE A O 1
ATOM 3053 N N . ILE A 1 401 ? 8.020 -17.675 -14.025 1.00 98.94 401 ILE A N 1
ATOM 3054 C CA . ILE A 1 401 ? 6.637 -17.230 -13.814 1.00 98.94 401 ILE A CA 1
ATOM 3055 C C . ILE A 1 401 ? 5.779 -18.410 -13.356 1.00 98.94 401 ILE A C 1
ATOM 3057 O O . ILE A 1 401 ? 5.116 -18.313 -12.328 1.00 98.94 401 ILE A O 1
ATOM 3061 N N . ALA A 1 402 ? 5.848 -19.545 -14.058 1.00 98.88 402 ALA A N 1
ATOM 3062 C CA . ALA A 1 402 ? 5.062 -20.724 -13.706 1.00 98.88 402 ALA A CA 1
ATOM 3063 C C . ALA A 1 402 ? 5.349 -21.217 -12.277 1.00 98.88 402 ALA A C 1
ATOM 3065 O O . ALA A 1 402 ? 4.419 -21.578 -11.551 1.00 98.88 402 ALA A O 1
ATOM 3066 N N . LYS A 1 403 ? 6.619 -21.206 -11.847 1.00 98.81 403 LYS A N 1
ATOM 3067 C CA . LYS A 1 403 ? 7.010 -21.592 -10.481 1.00 98.81 403 LYS A CA 1
ATOM 3068 C C . LYS A 1 403 ? 6.527 -20.585 -9.432 1.00 98.81 403 LYS A C 1
ATOM 3070 O O . LYS A 1 403 ? 5.944 -21.005 -8.435 1.00 98.81 403 LYS A O 1
ATOM 3075 N N . ALA A 1 404 ? 6.715 -19.286 -9.667 1.00 98.62 404 ALA A N 1
ATOM 3076 C CA . ALA A 1 404 ? 6.308 -18.228 -8.740 1.00 98.62 404 ALA A CA 1
ATOM 3077 C C . ALA A 1 404 ? 4.779 -18.155 -8.575 1.00 98.62 404 ALA A C 1
ATOM 3079 O O . ALA A 1 404 ? 4.265 -18.097 -7.455 1.00 98.62 404 ALA A O 1
ATOM 3080 N N . THR A 1 405 ? 4.025 -18.262 -9.671 1.00 98.38 405 THR A N 1
ATOM 3081 C CA . THR A 1 405 ? 2.560 -18.333 -9.614 1.00 98.38 405 THR A CA 1
ATOM 3082 C C . THR A 1 405 ? 2.099 -19.587 -8.865 1.00 98.38 405 THR A C 1
ATOM 3084 O O . THR A 1 405 ? 1.193 -19.512 -8.035 1.00 98.38 405 THR A O 1
ATOM 3087 N N . ALA A 1 406 ? 2.744 -20.741 -9.085 1.00 98.31 406 ALA A N 1
ATOM 3088 C CA . ALA A 1 406 ? 2.430 -21.973 -8.356 1.00 98.31 406 ALA A CA 1
ATOM 3089 C C . ALA A 1 406 ? 2.729 -21.886 -6.846 1.00 98.31 406 ALA A C 1
ATOM 3091 O O . ALA A 1 406 ? 2.081 -22.586 -6.067 1.00 98.31 406 ALA A O 1
ATOM 3092 N N . SER A 1 407 ? 3.656 -21.019 -6.418 1.00 97.31 407 SER A N 1
ATOM 3093 C CA . SER A 1 407 ? 3.913 -20.729 -5.000 1.00 97.31 407 SER A CA 1
ATOM 3094 C C . SER A 1 407 ? 2.986 -19.661 -4.403 1.00 97.31 407 SER A C 1
ATOM 3096 O O . SER A 1 407 ? 3.155 -19.299 -3.242 1.00 97.31 407 SER A O 1
ATOM 3098 N N . GLY A 1 408 ? 1.998 -19.164 -5.157 1.00 96.75 408 GLY A N 1
ATOM 3099 C CA . GLY A 1 408 ? 1.017 -18.179 -4.684 1.00 96.75 408 GLY A CA 1
ATOM 3100 C C . GLY A 1 408 ? 1.477 -16.720 -4.770 1.00 96.75 408 GLY A C 1
ATOM 3101 O O . GLY A 1 408 ? 0.860 -15.859 -4.143 1.00 96.75 408 GLY A O 1
ATOM 3102 N N . VAL A 1 409 ? 2.541 -16.439 -5.529 1.00 98.50 409 VAL A N 1
ATOM 3103 C CA . VAL A 1 409 ? 3.057 -15.085 -5.773 1.00 98.50 409 VAL A CA 1
ATOM 3104 C C . VAL A 1 409 ? 2.420 -14.526 -7.043 1.00 98.50 409 VAL A C 1
ATOM 3106 O O . VAL A 1 409 ? 2.376 -15.195 -8.075 1.00 98.50 409 VAL A O 1
ATOM 3109 N N . VAL A 1 410 ? 1.945 -13.283 -6.987 1.00 98.88 410 VAL A N 1
ATOM 3110 C CA . VAL A 1 410 ? 1.468 -12.558 -8.168 1.00 98.88 410 VAL A CA 1
ATOM 3111 C C . VAL A 1 410 ? 2.677 -12.149 -8.999 1.00 98.88 410 VAL A C 1
ATOM 3113 O O . VAL A 1 410 ? 3.528 -11.383 -8.546 1.00 98.88 410 VAL A O 1
ATOM 3116 N N . VAL A 1 411 ? 2.752 -12.636 -10.234 1.00 98.88 411 VAL A N 1
ATOM 3117 C CA . VAL A 1 411 ? 3.821 -12.242 -11.152 1.00 98.88 411 VAL A CA 1
ATOM 3118 C C . VAL A 1 411 ? 3.345 -11.112 -12.052 1.00 98.88 411 VAL A C 1
ATOM 3120 O O . VAL A 1 411 ? 2.301 -11.211 -12.708 1.00 98.88 411 VAL A O 1
ATOM 3123 N N . ALA A 1 412 ? 4.129 -10.039 -12.072 1.00 98.88 412 ALA A N 1
ATOM 3124 C CA . ALA A 1 412 ? 3.860 -8.827 -12.815 1.00 98.88 412 ALA A CA 1
ATOM 3125 C C . ALA A 1 412 ? 4.870 -8.626 -13.953 1.00 98.88 412 ALA A C 1
ATOM 3127 O O . ALA A 1 412 ? 6.064 -8.890 -13.812 1.00 98.88 412 ALA A O 1
ATOM 3128 N N . ILE A 1 413 ? 4.380 -8.150 -15.093 1.00 98.88 413 ILE A N 1
ATOM 3129 C CA . ILE A 1 413 ? 5.175 -7.763 -16.253 1.00 98.88 413 ILE A CA 1
ATOM 3130 C C . ILE A 1 413 ? 5.461 -6.269 -16.139 1.00 98.88 413 ILE A C 1
ATOM 3132 O O . ILE A 1 413 ? 4.541 -5.455 -16.111 1.00 98.88 413 ILE A O 1
ATOM 3136 N N . GLY A 1 414 ? 6.736 -5.899 -16.113 1.00 98.06 414 GLY A N 1
ATOM 3137 C CA . GLY A 1 414 ? 7.163 -4.506 -16.035 1.00 98.06 414 GLY A CA 1
ATOM 3138 C C . GLY A 1 414 ? 8.598 -4.343 -16.511 1.00 98.06 414 GLY A C 1
ATOM 3139 O O . GLY A 1 414 ? 9.312 -5.332 -16.686 1.00 98.06 414 GLY A O 1
ATOM 3140 N N . HIS A 1 415 ? 9.011 -3.097 -16.752 1.00 97.69 415 HIS A N 1
ATOM 3141 C CA . HIS A 1 415 ? 10.383 -2.764 -17.154 1.00 97.69 415 HIS A CA 1
ATOM 3142 C C . HIS A 1 415 ? 10.914 -3.659 -18.285 1.00 97.69 415 HIS A C 1
ATOM 3144 O O . HIS A 1 415 ? 11.980 -4.272 -18.183 1.00 97.69 415 HIS A O 1
ATOM 3150 N N . THR A 1 416 ? 10.126 -3.791 -19.354 1.00 97.81 416 THR A N 1
ATOM 3151 C CA . THR A 1 416 ? 10.319 -4.829 -20.370 1.00 97.81 416 THR A CA 1
ATOM 3152 C C . THR A 1 416 ? 10.525 -4.280 -21.777 1.00 97.81 416 THR A C 1
ATOM 3154 O O . THR A 1 416 ? 9.919 -3.285 -22.173 1.00 97.81 416 THR A O 1
ATOM 3157 N N . ALA A 1 417 ? 11.361 -4.972 -22.549 1.00 96.12 417 ALA A N 1
ATOM 3158 C CA . ALA A 1 417 ? 11.498 -4.850 -23.995 1.00 96.12 417 ALA A CA 1
ATOM 3159 C C . ALA A 1 417 ? 10.956 -6.093 -24.735 1.00 96.12 417 ALA A C 1
ATOM 3161 O O . ALA A 1 417 ? 11.330 -6.345 -25.882 1.00 96.12 417 ALA A O 1
ATOM 3162 N N . ALA A 1 418 ? 10.102 -6.889 -24.083 1.00 97.44 418 ALA A N 1
ATOM 3163 C CA . ALA A 1 418 ? 9.617 -8.157 -24.608 1.00 97.44 418 ALA A CA 1
ATOM 3164 C C . ALA A 1 418 ? 8.831 -8.014 -25.921 1.00 97.44 418 ALA A C 1
ATOM 3166 O O . ALA A 1 418 ? 8.106 -7.047 -26.165 1.00 97.44 418 ALA A O 1
ATOM 3167 N N . SER A 1 419 ? 8.951 -9.038 -26.760 1.00 97.25 419 SER A N 1
ATOM 3168 C CA . SER A 1 419 ? 8.116 -9.226 -27.944 1.00 97.25 419 SER A CA 1
ATOM 3169 C C . SER A 1 419 ? 6.703 -9.693 -27.577 1.00 97.25 419 SER A C 1
ATOM 3171 O O . SER A 1 419 ? 6.470 -10.250 -26.504 1.00 97.25 419 SER A O 1
ATOM 3173 N N . SER A 1 420 ? 5.758 -9.555 -28.508 1.00 97.31 420 SER A N 1
ATOM 3174 C CA . SER A 1 420 ? 4.375 -10.016 -28.325 1.00 97.31 420 SER A CA 1
ATOM 3175 C C . SER A 1 420 ? 4.268 -11.513 -28.003 1.00 97.31 420 SER A C 1
ATOM 3177 O O . SER A 1 420 ? 3.386 -11.927 -27.253 1.00 97.31 420 SER A O 1
ATOM 3179 N N . GLU A 1 421 ? 5.164 -12.342 -28.551 1.00 98.19 421 GLU A N 1
ATOM 3180 C CA . GLU A 1 421 ? 5.217 -13.780 -28.249 1.00 98.19 421 GLU A CA 1
ATOM 3181 C C . GLU A 1 421 ? 5.662 -14.037 -26.807 1.00 98.19 421 GLU A C 1
ATOM 3183 O O . GLU A 1 421 ? 5.060 -14.857 -26.118 1.00 98.19 421 GLU A O 1
ATOM 3188 N N . GLN A 1 422 ? 6.653 -13.287 -26.324 1.00 98.69 422 GLN A N 1
ATOM 3189 C CA . GLN A 1 422 ? 7.132 -13.379 -24.945 1.00 98.69 422 GLN A CA 1
ATOM 3190 C C . GLN A 1 422 ? 6.084 -12.900 -23.937 1.00 98.69 422 GLN A C 1
ATOM 3192 O O . GLN A 1 422 ? 5.895 -13.551 -22.913 1.00 98.69 422 GLN A O 1
ATOM 3197 N N . ILE A 1 423 ? 5.349 -11.822 -24.240 1.00 98.69 423 ILE A N 1
ATOM 3198 C CA . ILE A 1 423 ? 4.212 -11.386 -23.413 1.00 98.69 423 ILE A CA 1
ATOM 3199 C C . ILE A 1 423 ? 3.157 -12.493 -23.340 1.00 98.69 423 ILE A C 1
ATOM 3201 O O . ILE A 1 423 ? 2.720 -12.850 -22.250 1.00 98.69 423 ILE A O 1
ATOM 3205 N N . ARG A 1 424 ? 2.785 -13.096 -24.477 1.00 98.62 424 ARG A N 1
ATOM 3206 C CA . ARG A 1 424 ? 1.820 -14.205 -24.492 1.00 98.62 424 ARG A CA 1
ATOM 3207 C C . ARG A 1 424 ? 2.310 -15.395 -23.667 1.00 98.62 424 ARG A C 1
ATOM 3209 O O . ARG A 1 424 ? 1.554 -15.900 -22.846 1.00 98.62 424 ARG A O 1
ATOM 3216 N N . ALA A 1 425 ? 3.567 -15.800 -23.843 1.00 98.81 425 ALA A N 1
ATOM 3217 C CA . ALA A 1 425 ? 4.164 -16.899 -23.089 1.00 98.81 425 ALA A CA 1
ATOM 3218 C C . ALA A 1 425 ? 4.189 -16.620 -21.577 1.00 98.81 425 ALA A C 1
ATOM 3220 O O . ALA A 1 425 ? 3.916 -17.517 -20.785 1.00 98.81 425 ALA A O 1
ATOM 3221 N N . ALA A 1 426 ? 4.465 -15.379 -21.173 1.00 98.88 426 ALA A N 1
ATOM 3222 C CA . ALA A 1 426 ? 4.443 -14.965 -19.774 1.00 98.88 426 ALA A CA 1
ATOM 3223 C C . ALA A 1 426 ? 3.043 -15.067 -19.157 1.00 98.88 426 ALA A C 1
ATOM 3225 O O . ALA A 1 426 ? 2.880 -15.569 -18.047 1.00 98.88 426 ALA A O 1
ATOM 3226 N N . VAL A 1 427 ? 2.017 -14.633 -19.888 1.00 98.81 427 VAL A N 1
ATOM 3227 C CA . VAL A 1 427 ? 0.627 -14.720 -19.427 1.00 98.81 427 VAL A CA 1
ATOM 3228 C C . VAL A 1 427 ? 0.156 -16.174 -19.398 1.00 98.81 427 VAL A C 1
ATOM 3230 O O . VAL A 1 427 ? -0.489 -16.593 -18.440 1.00 98.81 427 VAL A O 1
ATOM 3233 N N . ASP A 1 428 ? 0.515 -16.975 -20.404 1.00 98.81 428 ASP A N 1
ATOM 3234 C CA . ASP A 1 428 ? 0.213 -18.410 -20.438 1.00 98.81 428 ASP A CA 1
ATOM 3235 C C . ASP A 1 428 ? 0.909 -19.174 -19.300 1.00 98.81 428 ASP A C 1
ATOM 3237 O O . ASP A 1 428 ? 0.360 -20.151 -18.791 1.00 98.81 428 ASP A O 1
ATOM 3241 N N . ALA A 1 429 ? 2.076 -18.699 -18.854 1.00 98.88 429 ALA A N 1
ATOM 3242 C CA . ALA A 1 429 ? 2.773 -19.208 -17.677 1.00 98.88 429 ALA A CA 1
ATOM 3243 C C . ALA A 1 429 ? 2.155 -18.754 -16.341 1.00 98.88 429 ALA A C 1
ATOM 3245 O O . ALA A 1 429 ? 2.468 -19.345 -15.311 1.00 98.88 429 ALA A O 1
ATOM 3246 N N . GLY A 1 430 ? 1.268 -17.752 -16.341 1.00 98.75 430 GLY A N 1
ATOM 3247 C CA . GLY A 1 430 ? 0.533 -17.321 -15.149 1.00 98.75 430 GLY A CA 1
ATOM 3248 C C . GLY A 1 430 ? 0.812 -15.899 -14.664 1.00 98.75 430 GLY A C 1
ATOM 3249 O O . GLY A 1 430 ? 0.452 -15.593 -13.529 1.00 98.75 430 GLY A O 1
ATOM 3250 N N . ALA A 1 431 ? 1.423 -15.025 -15.471 1.00 98.81 431 ALA A N 1
ATOM 3251 C CA . ALA A 1 431 ? 1.503 -13.600 -15.143 1.00 98.81 431 ALA A CA 1
ATOM 3252 C C . ALA A 1 431 ? 0.100 -12.963 -15.095 1.00 98.81 431 ALA A C 1
ATOM 3254 O O . ALA A 1 431 ? -0.750 -13.255 -15.939 1.00 98.81 431 ALA A O 1
ATOM 3255 N N . GLN A 1 432 ? -0.137 -12.089 -14.111 1.00 98.62 432 GLN A N 1
ATOM 3256 C CA . GLN A 1 432 ? -1.470 -11.539 -13.802 1.00 98.62 432 GLN A CA 1
ATOM 3257 C C . GLN A 1 432 ? -1.513 -10.010 -13.721 1.00 98.62 432 GLN A C 1
ATOM 3259 O O . GLN A 1 432 ? -2.599 -9.430 -13.710 1.00 98.62 432 GLN A O 1
ATOM 3264 N N . LEU A 1 433 ? -0.360 -9.344 -13.654 1.00 98.88 433 LEU A N 1
ATOM 3265 C CA . LEU A 1 433 ? -0.269 -7.898 -13.469 1.00 98.88 433 LEU A CA 1
ATOM 3266 C C . LEU A 1 433 ? 0.639 -7.273 -14.534 1.00 98.88 433 LEU A C 1
ATOM 3268 O O . LEU A 1 433 ? 1.644 -7.857 -14.919 1.00 98.88 433 LEU A O 1
ATOM 3272 N N . SER A 1 434 ? 0.296 -6.077 -14.992 1.00 98.88 434 SER A N 1
ATOM 3273 C CA . SER A 1 434 ? 1.194 -5.157 -15.685 1.00 98.88 434 SER A CA 1
ATOM 3274 C C . SER A 1 434 ? 1.575 -4.047 -14.714 1.00 98.88 434 SER A C 1
ATOM 3276 O O . SER A 1 434 ? 0.702 -3.276 -14.310 1.00 98.88 434 SER A O 1
ATOM 3278 N N . THR A 1 435 ? 2.847 -3.976 -14.336 1.00 98.75 435 THR A N 1
ATOM 3279 C CA . THR A 1 435 ? 3.364 -2.964 -13.406 1.00 98.75 435 THR A CA 1
ATOM 3280 C C . THR A 1 435 ? 3.373 -1.597 -14.086 1.00 98.75 435 THR A C 1
ATOM 3282 O O . THR A 1 435 ? 3.823 -1.498 -15.229 1.00 98.75 435 THR A O 1
ATOM 3285 N N . HIS A 1 436 ? 2.803 -0.591 -13.405 1.00 97.75 436 HIS A N 1
ATOM 3286 C CA . HIS A 1 436 ? 2.688 0.832 -13.770 1.00 97.75 436 HIS A CA 1
ATOM 3287 C C . HIS A 1 436 ? 2.557 1.089 -15.280 1.00 97.75 436 HIS A C 1
ATOM 3289 O O . HIS A 1 436 ? 3.230 1.951 -15.849 1.00 97.75 436 HIS A O 1
ATOM 3295 N N . LEU A 1 437 ? 1.648 0.355 -15.930 1.00 97.75 437 LEU A N 1
ATOM 3296 C CA . LEU A 1 437 ? 1.542 0.213 -17.380 1.00 97.75 437 LEU A CA 1
ATOM 3297 C C . LEU A 1 437 ? 1.585 1.565 -18.109 1.00 97.75 437 LEU A C 1
ATOM 3299 O O . LEU A 1 437 ? 0.739 2.435 -17.907 1.00 97.75 437 LEU A O 1
ATOM 3303 N N . GLY A 1 438 ? 2.569 1.706 -19.000 1.00 93.75 438 GLY A N 1
ATOM 3304 C CA . GLY A 1 438 ? 2.880 2.950 -19.712 1.00 93.75 438 GLY A CA 1
ATOM 3305 C C . GLY A 1 438 ? 4.160 3.631 -19.217 1.00 93.75 438 GLY A C 1
ATOM 3306 O O . GLY A 1 438 ? 4.743 4.415 -19.962 1.00 93.75 438 GLY A O 1
ATOM 3307 N N . ASN A 1 439 ? 4.630 3.282 -18.017 1.00 94.00 439 ASN A N 1
ATOM 3308 C CA . ASN A 1 439 ? 5.940 3.648 -17.478 1.00 94.00 439 ASN A CA 1
ATOM 3309 C C . ASN A 1 439 ? 6.938 2.497 -17.677 1.00 94.00 439 ASN A C 1
ATOM 3311 O O . ASN A 1 439 ? 6.578 1.449 -18.218 1.00 94.00 439 ASN A O 1
ATOM 3315 N N . GLY A 1 440 ? 8.210 2.712 -17.313 1.00 91.12 440 GLY A N 1
ATOM 3316 C CA . GLY A 1 440 ? 9.257 1.701 -17.513 1.00 91.12 440 GLY A CA 1
ATOM 3317 C C . GLY A 1 440 ? 9.288 1.209 -18.962 1.00 91.12 440 GLY A C 1
ATOM 3318 O O . GLY A 1 440 ? 9.265 0.005 -19.226 1.00 91.12 440 GLY A O 1
ATOM 3319 N N . ALA A 1 441 ? 9.270 2.148 -19.914 1.00 92.94 441 ALA A N 1
ATOM 3320 C CA . ALA A 1 441 ? 9.140 1.877 -21.339 1.00 92.94 441 ALA A CA 1
ATOM 3321 C C . ALA A 1 441 ? 10.109 2.719 -22.181 1.00 92.94 441 ALA A C 1
ATOM 3323 O O . ALA A 1 441 ? 10.658 3.721 -21.723 1.00 92.94 441 ALA A O 1
ATOM 3324 N N . HIS A 1 442 ? 10.328 2.314 -23.433 1.00 92.12 442 HIS A N 1
ATOM 3325 C CA . HIS A 1 442 ? 11.099 3.117 -24.379 1.00 92.12 442 HIS A CA 1
ATOM 3326 C C . HIS A 1 442 ? 10.405 4.459 -24.653 1.00 92.12 442 HIS A C 1
ATOM 3328 O O . HIS A 1 442 ? 9.183 4.519 -24.778 1.00 92.12 442 HIS A O 1
ATOM 3334 N N . LEU A 1 443 ? 11.201 5.521 -24.819 1.00 87.06 443 LEU A N 1
ATOM 3335 C CA . LEU A 1 443 ? 10.701 6.844 -25.218 1.00 87.06 443 LEU A CA 1
ATOM 3336 C C . LEU A 1 443 ? 10.082 6.829 -26.622 1.00 87.06 443 LEU A C 1
ATOM 3338 O O . LEU A 1 443 ? 9.129 7.556 -26.895 1.00 87.06 443 LEU A O 1
ATOM 3342 N N . GLU A 1 444 ? 10.625 5.991 -27.505 1.00 90.62 444 GLU A N 1
ATOM 3343 C CA . GLU A 1 444 ? 10.106 5.744 -28.843 1.00 90.62 444 GLU A CA 1
ATOM 3344 C C . GLU A 1 444 ? 9.801 4.254 -28.989 1.00 90.62 444 GLU A C 1
ATOM 3346 O O . GLU A 1 444 ? 10.666 3.403 -28.779 1.00 90.62 444 GLU A O 1
ATOM 3351 N N . LEU A 1 445 ? 8.561 3.939 -29.357 1.00 91.38 445 LEU A N 1
ATOM 3352 C CA . LEU A 1 445 ? 8.109 2.577 -29.615 1.00 91.38 445 LEU A CA 1
ATOM 3353 C C . LEU A 1 445 ? 7.672 2.428 -31.073 1.00 91.38 445 LEU A C 1
ATOM 3355 O O . LEU A 1 445 ? 7.143 3.380 -31.661 1.00 91.38 445 LEU A O 1
ATOM 3359 N N . PRO A 1 446 ? 7.820 1.229 -31.668 1.00 92.31 446 PRO A N 1
ATOM 3360 C CA . PRO A 1 446 ? 7.215 0.948 -32.956 1.00 92.31 446 PRO A CA 1
ATOM 3361 C C . PRO A 1 446 ? 5.709 1.200 -32.893 1.00 92.31 446 PRO A C 1
ATOM 3363 O O . PRO A 1 446 ? 5.038 0.837 -31.922 1.00 92.31 446 PRO A O 1
ATOM 3366 N N . ARG A 1 447 ? 5.158 1.774 -33.969 1.00 92.75 447 ARG A N 1
ATOM 3367 C CA . ARG A 1 447 ? 3.710 1.993 -34.086 1.00 92.75 447 ARG A CA 1
ATOM 3368 C C . ARG A 1 447 ? 2.939 0.693 -33.816 1.00 92.75 447 ARG A C 1
ATOM 3370 O O . ARG A 1 447 ? 2.017 0.699 -33.009 1.00 92.75 447 ARG A O 1
ATOM 3377 N N . HIS A 1 448 ? 3.363 -0.394 -34.469 1.00 91.62 448 HIS A N 1
ATOM 3378 C CA . HIS A 1 448 ? 3.006 -1.788 -34.186 1.00 91.62 448 HIS A CA 1
ATOM 3379 C C . HIS A 1 448 ? 4.160 -2.697 -34.662 1.00 91.62 448 HIS A C 1
ATOM 3381 O O . HIS A 1 448 ? 4.758 -2.365 -35.693 1.00 91.62 448 HIS A O 1
ATOM 3387 N N . PRO A 1 449 ? 4.432 -3.849 -34.019 1.00 91.06 449 PRO A N 1
ATOM 3388 C CA . PRO A 1 449 ? 3.967 -4.282 -32.693 1.00 91.06 449 PRO A CA 1
ATOM 3389 C C . PRO A 1 449 ? 4.706 -3.560 -31.548 1.00 91.06 449 PRO A C 1
ATOM 3391 O O . PRO A 1 449 ? 5.857 -3.163 -31.716 1.00 91.06 449 PRO A O 1
ATOM 3394 N N . ASN A 1 450 ? 4.059 -3.396 -30.388 1.00 95.12 450 ASN A N 1
ATOM 3395 C CA . ASN A 1 450 ? 4.718 -2.979 -29.144 1.00 95.12 450 ASN A CA 1
ATOM 3396 C C . ASN A 1 450 ? 4.024 -3.596 -27.914 1.00 95.12 450 ASN A C 1
ATOM 3398 O O . ASN A 1 450 ? 2.815 -3.831 -27.930 1.00 95.12 450 ASN A O 1
ATOM 3402 N N . TYR A 1 451 ? 4.794 -3.805 -26.844 1.00 96.12 451 TYR A N 1
ATOM 3403 C CA . TYR A 1 451 ? 4.361 -4.509 -25.631 1.00 96.12 451 TYR A CA 1
ATOM 3404 C C . TYR A 1 451 ? 3.316 -3.754 -24.794 1.00 96.12 451 TYR A C 1
ATOM 3406 O O . TYR A 1 451 ? 2.734 -4.337 -23.881 1.00 96.12 451 TYR A O 1
ATOM 3414 N N . ILE A 1 452 ? 3.056 -2.471 -25.073 1.00 97.19 452 ILE A N 1
ATOM 3415 C CA . ILE A 1 452 ? 1.959 -1.732 -24.430 1.00 97.19 452 ILE A CA 1
ATOM 3416 C C . ILE A 1 452 ? 0.626 -2.204 -25.015 1.00 97.19 452 ILE A C 1
ATOM 3418 O O . ILE A 1 452 ? -0.298 -2.506 -24.262 1.00 97.19 452 ILE A O 1
ATOM 3422 N N . TRP A 1 453 ? 0.533 -2.331 -26.345 1.00 97.31 453 TRP A N 1
ATOM 3423 C CA . TRP A 1 453 ? -0.673 -2.853 -26.994 1.00 97.31 453 TRP A CA 1
ATOM 3424 C C . TRP A 1 453 ? -0.965 -4.300 -26.609 1.00 97.31 453 TRP A C 1
ATOM 3426 O O . TRP A 1 453 ? -2.124 -4.627 -26.361 1.00 97.31 453 TRP A O 1
ATOM 3436 N N . ASP A 1 454 ? 0.069 -5.135 -26.501 1.00 97.88 454 ASP A N 1
ATOM 3437 C CA . ASP A 1 454 ? -0.093 -6.540 -26.116 1.00 97.88 454 ASP A CA 1
ATOM 3438 C C . ASP A 1 454 ? -0.673 -6.678 -24.696 1.00 97.88 454 ASP A C 1
ATOM 3440 O O . ASP A 1 454 ? -1.629 -7.421 -24.485 1.00 97.88 454 ASP A O 1
ATOM 3444 N N . GLN A 1 455 ? -0.162 -5.905 -23.731 1.00 98.38 455 GLN A N 1
ATOM 3445 C CA . GLN A 1 455 ? -0.654 -5.920 -22.345 1.00 98.38 455 GLN A CA 1
ATOM 3446 C C . GLN A 1 455 ? -2.040 -5.276 -22.187 1.00 98.38 455 GLN A C 1
ATOM 3448 O O . GLN A 1 455 ? -2.861 -5.726 -21.378 1.00 98.38 455 GLN A O 1
ATOM 3453 N N . LEU A 1 456 ? -2.334 -4.237 -22.976 1.00 98.12 456 LEU A N 1
ATOM 3454 C CA . LEU A 1 456 ? -3.658 -3.616 -23.000 1.00 98.12 456 LEU A CA 1
ATOM 3455 C C . LEU A 1 456 ? -4.735 -4.562 -23.522 1.00 98.12 456 LEU A C 1
ATOM 3457 O O . LEU A 1 456 ? -5.843 -4.561 -22.995 1.00 98.12 456 LEU A O 1
ATOM 3461 N N . ALA A 1 457 ? -4.409 -5.360 -24.537 1.00 97.69 457 ALA A N 1
ATOM 3462 C CA . ALA A 1 457 ? -5.342 -6.294 -25.152 1.00 97.69 457 ALA A CA 1
ATOM 3463 C C . ALA A 1 457 ? -5.553 -7.588 -24.342 1.00 97.69 457 ALA A C 1
ATOM 3465 O O . ALA A 1 457 ? -6.514 -8.308 -24.598 1.00 97.69 457 ALA A O 1
ATOM 3466 N N . GLU A 1 458 ? -4.671 -7.912 -23.394 1.00 98.31 458 GLU A N 1
ATOM 3467 C CA . GLU A 1 458 ? -4.731 -9.167 -22.638 1.00 98.31 458 GLU A CA 1
ATOM 3468 C C . GLU A 1 458 ? -5.644 -9.069 -21.405 1.00 98.31 458 GLU A C 1
ATOM 3470 O O . GLU A 1 458 ? -5.260 -8.535 -20.366 1.00 98.31 458 GLU A O 1
ATOM 3475 N N . ASP A 1 459 ? -6.849 -9.628 -21.487 1.00 98.12 459 ASP A N 1
ATOM 3476 C CA . ASP A 1 459 ? -7.855 -9.592 -20.414 1.00 98.12 459 ASP A CA 1
ATOM 3477 C C . ASP A 1 459 ? -7.451 -10.328 -19.124 1.00 98.12 459 ASP A C 1
ATOM 3479 O O . ASP A 1 459 ? -8.063 -10.090 -18.078 1.00 98.12 459 ASP A O 1
ATOM 3483 N N . ARG A 1 460 ? -6.455 -11.225 -19.177 1.00 98.25 460 ARG A N 1
ATOM 3484 C CA . ARG A 1 460 ? -5.922 -11.929 -17.994 1.00 98.25 460 ARG A CA 1
ATOM 3485 C C . ARG A 1 460 ? -4.974 -11.071 -17.153 1.00 98.25 460 ARG A C 1
ATOM 3487 O O . ARG A 1 460 ? -4.697 -11.437 -16.016 1.00 98.25 460 ARG A O 1
ATOM 3494 N N . LEU A 1 461 ? -4.494 -9.948 -17.693 1.00 98.75 461 LEU A N 1
ATOM 3495 C CA . LEU A 1 461 ? -3.651 -9.000 -16.969 1.00 98.75 461 LEU A CA 1
ATOM 3496 C C . LEU A 1 461 ? -4.492 -7.870 -16.375 1.00 98.75 461 LEU A C 1
ATOM 3498 O O . LEU A 1 461 ? -5.217 -7.180 -17.094 1.00 98.75 461 LEU A O 1
ATOM 3502 N N . THR A 1 462 ? -4.329 -7.626 -15.083 1.00 98.81 462 THR A N 1
ATOM 3503 C CA . THR A 1 462 ? -4.694 -6.361 -14.439 1.00 98.81 462 THR A CA 1
ATOM 3504 C C . THR A 1 462 ? -3.605 -5.333 -14.732 1.00 98.81 462 THR A C 1
ATOM 3506 O O . THR A 1 462 ? -2.431 -5.678 -14.721 1.00 98.81 462 THR A O 1
ATOM 3509 N N . ALA A 1 463 ? -3.944 -4.074 -14.992 1.00 98.75 463 ALA A N 1
ATOM 3510 C CA . ALA A 1 463 ? -2.952 -3.005 -15.119 1.00 98.75 463 ALA A CA 1
ATOM 3511 C C . ALA A 1 463 ? -2.869 -2.202 -13.818 1.00 98.75 463 ALA A C 1
ATOM 3513 O O . ALA A 1 463 ? -3.887 -1.670 -13.377 1.00 98.75 463 ALA A O 1
ATOM 3514 N N . SER A 1 464 ? -1.685 -2.064 -13.219 1.00 98.75 464 SER A N 1
ATOM 3515 C CA . SER A 1 464 ? -1.466 -0.978 -12.262 1.00 98.75 464 SER A CA 1
ATOM 3516 C C . SER A 1 464 ? -1.098 0.295 -13.012 1.00 98.75 464 SER A C 1
ATOM 3518 O O . SER A 1 464 ? -0.409 0.240 -14.029 1.00 98.75 464 SER A O 1
ATOM 3520 N N . ILE A 1 465 ? -1.597 1.447 -12.562 1.00 98.50 465 ILE A N 1
ATOM 3521 C CA . ILE A 1 465 ? -1.269 2.753 -13.147 1.00 98.50 465 ILE A CA 1
ATOM 3522 C C . ILE A 1 465 ? -1.015 3.793 -12.055 1.00 98.50 465 ILE A C 1
ATOM 3524 O O . ILE A 1 465 ? -1.668 3.782 -11.010 1.00 98.50 465 ILE A O 1
ATOM 3528 N N . ILE A 1 466 ? -0.109 4.728 -12.346 1.00 98.00 466 ILE A N 1
ATOM 3529 C CA . ILE A 1 466 ? 0.209 5.876 -11.490 1.00 98.00 466 ILE A CA 1
ATOM 3530 C C . ILE A 1 466 ? -0.557 7.088 -12.030 1.00 98.00 466 ILE A C 1
ATOM 3532 O O . ILE A 1 466 ? -0.195 7.670 -13.055 1.00 98.00 466 ILE A O 1
ATOM 3536 N N . ALA A 1 467 ? -1.659 7.448 -11.371 1.00 96.19 467 ALA A N 1
ATOM 3537 C CA . ALA A 1 467 ? -2.547 8.534 -11.796 1.00 96.19 467 ALA A CA 1
ATOM 3538 C C . ALA A 1 467 ? -2.241 9.854 -11.064 1.00 96.19 467 ALA A C 1
ATOM 3540 O O . ALA A 1 467 ? -3.146 10.550 -10.619 1.00 96.19 467 ALA A O 1
ATOM 3541 N N . ASP A 1 468 ? -0.966 10.214 -10.926 1.00 93.75 468 ASP A N 1
ATOM 3542 C CA . ASP A 1 468 ? -0.514 11.373 -10.141 1.00 93.75 468 ASP A CA 1
ATOM 3543 C C . ASP A 1 468 ? -0.499 12.702 -10.923 1.00 93.75 468 ASP A C 1
ATOM 3545 O O . ASP A 1 468 ? -0.251 13.766 -10.351 1.00 93.75 468 ASP A O 1
ATOM 3549 N N . GLY A 1 469 ? -0.772 12.649 -12.230 1.00 90.44 469 GLY A N 1
ATOM 3550 C CA . GLY A 1 469 ? -0.719 13.787 -13.152 1.00 90.44 469 GLY A CA 1
ATOM 3551 C C . GLY A 1 469 ? 0.673 14.143 -13.666 1.00 90.44 469 GLY A C 1
ATOM 3552 O O . GLY A 1 469 ? 0.797 15.124 -14.398 1.00 90.44 469 GLY A O 1
ATOM 3553 N N . HIS A 1 470 ? 1.693 13.355 -13.328 1.00 92.12 470 HIS A N 1
ATOM 3554 C CA . HIS A 1 470 ? 3.064 13.508 -13.814 1.00 92.12 470 HIS A CA 1
ATOM 3555 C C . HIS A 1 470 ? 3.512 12.314 -14.664 1.00 92.12 470 HIS A C 1
ATOM 3557 O O . HIS A 1 470 ? 4.149 12.522 -15.697 1.00 92.12 470 HIS A O 1
ATOM 3563 N N . HIS A 1 471 ? 3.168 11.092 -14.249 1.00 91.69 471 HIS A N 1
ATOM 3564 C CA . HIS A 1 471 ? 3.579 9.849 -14.908 1.00 91.69 471 HIS A CA 1
ATOM 3565 C C . HIS A 1 471 ? 2.850 9.627 -16.225 1.00 91.69 471 HIS A C 1
ATOM 3567 O O . HIS A 1 471 ? 3.463 9.395 -17.266 1.00 91.69 471 HIS A O 1
ATOM 3573 N N . LEU A 1 472 ? 1.525 9.746 -16.191 1.00 93.94 472 LEU A N 1
ATOM 3574 C CA . LEU A 1 472 ? 0.677 9.498 -17.344 1.00 93.94 472 LEU A CA 1
ATOM 3575 C C . LEU A 1 472 ? -0.158 10.745 -17.664 1.00 93.94 472 LEU A C 1
ATOM 3577 O O . LEU A 1 472 ? -0.857 11.259 -16.786 1.00 93.94 472 LEU A O 1
ATOM 3581 N N . PRO A 1 473 ? -0.144 11.227 -18.922 1.00 94.06 473 PRO A N 1
ATOM 3582 C CA . PRO A 1 473 ? -1.109 12.217 -19.385 1.00 94.06 473 PRO A CA 1
ATOM 3583 C C . PRO A 1 473 ? -2.548 11.717 -19.212 1.00 94.06 473 PRO A C 1
ATOM 3585 O O . PRO A 1 473 ? -2.815 10.514 -19.293 1.00 94.06 473 PRO A O 1
ATOM 3588 N N . ALA A 1 474 ? -3.496 12.643 -19.045 1.00 94.94 474 ALA A N 1
ATOM 3589 C CA . ALA A 1 474 ? -4.904 12.316 -18.807 1.00 94.94 474 ALA A CA 1
ATOM 3590 C C . ALA A 1 474 ? -5.499 11.420 -19.908 1.00 94.94 474 ALA A C 1
ATOM 3592 O O . ALA A 1 474 ? -6.264 10.496 -19.631 1.00 94.94 474 ALA A O 1
ATOM 3593 N N . GLU A 1 475 ? -5.112 11.659 -21.161 1.00 96.94 475 GLU A N 1
ATOM 3594 C CA . GLU A 1 475 ? -5.533 10.878 -22.320 1.00 96.94 475 GLU A CA 1
ATOM 3595 C C . GLU A 1 475 ? -5.035 9.435 -22.235 1.00 96.94 475 GLU A C 1
ATOM 3597 O O . GLU A 1 475 ? -5.777 8.514 -22.577 1.00 96.94 475 GLU A O 1
ATOM 3602 N N . VAL A 1 476 ? -3.809 9.229 -21.745 1.00 96.62 476 VAL A N 1
ATOM 3603 C CA . VAL A 1 476 ? -3.229 7.894 -21.571 1.00 96.62 476 VAL A CA 1
ATOM 3604 C C . VAL A 1 476 ? -3.968 7.157 -20.463 1.00 96.62 476 VAL A C 1
ATOM 3606 O O . VAL A 1 476 ? -4.480 6.071 -20.719 1.00 96.62 476 VAL A O 1
ATOM 3609 N N . VAL A 1 477 ? -4.139 7.771 -19.286 1.00 98.12 477 VAL A N 1
ATOM 3610 C CA . VAL A 1 477 ? -4.930 7.199 -18.177 1.00 98.12 477 VAL A CA 1
ATOM 3611 C C . VAL A 1 477 ? -6.317 6.767 -18.662 1.00 98.12 477 VAL A C 1
ATOM 3613 O O . VAL A 1 477 ? -6.741 5.631 -18.445 1.00 98.12 477 VAL A O 1
ATOM 3616 N N . LYS A 1 478 ? -7.011 7.643 -19.398 1.00 98.12 478 LYS A N 1
ATOM 3617 C CA . LYS A 1 478 ? -8.347 7.366 -19.935 1.00 98.12 478 LYS A CA 1
ATOM 3618 C C . LYS A 1 478 ? -8.356 6.219 -20.948 1.00 98.12 478 LYS A C 1
ATOM 3620 O O . LYS A 1 478 ? -9.293 5.421 -20.942 1.00 98.12 478 LYS A O 1
ATOM 3625 N N . VAL A 1 479 ? -7.350 6.123 -21.820 1.00 98.25 479 VAL A N 1
ATOM 3626 C CA . VAL A 1 479 ? -7.217 5.017 -22.786 1.00 98.25 479 VAL A CA 1
ATOM 3627 C C . VAL A 1 479 ? -6.938 3.697 -22.074 1.00 98.25 479 VAL A C 1
ATOM 3629 O O . VAL A 1 479 ? -7.626 2.721 -22.370 1.00 98.25 479 VAL A O 1
ATOM 3632 N N . LEU A 1 480 ? -6.000 3.670 -21.121 1.00 98.31 480 LEU A N 1
ATOM 3633 C CA . LEU A 1 480 ? -5.665 2.466 -20.356 1.00 98.31 480 LEU A CA 1
ATOM 3634 C C . LEU A 1 480 ? -6.904 1.916 -19.641 1.00 98.31 480 LEU A C 1
ATOM 3636 O O . LEU A 1 480 ? -7.256 0.753 -19.821 1.00 98.31 480 LEU A O 1
ATOM 3640 N N . ILE A 1 481 ? -7.633 2.776 -18.923 1.00 98.38 481 ILE A N 1
ATOM 3641 C CA . ILE A 1 481 ? -8.841 2.376 -18.188 1.00 98.38 481 ILE A CA 1
ATOM 3642 C C . ILE A 1 481 ? -9.951 1.906 -19.129 1.00 98.38 481 ILE A C 1
ATOM 3644 O O . ILE A 1 481 ? -10.632 0.929 -18.834 1.00 98.38 481 ILE A O 1
ATOM 3648 N N . ARG A 1 482 ? -10.141 2.556 -20.282 1.00 98.12 482 ARG A N 1
ATOM 3649 C CA . ARG A 1 482 ? -11.154 2.121 -21.257 1.00 98.12 482 ARG A CA 1
ATOM 3650 C C . ARG A 1 482 ? -10.810 0.789 -21.913 1.00 98.12 482 ARG A C 1
ATOM 3652 O O . ARG A 1 482 ? -11.721 0.009 -22.163 1.00 98.12 482 ARG A O 1
ATOM 3659 N N . ALA A 1 483 ? -9.535 0.550 -22.208 1.00 98.19 483 ALA A N 1
ATOM 3660 C CA . ALA A 1 483 ? -9.085 -0.692 -22.823 1.00 98.19 483 ALA A CA 1
ATOM 3661 C C . ALA A 1 483 ? -9.172 -1.871 -21.843 1.00 98.19 483 ALA A C 1
ATOM 3663 O O . ALA A 1 483 ? -9.694 -2.919 -22.203 1.00 98.19 483 ALA A O 1
ATOM 3664 N N . LYS A 1 484 ? -8.711 -1.684 -20.599 1.00 98.38 484 LYS A N 1
ATOM 3665 C CA . LYS A 1 484 ? -8.704 -2.731 -19.564 1.00 98.38 484 LYS A CA 1
ATOM 3666 C C . LYS A 1 484 ? -10.054 -2.943 -18.880 1.00 98.38 484 LYS A C 1
ATOM 3668 O O . LYS A 1 484 ? -10.304 -4.041 -18.392 1.00 98.38 484 LYS A O 1
ATOM 3673 N N . THR A 1 485 ? -10.902 -1.915 -18.904 1.00 98.00 485 THR A N 1
ATOM 3674 C CA . THR A 1 485 ? -12.057 -1.688 -18.020 1.00 98.00 485 THR A CA 1
ATOM 3675 C C . THR A 1 485 ? -11.648 -1.352 -16.577 1.00 98.00 485 THR A C 1
ATOM 3677 O O . THR A 1 485 ? -10.584 -1.784 -16.127 1.00 98.00 485 THR A O 1
ATOM 3680 N N . PRO A 1 486 ? -12.453 -0.577 -15.821 1.00 97.00 486 PRO A N 1
ATOM 3681 C CA . PRO A 1 486 ? -12.118 -0.216 -14.440 1.00 97.00 486 PRO A CA 1
ATOM 3682 C C . PRO A 1 486 ? -11.894 -1.413 -13.505 1.00 97.00 486 PRO A C 1
ATOM 3684 O O . PRO A 1 486 ? -11.145 -1.309 -12.542 1.00 97.00 486 PRO A O 1
ATOM 3687 N N . GLU A 1 487 ? -12.513 -2.560 -13.786 1.00 96.75 487 GLU A N 1
ATOM 3688 C CA . GLU A 1 487 ? -12.390 -3.781 -12.983 1.00 96.75 487 GLU A CA 1
ATOM 3689 C C . GLU A 1 487 ? -11.018 -4.455 -13.115 1.00 96.75 487 GLU A C 1
ATOM 3691 O O . GLU A 1 487 ? -10.643 -5.226 -12.236 1.00 96.75 487 GLU A O 1
ATOM 3696 N N . ARG A 1 488 ? -10.265 -4.168 -14.187 1.00 98.38 488 ARG A N 1
ATOM 3697 C CA . ARG A 1 488 ? -8.908 -4.697 -14.417 1.00 98.38 488 ARG A CA 1
ATOM 3698 C C . ARG A 1 488 ? -7.841 -3.612 -14.345 1.00 98.38 488 ARG A C 1
ATOM 3700 O O . ARG A 1 488 ? -6.778 -3.745 -14.955 1.00 98.38 488 ARG A O 1
ATOM 3707 N N . VAL A 1 489 ? -8.119 -2.531 -13.622 1.00 98.81 489 VAL A N 1
ATOM 3708 C CA . VAL A 1 489 ? -7.132 -1.501 -13.313 1.00 98.81 489 VAL A CA 1
ATOM 3709 C C . VAL A 1 489 ? -7.053 -1.302 -11.810 1.00 98.81 489 VAL A C 1
ATOM 3711 O O . VAL A 1 489 ? -8.074 -1.189 -11.134 1.00 98.81 489 VAL A O 1
ATOM 3714 N N . ILE A 1 490 ? -5.829 -1.226 -11.300 1.00 98.88 490 ILE A N 1
ATOM 3715 C CA . ILE A 1 490 ? -5.549 -0.809 -9.929 1.00 98.88 490 ILE A CA 1
ATOM 3716 C C . ILE A 1 490 ? -4.765 0.500 -9.939 1.00 98.88 490 ILE A C 1
ATOM 3718 O O . ILE A 1 490 ? -3.962 0.755 -10.839 1.00 98.88 490 ILE A O 1
ATOM 3722 N N . LEU A 1 491 ? -5.004 1.337 -8.937 1.00 98.75 491 LEU A N 1
ATOM 3723 C CA . LEU A 1 491 ? -4.179 2.509 -8.683 1.00 98.75 491 LEU A CA 1
ATOM 3724 C C . LEU A 1 491 ? -3.042 2.115 -7.745 1.00 98.75 491 LEU A C 1
ATOM 3726 O O . LEU A 1 491 ? -3.259 1.416 -6.759 1.00 98.75 491 LEU A O 1
ATOM 3730 N N . VAL A 1 492 ? -1.845 2.587 -8.063 1.00 98.62 492 VAL A N 1
ATOM 3731 C CA . VAL A 1 492 ? -0.665 2.520 -7.198 1.00 98.62 492 VAL A CA 1
ATOM 3732 C C . VAL A 1 492 ? -0.055 3.908 -7.119 1.00 98.62 492 VAL A C 1
ATOM 3734 O O . VAL A 1 492 ? -0.173 4.682 -8.075 1.00 98.62 492 VAL A O 1
ATOM 3737 N N . SER A 1 493 ? 0.563 4.249 -5.991 1.00 97.19 493 SER A N 1
ATOM 3738 C CA . SER A 1 493 ? 1.283 5.522 -5.912 1.00 97.19 493 SER A CA 1
ATOM 3739 C C . SER A 1 493 ? 2.652 5.440 -6.571 1.00 97.19 493 SER A C 1
ATOM 3741 O O . SER A 1 493 ? 3.052 6.416 -7.191 1.00 97.19 493 SER A O 1
ATOM 3743 N N . ASP A 1 494 ? 3.347 4.303 -6.452 1.00 96.94 494 ASP A N 1
ATOM 3744 C CA . ASP A 1 494 ? 4.778 4.184 -6.759 1.00 96.94 494 ASP A CA 1
ATOM 3745 C C . ASP A 1 494 ? 5.609 5.245 -6.011 1.00 96.94 494 ASP A C 1
ATOM 3747 O O . ASP A 1 494 ? 6.522 5.885 -6.544 1.00 96.94 494 ASP A O 1
ATOM 3751 N N . LEU A 1 495 ? 5.232 5.490 -4.748 1.00 95.19 495 LEU A N 1
ATOM 3752 C CA . LEU A 1 495 ? 5.816 6.556 -3.943 1.00 95.19 495 LEU A CA 1
ATOM 3753 C C . LEU A 1 495 ? 7.315 6.315 -3.750 1.00 95.19 495 LEU A C 1
ATOM 3755 O O . LEU A 1 495 ? 7.749 5.285 -3.230 1.00 95.19 495 LEU A O 1
ATOM 3759 N N . SER A 1 496 ? 8.109 7.280 -4.186 1.00 94.62 496 SER A N 1
ATOM 3760 C CA . SER A 1 496 ? 9.561 7.260 -4.112 1.00 94.62 496 SER A CA 1
ATOM 3761 C C . SER A 1 496 ? 10.046 7.583 -2.704 1.00 94.62 496 SER A C 1
ATOM 3763 O O . SER A 1 496 ? 9.407 8.330 -1.962 1.00 94.62 496 SER A O 1
ATOM 3765 N N . GLY A 1 497 ? 11.257 7.131 -2.372 1.00 93.44 497 GLY A N 1
ATOM 3766 C CA . GLY A 1 497 ? 11.934 7.564 -1.151 1.00 93.44 497 GLY A CA 1
ATOM 3767 C C . GLY A 1 497 ? 12.144 9.071 -1.062 1.00 93.44 497 GLY A C 1
ATOM 3768 O O . GLY A 1 497 ? 12.196 9.607 0.035 1.00 93.44 497 GLY A O 1
ATOM 3769 N N . PHE A 1 498 ? 12.205 9.774 -2.195 1.00 93.75 498 PHE A N 1
ATOM 3770 C CA . PHE A 1 498 ? 12.358 11.232 -2.237 1.00 93.75 498 PHE A CA 1
ATOM 3771 C C . PHE A 1 498 ? 11.039 11.997 -2.057 1.00 93.75 498 PHE A C 1
ATOM 3773 O O . PHE A 1 498 ? 11.050 13.223 -1.954 1.00 93.75 498 PHE A O 1
ATOM 3780 N N . ALA A 1 499 ? 9.899 11.301 -1.999 1.00 92.06 499 ALA A N 1
ATOM 3781 C CA . ALA A 1 499 ? 8.621 11.922 -1.680 1.00 92.06 499 ALA A CA 1
ATOM 3782 C C . ALA A 1 499 ? 8.656 12.570 -0.284 1.00 92.06 499 ALA A C 1
ATOM 3784 O O . ALA A 1 499 ? 9.285 12.054 0.639 1.00 92.06 499 ALA A O 1
ATOM 3785 N N . GLY A 1 500 ? 7.981 13.710 -0.128 1.00 90.56 500 GLY A N 1
ATOM 3786 C CA . GLY A 1 500 ? 7.954 14.468 1.130 1.00 90.56 500 GLY A CA 1
ATOM 3787 C C . GLY A 1 500 ? 9.173 15.365 1.380 1.00 90.56 500 GLY A C 1
ATOM 3788 O O . GLY A 1 500 ? 9.180 16.103 2.363 1.00 90.56 500 GLY A O 1
ATOM 3789 N N . LEU A 1 501 ? 10.184 15.343 0.506 1.00 92.50 501 LEU A N 1
ATOM 3790 C CA . LEU A 1 501 ? 11.285 16.305 0.539 1.00 92.50 501 LEU A CA 1
ATOM 3791 C C . LEU A 1 501 ? 10.891 17.638 -0.114 1.00 92.50 501 LEU A C 1
ATOM 3793 O O . LEU A 1 501 ? 10.003 17.701 -0.966 1.00 92.50 501 LEU A O 1
ATOM 3797 N N . ALA A 1 502 ? 11.576 18.710 0.282 1.00 94.44 502 ALA A N 1
ATOM 3798 C CA . ALA A 1 502 ? 11.437 20.014 -0.357 1.00 94.44 502 ALA A CA 1
ATOM 3799 C C . ALA A 1 502 ? 12.003 19.998 -1.796 1.00 94.44 502 ALA A C 1
ATOM 3801 O O . ALA A 1 502 ? 12.816 19.132 -2.125 1.00 94.44 502 ALA A O 1
ATOM 3802 N N . PRO A 1 503 ? 11.627 20.960 -2.658 1.00 95.75 503 PRO A N 1
ATOM 3803 C CA . PRO A 1 503 ? 12.259 21.120 -3.963 1.00 95.75 503 PRO A CA 1
ATOM 3804 C C . PRO A 1 503 ? 13.786 21.243 -3.851 1.00 95.75 503 PRO A C 1
ATOM 3806 O O . PRO A 1 503 ? 14.305 22.022 -3.047 1.00 95.75 503 PRO A O 1
ATOM 3809 N N . GLY A 1 504 ? 14.510 20.467 -4.656 1.00 95.25 504 GLY A N 1
ATOM 3810 C CA . GLY A 1 504 ? 15.966 20.359 -4.574 1.00 95.25 504 GLY A CA 1
ATOM 3811 C C . GLY A 1 504 ? 16.521 19.111 -5.256 1.00 95.25 504 GLY A C 1
ATOM 3812 O O . GLY A 1 504 ? 15.774 18.220 -5.652 1.00 95.25 504 GLY A O 1
ATOM 3813 N N . THR A 1 505 ? 17.846 19.050 -5.396 1.00 95.31 505 THR A N 1
ATOM 3814 C CA . THR A 1 505 ? 18.556 17.873 -5.919 1.00 95.31 505 THR A CA 1
ATOM 3815 C C . THR A 1 505 ? 19.184 17.098 -4.772 1.00 95.31 505 THR A C 1
ATOM 3817 O O . THR A 1 505 ? 19.874 17.676 -3.931 1.00 95.31 505 THR A O 1
ATOM 3820 N N . TYR A 1 506 ? 18.950 15.791 -4.761 1.00 92.75 506 TYR A N 1
ATOM 3821 C CA . TYR A 1 506 ? 19.355 14.878 -3.707 1.00 92.75 506 TYR A CA 1
ATOM 3822 C C . TYR A 1 506 ? 20.251 13.774 -4.272 1.00 92.75 506 TYR A C 1
ATOM 3824 O O . TYR A 1 506 ? 19.922 13.208 -5.321 1.00 92.75 506 TYR A O 1
ATOM 3832 N N . PRO A 1 507 ? 21.349 13.432 -3.574 1.00 88.75 507 PRO A N 1
ATOM 3833 C CA . PRO A 1 507 ? 22.201 12.323 -3.969 1.00 88.75 507 PRO A CA 1
ATOM 3834 C C . PRO A 1 507 ? 21.423 11.010 -4.033 1.00 88.75 507 PRO A C 1
ATOM 3836 O O . PRO A 1 507 ? 20.690 10.663 -3.104 1.00 88.75 507 PRO A O 1
ATOM 3839 N N . SER A 1 508 ? 21.600 10.262 -5.119 1.00 84.31 508 SER A N 1
ATOM 3840 C CA . SER A 1 508 ? 21.035 8.920 -5.261 1.00 84.31 508 SER A CA 1
ATOM 3841 C C . SER A 1 508 ? 21.900 8.045 -6.163 1.00 84.31 508 SER A C 1
ATOM 3843 O O . SER A 1 508 ? 22.740 8.531 -6.915 1.00 84.31 508 SER A O 1
ATOM 3845 N N . SER A 1 509 ? 21.704 6.731 -6.079 1.00 72.19 509 SER A N 1
ATOM 3846 C CA . SER A 1 509 ? 22.368 5.747 -6.933 1.00 72.19 509 SER A CA 1
ATOM 3847 C C . SER A 1 509 ? 21.312 5.059 -7.801 1.00 72.19 509 SER A C 1
ATOM 3849 O O . SER A 1 509 ? 20.332 4.558 -7.245 1.00 72.19 509 SER A O 1
ATOM 3851 N N . PRO A 1 510 ? 21.475 5.012 -9.140 1.00 70.06 510 PRO A N 1
ATOM 3852 C CA . PRO A 1 510 ? 22.709 5.281 -9.891 1.00 70.06 510 PRO A CA 1
ATOM 3853 C C . PRO A 1 510 ? 22.965 6.751 -10.275 1.00 70.06 510 PRO A C 1
ATOM 3855 O O . PRO A 1 510 ? 24.010 7.027 -10.859 1.00 70.06 510 PRO A O 1
ATOM 3858 N N . GLY A 1 511 ? 22.053 7.678 -9.985 1.00 80.56 511 GLY A N 1
ATOM 3859 C CA . GLY A 1 511 ? 22.248 9.104 -10.253 1.00 80.56 511 GLY A CA 1
ATOM 3860 C C . GLY A 1 511 ? 21.275 9.972 -9.465 1.00 80.56 511 GLY A C 1
ATOM 3861 O O . GLY A 1 511 ? 20.225 9.489 -9.047 1.00 80.56 511 GLY A O 1
ATOM 3862 N N . ASP A 1 512 ? 21.638 11.238 -9.266 1.00 89.44 512 ASP A N 1
ATOM 3863 C CA . ASP A 1 512 ? 20.900 12.179 -8.422 1.00 89.44 512 ASP A CA 1
ATOM 3864 C C . ASP A 1 512 ? 19.445 12.369 -8.870 1.00 89.44 512 ASP A C 1
ATOM 3866 O O . ASP A 1 512 ? 19.116 12.357 -10.062 1.00 89.44 512 ASP A O 1
ATOM 3870 N N . VAL A 1 513 ? 18.570 12.593 -7.890 1.00 90.75 513 VAL A N 1
ATOM 3871 C CA . VAL A 1 513 ? 17.142 12.839 -8.102 1.00 90.75 513 VAL A CA 1
ATOM 3872 C C . VAL A 1 513 ? 16.825 14.289 -7.775 1.00 90.75 513 VAL A C 1
ATOM 3874 O O . VAL A 1 513 ? 17.195 14.794 -6.717 1.00 90.75 513 VAL A O 1
ATOM 3877 N N . THR A 1 514 ? 16.102 14.959 -8.667 1.00 93.75 514 THR A N 1
ATOM 3878 C CA . THR A 1 514 ? 15.607 16.319 -8.449 1.00 93.75 514 THR A CA 1
ATOM 3879 C C . THR A 1 514 ? 14.110 16.298 -8.160 1.00 93.75 514 THR A C 1
ATOM 3881 O O . THR A 1 514 ? 13.317 15.803 -8.963 1.00 93.75 514 THR A O 1
ATOM 3884 N N . VAL A 1 515 ? 13.730 16.884 -7.025 1.00 94.75 515 VAL A N 1
ATOM 3885 C CA . VAL A 1 515 ? 12.354 17.242 -6.672 1.00 94.75 515 VAL A CA 1
ATOM 3886 C C . VAL A 1 515 ? 12.066 18.622 -7.260 1.00 94.75 515 VAL A C 1
ATOM 3888 O O . VAL A 1 515 ? 12.702 19.609 -6.885 1.00 94.75 515 VAL A O 1
ATOM 3891 N N . LEU A 1 516 ? 11.133 18.698 -8.206 1.00 93.31 516 LEU A N 1
ATOM 3892 C CA . LEU A 1 516 ? 10.697 19.953 -8.816 1.00 93.31 516 LEU A CA 1
ATOM 3893 C C . LEU A 1 516 ? 9.653 20.668 -7.941 1.00 93.31 516 LEU A C 1
ATOM 3895 O O . LEU A 1 516 ? 9.040 20.072 -7.060 1.00 93.31 516 LEU A O 1
ATOM 3899 N N . GLU A 1 517 ? 9.419 21.953 -8.214 1.00 91.31 517 GLU A N 1
ATOM 3900 C CA . GLU A 1 517 ? 8.465 22.807 -7.477 1.00 91.31 517 GLU A CA 1
ATOM 3901 C C . GLU A 1 517 ? 7.015 22.290 -7.501 1.00 91.31 517 GLU A C 1
ATOM 3903 O O . GLU A 1 517 ? 6.245 22.530 -6.576 1.00 91.31 517 GLU A O 1
ATOM 3908 N N . ASP A 1 518 ? 6.623 21.568 -8.552 1.00 86.81 518 ASP A N 1
ATOM 3909 C CA . ASP A 1 518 ? 5.303 20.929 -8.667 1.00 86.81 518 ASP A CA 1
ATOM 3910 C C . ASP A 1 518 ? 5.233 19.546 -7.982 1.00 86.81 518 ASP A C 1
ATOM 3912 O O . ASP A 1 518 ? 4.205 18.858 -8.036 1.00 86.81 518 ASP A O 1
ATOM 3916 N N . GLY A 1 519 ? 6.327 19.152 -7.322 1.00 89.12 519 GLY A N 1
ATOM 3917 C CA . GLY A 1 519 ? 6.530 17.874 -6.655 1.00 89.12 519 GLY A CA 1
ATOM 3918 C C . GLY A 1 519 ? 7.012 16.762 -7.584 1.00 89.12 519 GLY A C 1
ATOM 3919 O O . GLY A 1 519 ? 7.253 15.657 -7.106 1.00 89.12 519 GLY A O 1
ATOM 3920 N N . ARG A 1 520 ? 7.146 16.982 -8.897 1.00 91.81 520 ARG A N 1
ATOM 3921 C CA . ARG A 1 520 ? 7.599 15.938 -9.827 1.00 91.81 520 ARG A CA 1
ATOM 3922 C C . ARG A 1 520 ? 9.039 15.512 -9.516 1.00 91.81 520 ARG A C 1
ATOM 3924 O O . ARG A 1 520 ? 9.905 16.356 -9.308 1.00 91.81 520 ARG A O 1
ATOM 3931 N N . LEU A 1 521 ? 9.291 14.202 -9.533 1.00 90.94 521 LEU A N 1
ATOM 3932 C CA . LEU A 1 521 ? 10.618 13.619 -9.318 1.00 90.94 521 LEU A CA 1
ATOM 3933 C C . LEU A 1 521 ? 11.238 13.228 -10.654 1.00 90.94 521 LEU A C 1
ATOM 3935 O O . LEU A 1 521 ? 10.639 12.476 -11.425 1.00 90.94 521 LEU A O 1
ATOM 3939 N N . VAL A 1 522 ? 12.438 13.727 -10.929 1.00 89.56 522 VAL A N 1
ATOM 3940 C CA . VAL A 1 522 ? 13.151 13.457 -12.181 1.00 89.56 522 VAL A CA 1
ATOM 3941 C C . VAL A 1 522 ? 14.598 13.066 -11.922 1.00 89.56 522 VAL A C 1
ATOM 3943 O O . VAL A 1 522 ? 15.181 13.453 -10.910 1.00 89.56 522 VAL A O 1
ATOM 3946 N N . VAL A 1 523 ? 15.195 12.329 -12.854 1.00 86.00 523 VAL A N 1
ATOM 3947 C CA . VAL A 1 523 ? 16.646 12.113 -12.868 1.00 86.00 523 VAL A CA 1
ATOM 3948 C C . VAL A 1 523 ? 17.328 13.449 -13.178 1.00 86.00 523 VAL A C 1
ATOM 3950 O O . VAL A 1 523 ? 17.006 14.082 -14.185 1.00 86.00 523 VAL A O 1
ATOM 3953 N N . ALA A 1 524 ? 18.270 13.882 -12.337 1.00 82.88 524 ALA A N 1
ATOM 3954 C CA . ALA A 1 524 ? 18.885 15.211 -12.425 1.00 82.88 524 ALA A CA 1
ATOM 3955 C C . ALA A 1 524 ? 19.605 15.456 -13.766 1.00 82.88 524 ALA A C 1
ATOM 3957 O O . ALA A 1 524 ? 19.593 16.564 -14.297 1.00 82.88 524 ALA A O 1
ATOM 3958 N N . GLU A 1 525 ? 20.206 14.416 -14.348 1.00 81.31 525 GLU A N 1
ATOM 3959 C CA . GLU A 1 525 ? 20.912 14.514 -15.633 1.00 81.31 525 GLU A CA 1
ATOM 3960 C C . GLU A 1 525 ? 19.974 14.471 -16.854 1.00 81.31 525 GLU A C 1
ATOM 3962 O O . GLU A 1 525 ? 20.358 14.895 -17.943 1.00 81.31 525 GLU A O 1
ATOM 3967 N N . GLU A 1 526 ? 18.738 13.983 -16.699 1.00 81.00 526 GLU A N 1
ATOM 3968 C CA . GLU A 1 526 ? 17.761 13.857 -17.784 1.00 81.00 526 GLU A CA 1
ATOM 3969 C C . GLU A 1 526 ? 16.331 14.011 -17.248 1.00 81.00 526 GLU A C 1
ATOM 3971 O O . GLU A 1 526 ? 15.651 13.043 -16.905 1.00 81.00 526 GLU A O 1
ATOM 3976 N N . HIS A 1 527 ? 15.845 15.254 -17.224 1.00 81.38 527 HIS A N 1
ATOM 3977 C CA . HIS A 1 527 ? 14.553 15.606 -16.626 1.00 81.38 527 HIS A CA 1
ATOM 3978 C C . HIS A 1 527 ? 13.332 14.971 -17.326 1.00 81.38 527 HIS A C 1
ATOM 3980 O O . HIS A 1 527 ? 12.210 15.059 -16.819 1.00 81.38 527 HIS A O 1
ATOM 3986 N N . ARG A 1 528 ? 13.503 14.350 -18.504 1.00 78.81 528 ARG A N 1
ATOM 3987 C CA . ARG A 1 528 ? 12.432 13.579 -19.158 1.00 78.81 528 ARG A CA 1
ATOM 3988 C C . ARG A 1 528 ? 12.190 12.226 -18.489 1.00 78.81 528 ARG A C 1
ATOM 3990 O O . ARG A 1 528 ? 11.110 11.669 -18.675 1.00 78.81 528 ARG A O 1
ATOM 3997 N N . LEU A 1 529 ? 13.158 11.707 -17.734 1.00 79.88 529 LEU A N 1
ATOM 3998 C CA . LEU A 1 529 ? 13.050 10.442 -17.014 1.00 79.88 529 LEU A CA 1
ATOM 3999 C C . LEU A 1 529 ? 12.570 10.694 -15.583 1.00 79.88 529 LEU A C 1
ATOM 4001 O O . LEU A 1 529 ? 13.175 11.463 -14.837 1.00 79.88 529 LEU A O 1
ATOM 4005 N N . LEU A 1 530 ? 11.471 10.041 -15.212 1.00 86.69 530 LEU A N 1
ATOM 4006 C CA . LEU A 1 530 ? 10.922 10.089 -13.859 1.00 86.69 530 LEU A CA 1
ATOM 4007 C C . LEU A 1 530 ? 11.699 9.155 -12.923 1.00 86.69 530 LEU A C 1
ATOM 4009 O O . LEU A 1 530 ? 12.181 8.105 -13.350 1.00 86.69 530 LEU A O 1
ATOM 4013 N N . ALA A 1 531 ? 11.796 9.540 -11.651 1.00 85.06 531 ALA A N 1
ATOM 4014 C CA . ALA A 1 531 ? 12.490 8.795 -10.594 1.00 85.06 531 ALA A CA 1
ATOM 4015 C C . ALA A 1 531 ? 11.514 8.344 -9.481 1.00 85.06 531 ALA A C 1
ATOM 4017 O O . ALA A 1 531 ? 11.755 8.550 -8.286 1.00 85.06 531 ALA A O 1
ATOM 4018 N N . GLY A 1 532 ? 10.388 7.761 -9.905 1.00 85.06 532 GLY A N 1
ATOM 4019 C CA . GLY A 1 532 ? 9.241 7.404 -9.064 1.00 85.06 532 GLY A CA 1
ATOM 4020 C C . GLY A 1 532 ? 8.284 8.577 -8.829 1.00 85.06 532 GLY A C 1
ATOM 4021 O O . GLY A 1 532 ? 8.451 9.666 -9.390 1.00 85.06 532 GLY A O 1
ATOM 4022 N N . ALA A 1 533 ? 7.276 8.369 -7.982 1.00 92.38 533 ALA A N 1
ATOM 4023 C CA . ALA A 1 533 ? 6.247 9.365 -7.688 1.00 92.38 533 ALA A CA 1
ATOM 4024 C C . ALA A 1 533 ? 6.419 10.045 -6.328 1.00 92.38 533 ALA A C 1
ATOM 4026 O O . ALA A 1 533 ? 7.112 9.564 -5.437 1.00 92.38 533 ALA A O 1
ATOM 4027 N N . SER A 1 534 ? 5.752 11.184 -6.154 1.00 91.88 534 SER A N 1
ATOM 4028 C CA . SER A 1 534 ? 5.762 11.964 -4.907 1.00 91.88 534 SER A CA 1
ATOM 4029 C C . SER A 1 534 ? 4.388 12.134 -4.269 1.00 91.88 534 SER A C 1
ATOM 4031 O O . SER A 1 534 ? 4.285 12.709 -3.186 1.00 91.88 534 SER A O 1
ATOM 4033 N N . ARG A 1 535 ? 3.329 11.664 -4.936 1.00 93.88 535 ARG A N 1
ATOM 4034 C CA . ARG A 1 535 ? 1.942 11.883 -4.524 1.00 93.88 535 ARG A CA 1
ATOM 4035 C C . ARG A 1 535 ? 1.322 10.590 -3.994 1.00 93.88 535 ARG A C 1
ATOM 4037 O O . ARG A 1 535 ? 1.457 9.556 -4.644 1.00 93.88 535 ARG A O 1
ATOM 4044 N N . PRO A 1 536 ? 0.622 10.636 -2.850 1.00 95.12 536 PRO A N 1
ATOM 4045 C CA . PRO A 1 536 ? 0.003 9.456 -2.264 1.00 95.12 536 PRO A CA 1
ATOM 4046 C C . PRO A 1 536 ? -1.184 8.949 -3.095 1.00 95.12 536 PRO A C 1
ATOM 4048 O O . PRO A 1 536 ? -1.746 9.656 -3.940 1.00 95.12 536 PRO A O 1
ATOM 4051 N N . ILE A 1 537 ? -1.619 7.720 -2.807 1.00 97.31 537 ILE A N 1
ATOM 4052 C CA . ILE A 1 537 ? -2.697 7.044 -3.541 1.00 97.31 537 ILE A CA 1
ATOM 4053 C C . ILE A 1 537 ? -4.030 7.815 -3.524 1.00 97.31 537 ILE A C 1
ATOM 4055 O O . ILE A 1 537 ? -4.749 7.812 -4.523 1.00 97.31 537 ILE A O 1
ATOM 4059 N N . GLY A 1 538 ? -4.337 8.561 -2.455 1.00 96.56 538 GLY A N 1
ATOM 4060 C CA . GLY A 1 538 ? -5.528 9.419 -2.388 1.00 96.56 538 GLY A CA 1
ATOM 4061 C C . GLY A 1 538 ? -5.557 10.499 -3.480 1.00 96.56 538 GLY A C 1
ATOM 4062 O O . GLY A 1 538 ? -6.599 10.744 -4.093 1.00 96.56 538 GLY A O 1
ATOM 4063 N N . THR A 1 539 ? -4.402 11.086 -3.810 1.00 94.44 539 THR A N 1
ATOM 4064 C CA . THR A 1 539 ? -4.280 12.017 -4.941 1.00 94.44 539 THR A CA 1
ATOM 4065 C C . THR A 1 539 ? -4.513 11.301 -6.270 1.00 94.44 539 THR A C 1
ATOM 4067 O O . THR A 1 539 ? -5.197 11.840 -7.140 1.00 94.44 539 THR A O 1
ATOM 4070 N N . CYS A 1 540 ? -4.014 10.068 -6.411 1.00 96.69 540 CYS A N 1
ATOM 4071 C CA . CYS A 1 540 ? -4.251 9.248 -7.599 1.00 96.69 540 CYS A CA 1
ATOM 4072 C C . CYS A 1 540 ? -5.744 8.944 -7.797 1.00 96.69 540 CYS A C 1
ATOM 4074 O O . CYS A 1 540 ? -6.231 9.013 -8.923 1.00 96.69 540 CYS A O 1
ATOM 4076 N N . VAL A 1 541 ? -6.496 8.684 -6.719 1.00 97.81 541 VAL A N 1
ATOM 4077 C CA . VAL A 1 541 ? -7.960 8.508 -6.767 1.00 97.81 541 VAL A CA 1
ATOM 4078 C C . VAL A 1 541 ? -8.638 9.768 -7.313 1.00 97.81 541 VAL A C 1
ATOM 4080 O O . VAL A 1 541 ? -9.385 9.692 -8.292 1.00 97.81 541 VAL A O 1
ATOM 4083 N N . ALA A 1 542 ? -8.349 10.935 -6.730 1.00 96.12 542 ALA A N 1
ATOM 4084 C CA . ALA A 1 542 ? -8.959 12.204 -7.135 1.00 96.12 542 ALA A CA 1
ATOM 4085 C C . ALA A 1 542 ? -8.645 12.571 -8.597 1.00 96.12 542 ALA A C 1
ATOM 4087 O O . ALA A 1 542 ? -9.525 12.997 -9.353 1.00 96.12 542 ALA A O 1
ATOM 4088 N N . LEU A 1 543 ? -7.398 12.372 -9.023 1.00 95.31 543 LEU A N 1
ATOM 4089 C CA . LEU A 1 543 ? -6.968 12.667 -10.385 1.00 95.31 543 LEU A CA 1
ATOM 4090 C C . LEU A 1 543 ? -7.496 11.650 -11.397 1.00 95.31 543 LEU A C 1
ATOM 4092 O O . LEU A 1 543 ? -7.928 12.065 -12.471 1.00 95.31 543 LEU A O 1
ATOM 4096 N N . ALA A 1 544 ? -7.563 10.357 -11.067 1.00 96.06 544 ALA A N 1
ATOM 4097 C CA . ALA A 1 544 ? -8.172 9.350 -11.935 1.00 96.06 544 ALA A CA 1
ATOM 4098 C C . ALA A 1 544 ? -9.653 9.660 -12.210 1.00 96.06 544 ALA A C 1
ATOM 4100 O O . ALA A 1 544 ? -10.095 9.564 -13.358 1.00 96.06 544 ALA A O 1
ATOM 4101 N N . MET A 1 545 ? -10.402 10.119 -11.195 1.00 95.69 545 MET A N 1
ATOM 4102 C CA . MET A 1 545 ? -11.778 10.600 -11.377 1.00 95.69 545 MET A CA 1
ATOM 4103 C C . MET A 1 545 ? -11.856 11.708 -12.424 1.00 95.69 545 MET A C 1
ATOM 4105 O O . MET A 1 545 ? -12.696 11.650 -13.320 1.00 95.69 545 MET A O 1
ATOM 4109 N N . GLN A 1 546 ? -10.967 12.700 -12.352 1.00 93.50 546 GLN A N 1
ATOM 4110 C CA . GLN A 1 546 ? -10.961 13.797 -13.316 1.00 93.50 546 GLN A CA 1
ATOM 4111 C C . GLN A 1 546 ? -10.495 13.350 -14.707 1.00 93.50 546 GLN A C 1
ATOM 4113 O O . GLN A 1 546 ? -11.128 13.694 -15.703 1.00 93.50 546 GLN A O 1
ATOM 4118 N N . MET A 1 547 ? -9.370 12.642 -14.794 1.00 94.50 547 MET A N 1
ATOM 4119 C CA . MET A 1 547 ? -8.712 12.307 -16.061 1.00 94.50 547 MET A CA 1
ATOM 4120 C C . MET A 1 547 ? -9.533 11.325 -16.893 1.00 94.50 547 MET A C 1
ATOM 4122 O O . MET A 1 547 ? -9.597 11.453 -18.116 1.00 94.50 547 MET A O 1
ATOM 4126 N N . ALA A 1 548 ? -10.178 10.363 -16.233 1.00 95.12 548 ALA A N 1
ATOM 4127 C CA . ALA A 1 548 ? -10.942 9.309 -16.885 1.00 95.12 548 ALA A CA 1
ATOM 4128 C C . ALA A 1 548 ? -12.463 9.434 -16.702 1.00 95.12 548 ALA A C 1
ATOM 4130 O O . ALA A 1 548 ? -13.188 8.575 -17.199 1.00 95.12 548 ALA A O 1
ATOM 4131 N N . GLU A 1 549 ? -12.944 10.516 -16.076 1.00 93.62 549 GLU A N 1
ATOM 4132 C CA . GLU A 1 549 ? -14.372 10.780 -15.822 1.00 93.62 549 GLU A CA 1
ATOM 4133 C C . GLU A 1 549 ? -15.037 9.658 -15.003 1.00 93.62 549 GLU A C 1
ATOM 4135 O O . GLU A 1 549 ? -16.159 9.233 -15.285 1.00 93.62 549 GLU A O 1
ATOM 4140 N N . LEU A 1 550 ? -14.326 9.151 -13.992 1.00 95.69 550 LEU A N 1
ATOM 4141 C CA . LEU A 1 550 ? -14.821 8.081 -13.127 1.00 95.69 550 LEU A CA 1
ATOM 4142 C C . LEU A 1 550 ? -15.708 8.629 -12.009 1.00 95.69 550 LEU A C 1
ATOM 4144 O O . LEU A 1 550 ? -15.483 9.721 -11.483 1.00 95.69 550 LEU A O 1
ATOM 4148 N N . SER A 1 551 ? -16.678 7.821 -11.581 1.00 96.19 551 SER A N 1
ATOM 4149 C CA . SER A 1 551 ? -17.370 8.058 -10.314 1.00 96.19 551 SER A CA 1
ATOM 4150 C C . SER A 1 551 ? -16.423 7.845 -9.128 1.00 96.19 551 SER A C 1
ATOM 4152 O O . SER A 1 551 ? -15.473 7.063 -9.223 1.00 96.19 551 SER A O 1
ATOM 4154 N N . LEU A 1 552 ? -16.724 8.483 -7.989 1.00 96.12 552 LEU A N 1
ATOM 4155 C CA . LEU A 1 552 ? -15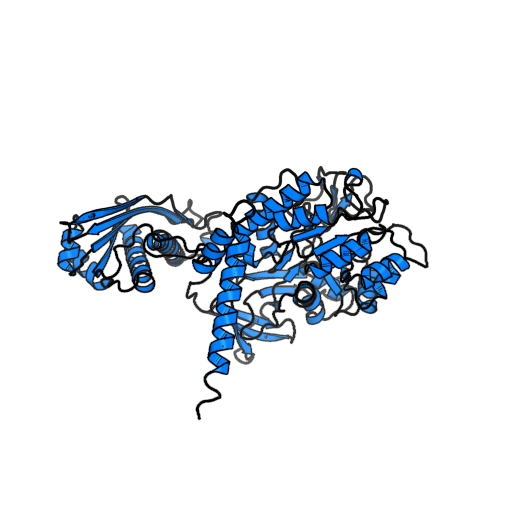.974 8.293 -6.740 1.00 96.12 552 LEU A CA 1
ATOM 4156 C C . LEU A 1 552 ? -15.867 6.811 -6.376 1.00 96.12 552 LEU A C 1
ATOM 4158 O O . LEU A 1 552 ? -14.773 6.311 -6.137 1.00 96.12 552 LEU A O 1
ATOM 4162 N N . ARG A 1 553 ? -16.999 6.100 -6.425 1.00 97.38 553 ARG A N 1
ATOM 4163 C CA . ARG A 1 553 ? -17.066 4.658 -6.192 1.00 97.38 553 ARG A CA 1
ATOM 4164 C C . ARG A 1 553 ? -16.032 3.888 -7.011 1.00 97.38 553 ARG A C 1
ATOM 4166 O O . ARG A 1 553 ? -15.278 3.107 -6.447 1.00 97.38 553 ARG A O 1
ATOM 4173 N N . THR A 1 554 ? -15.997 4.118 -8.323 1.00 98.19 554 THR A N 1
ATOM 4174 C CA . THR A 1 554 ? -15.115 3.377 -9.237 1.00 98.19 554 THR A CA 1
ATOM 4175 C C . THR A 1 554 ? -13.647 3.650 -8.924 1.00 98.19 554 THR A C 1
ATOM 4177 O O . THR A 1 554 ? -12.862 2.716 -8.801 1.00 98.19 554 THR A O 1
ATOM 4180 N N . ALA A 1 555 ? -13.276 4.921 -8.742 1.00 97.94 555 ALA A N 1
ATOM 4181 C CA . ALA A 1 555 ? -11.895 5.294 -8.453 1.00 97.94 555 ALA A CA 1
ATOM 4182 C C . ALA A 1 555 ? -11.419 4.779 -7.082 1.00 97.94 555 ALA A C 1
ATOM 4184 O O . ALA A 1 555 ? -10.291 4.308 -6.965 1.00 97.94 555 ALA A O 1
ATOM 4185 N N . VAL A 1 556 ? -12.283 4.804 -6.060 1.00 98.31 556 VAL A N 1
ATOM 4186 C CA . VAL A 1 556 ? -11.981 4.219 -4.744 1.00 98.31 556 VAL A CA 1
ATOM 4187 C C . VAL A 1 556 ? -11.860 2.699 -4.837 1.00 98.31 556 VAL A C 1
ATOM 4189 O O . VAL A 1 556 ? -10.923 2.147 -4.271 1.00 98.31 556 VAL A O 1
ATOM 4192 N N . GLU A 1 557 ? -12.742 2.004 -5.567 1.00 98.38 557 GLU A N 1
ATOM 4193 C CA . GLU A 1 557 ? -12.640 0.548 -5.766 1.00 98.38 557 GLU A CA 1
ATOM 4194 C C . GLU A 1 557 ? -11.299 0.156 -6.416 1.00 98.38 557 GLU A C 1
ATOM 4196 O O . GLU A 1 557 ? -10.686 -0.824 -5.987 1.00 98.38 557 GLU A O 1
ATOM 4201 N N . MET A 1 558 ? -10.794 0.945 -7.376 1.00 98.69 558 MET A N 1
ATOM 4202 C CA . MET A 1 558 ? -9.473 0.744 -7.998 1.00 98.69 558 MET A CA 1
ATOM 4203 C C . MET A 1 558 ? -8.292 0.914 -7.021 1.00 98.69 558 MET A C 1
ATOM 4205 O O . MET A 1 558 ? -7.207 0.417 -7.304 1.00 98.69 558 MET A O 1
ATOM 4209 N N . ALA A 1 559 ? -8.485 1.584 -5.881 1.00 98.50 559 ALA A N 1
ATOM 4210 C CA . ALA A 1 559 ? -7.483 1.776 -4.823 1.00 98.50 559 ALA A CA 1
ATOM 4211 C C . ALA A 1 559 ? -7.797 0.985 -3.536 1.00 98.50 559 ALA A C 1
ATOM 4213 O O . ALA A 1 559 ? -7.161 1.199 -2.508 1.00 98.50 559 ALA A O 1
ATOM 4214 N N . THR A 1 560 ? -8.811 0.112 -3.553 1.00 98.38 560 THR A N 1
ATOM 4215 C CA . THR A 1 560 ? -9.256 -0.651 -2.374 1.00 98.38 560 THR A CA 1
ATOM 4216 C C . THR A 1 560 ? -9.562 -2.100 -2.751 1.00 98.38 560 THR A C 1
ATOM 4218 O O . THR A 1 560 ? -8.722 -2.984 -2.600 1.00 98.38 560 THR A O 1
ATOM 4221 N N . GLN A 1 561 ? -10.752 -2.354 -3.293 1.00 97.38 561 GLN A N 1
ATOM 4222 C CA . GLN A 1 561 ? -11.246 -3.681 -3.634 1.00 97.38 561 GLN A CA 1
ATOM 4223 C C . GLN A 1 561 ? -10.372 -4.381 -4.681 1.00 97.38 561 GLN A C 1
ATOM 4225 O O . GLN A 1 561 ? -9.971 -5.518 -4.459 1.00 97.38 561 GLN A O 1
ATOM 4230 N N . ARG A 1 562 ? -10.064 -3.723 -5.804 1.00 98.00 562 ARG A N 1
ATOM 4231 C CA . ARG A 1 562 ? -9.333 -4.346 -6.923 1.00 98.00 562 ARG A CA 1
ATOM 4232 C C . ARG A 1 562 ? -7.913 -4.789 -6.542 1.00 98.00 562 ARG A C 1
ATOM 4234 O O . ARG A 1 562 ? -7.589 -5.954 -6.773 1.00 98.00 562 ARG A O 1
ATOM 4241 N N . PRO A 1 563 ? -7.074 -3.936 -5.923 1.00 98.44 563 PRO A N 1
ATOM 4242 C CA . PRO A 1 563 ? -5.768 -4.378 -5.441 1.00 98.44 563 PRO A CA 1
ATOM 4243 C C . PRO A 1 563 ? -5.870 -5.447 -4.343 1.00 98.44 563 PRO A C 1
ATOM 4245 O O . PRO A 1 563 ? -5.083 -6.386 -4.370 1.00 98.44 563 PRO A O 1
ATOM 4248 N N . ALA A 1 564 ? -6.855 -5.387 -3.435 1.00 97.50 564 ALA A N 1
ATOM 4249 C CA . ALA A 1 564 ? -7.062 -6.449 -2.442 1.00 97.50 564 ALA A CA 1
ATOM 4250 C C . ALA A 1 564 ? -7.366 -7.811 -3.096 1.00 97.50 564 ALA A C 1
ATOM 4252 O O . ALA A 1 564 ? -6.746 -8.810 -2.736 1.00 97.50 564 ALA A O 1
ATOM 4253 N N . GLU A 1 565 ? -8.269 -7.844 -4.084 1.00 97.06 565 GLU A N 1
ATOM 4254 C CA . GLU A 1 565 ? -8.617 -9.055 -4.843 1.00 97.06 565 GLU A CA 1
ATOM 4255 C C . GLU A 1 565 ? -7.393 -9.647 -5.553 1.00 97.06 565 GLU A C 1
ATOM 4257 O O . GLU A 1 565 ? -7.196 -10.862 -5.507 1.00 97.06 565 GLU A O 1
ATOM 4262 N N . LEU A 1 566 ? -6.551 -8.799 -6.158 1.00 97.88 566 LEU A N 1
ATOM 4263 C CA . LEU A 1 566 ? -5.363 -9.225 -6.902 1.00 97.88 566 LEU A CA 1
ATOM 4264 C C . LEU A 1 566 ? -4.388 -10.040 -6.042 1.00 97.88 566 LEU A C 1
ATOM 4266 O O . LEU A 1 566 ? -3.872 -11.051 -6.506 1.00 97.88 566 LEU A O 1
ATOM 4270 N N . ILE A 1 567 ? -4.160 -9.627 -4.793 1.00 96.38 567 ILE A N 1
ATOM 4271 C CA . ILE A 1 567 ? -3.259 -10.326 -3.859 1.00 96.38 567 ILE A CA 1
ATOM 4272 C C . ILE A 1 567 ? -3.987 -11.322 -2.939 1.00 96.38 567 ILE A C 1
ATOM 4274 O O . ILE A 1 567 ? -3.415 -11.808 -1.961 1.00 96.38 567 ILE A O 1
ATOM 4278 N N . GLY A 1 568 ? -5.250 -11.644 -3.238 1.00 95.00 568 GLY A N 1
ATOM 4279 C CA . GLY A 1 568 ? -6.030 -12.658 -2.522 1.00 95.00 568 GLY A CA 1
ATOM 4280 C C . GLY A 1 568 ? -6.552 -12.229 -1.147 1.00 95.00 568 GLY A C 1
ATOM 4281 O O . GLY A 1 568 ? -6.938 -13.083 -0.346 1.00 95.00 568 GLY A O 1
ATOM 4282 N N . LEU A 1 569 ? -6.584 -10.928 -0.850 1.00 93.06 569 LEU A N 1
ATOM 4283 C CA . LEU A 1 569 ? -7.238 -10.398 0.344 1.00 93.06 569 LEU A CA 1
ATOM 4284 C C . LEU A 1 569 ? -8.749 -10.282 0.127 1.00 93.06 569 LEU A C 1
ATOM 4286 O O . LEU A 1 569 ? -9.227 -9.986 -0.968 1.00 93.06 569 LEU A O 1
ATOM 4290 N N . LYS A 1 570 ? -9.525 -10.472 1.200 1.00 89.88 570 LYS A N 1
ATOM 4291 C CA . LYS A 1 570 ? -10.971 -10.234 1.169 1.00 89.88 570 LYS A CA 1
ATOM 4292 C C . LYS A 1 570 ? -11.233 -8.720 1.091 1.00 89.88 570 LYS A C 1
ATOM 4294 O O . LYS A 1 570 ? -10.811 -8.010 2.005 1.00 89.88 570 LYS A O 1
ATOM 4299 N N . PRO A 1 571 ? -11.975 -8.223 0.087 1.00 87.69 571 PRO A N 1
ATOM 4300 C CA . PRO A 1 571 ? -12.361 -6.817 0.032 1.00 87.69 571 PRO A CA 1
ATOM 4301 C C . PRO A 1 571 ? -13.233 -6.410 1.217 1.00 87.69 571 PRO A C 1
ATOM 4303 O O . PRO A 1 571 ? -14.113 -7.164 1.641 1.00 87.69 571 PRO A O 1
ATOM 4306 N N . ASN A 1 572 ? -13.022 -5.193 1.710 1.00 90.31 572 ASN A N 1
ATOM 4307 C CA . ASN A 1 572 ? -13.904 -4.547 2.673 1.00 90.31 572 ASN A CA 1
ATOM 4308 C C . ASN A 1 572 ? -15.002 -3.800 1.900 1.00 90.31 572 ASN A C 1
ATOM 4310 O O . ASN A 1 572 ? -14.702 -2.912 1.108 1.00 90.31 572 ASN A O 1
ATOM 4314 N N . ALA A 1 573 ? -16.267 -4.174 2.100 1.00 89.00 573 ALA A N 1
ATOM 4315 C CA . ALA A 1 573 ? -17.412 -3.584 1.403 1.00 89.00 573 ALA A CA 1
ATOM 4316 C C . ALA A 1 573 ? -18.199 -2.603 2.293 1.00 89.00 573 ALA A C 1
ATOM 4318 O O . ALA A 1 573 ? -19.342 -2.244 1.976 1.00 89.00 573 ALA A O 1
ATOM 4319 N N . LEU A 1 574 ? -17.615 -2.197 3.428 1.00 92.75 574 LEU A N 1
ATOM 4320 C CA . LEU A 1 574 ? -18.271 -1.437 4.489 1.00 92.75 574 LEU A CA 1
ATOM 4321 C C . LEU A 1 574 ? -19.568 -2.107 4.957 1.00 92.75 574 LEU A C 1
ATOM 4323 O O . LEU A 1 574 ? -20.630 -1.476 4.974 1.00 92.75 574 LEU A O 1
ATOM 4327 N N . ARG A 1 575 ? -19.518 -3.405 5.267 1.00 93.56 575 ARG A N 1
ATOM 4328 C CA . ARG A 1 575 ? -20.673 -4.174 5.755 1.00 93.56 575 ARG A CA 1
ATOM 4329 C C . ARG A 1 575 ? -20.436 -4.672 7.180 1.00 93.56 575 ARG A C 1
ATOM 4331 O O . ARG A 1 575 ? -19.286 -4.879 7.558 1.00 93.56 575 ARG A O 1
ATOM 4338 N N . PRO A 1 576 ? -21.504 -4.930 7.957 1.00 94.25 576 PRO A N 1
ATOM 4339 C CA . PRO A 1 576 ? -21.381 -5.638 9.226 1.00 94.25 576 PRO A CA 1
ATOM 4340 C C . PRO A 1 576 ? -20.525 -6.906 9.099 1.00 94.25 576 PRO A C 1
ATOM 4342 O O . PRO A 1 576 ? -20.744 -7.725 8.203 1.00 94.25 576 PRO A O 1
ATOM 4345 N N . GLY A 1 577 ? -19.551 -7.053 9.993 1.00 91.19 577 GLY A N 1
ATOM 4346 C CA . GLY A 1 577 ? -18.586 -8.148 10.029 1.00 91.19 577 GLY A CA 1
ATOM 4347 C C . GLY A 1 577 ? -17.313 -7.931 9.203 1.00 91.19 577 GLY A C 1
ATOM 4348 O O . GLY A 1 577 ? -16.354 -8.685 9.399 1.00 91.19 577 GLY A O 1
ATOM 4349 N N . ASP A 1 578 ? -17.256 -6.933 8.315 1.00 93.62 578 ASP A N 1
ATOM 4350 C CA . ASP A 1 578 ? -16.009 -6.580 7.627 1.00 93.62 578 ASP A CA 1
ATOM 4351 C C . ASP A 1 578 ? -14.994 -5.960 8.609 1.00 93.62 578 ASP A C 1
ATOM 4353 O O . ASP A 1 578 ? -15.398 -5.399 9.635 1.00 93.62 578 ASP A O 1
ATOM 4357 N N . PRO A 1 579 ? -13.679 -6.070 8.333 1.00 93.62 579 PRO A N 1
ATOM 4358 C CA . PRO A 1 579 ? -12.660 -5.392 9.127 1.00 93.62 579 PRO A CA 1
ATOM 4359 C C . PRO A 1 579 ? -12.919 -3.885 9.196 1.00 93.62 579 PRO A C 1
ATOM 4361 O O . PRO A 1 579 ? -13.277 -3.261 8.195 1.00 93.62 579 PRO A O 1
ATOM 4364 N N . ALA A 1 580 ? -12.697 -3.286 10.360 1.00 94.75 580 ALA A N 1
ATOM 4365 C CA . ALA A 1 580 ? -12.752 -1.840 10.541 1.00 94.75 580 ALA A CA 1
ATOM 4366 C C . ALA A 1 580 ? -11.442 -1.175 10.075 1.00 94.75 580 ALA A C 1
ATOM 4368 O O . ALA A 1 580 ? -10.758 -0.500 10.840 1.00 94.75 580 ALA A O 1
ATOM 4369 N N . ASP A 1 581 ? -11.107 -1.398 8.803 1.00 96.50 581 ASP A N 1
ATOM 4370 C CA . ASP A 1 581 ? -9.991 -0.776 8.092 1.00 96.50 581 ASP A CA 1
ATOM 4371 C C . ASP A 1 581 ? -10.567 0.281 7.142 1.00 96.50 581 ASP A C 1
ATOM 4373 O O . ASP A 1 581 ? -11.041 -0.050 6.050 1.00 96.50 581 ASP A O 1
ATOM 4377 N N . LEU A 1 582 ? -10.616 1.536 7.591 1.00 98.00 582 LEU A N 1
ATOM 4378 C CA . LEU A 1 582 ? -11.387 2.616 6.972 1.00 98.00 582 LEU A CA 1
ATOM 4379 C C . LEU A 1 582 ? -10.527 3.853 6.723 1.00 98.00 582 LEU A C 1
ATOM 4381 O O . LEU A 1 582 ? -9.598 4.143 7.471 1.00 98.00 582 LEU A O 1
ATOM 4385 N N . VAL A 1 583 ? -10.911 4.638 5.724 1.00 98.00 583 VAL A N 1
ATOM 4386 C CA . VAL A 1 583 ? -10.418 6.002 5.530 1.00 98.00 583 VAL A CA 1
ATOM 4387 C C . VAL A 1 583 ? -11.590 6.972 5.543 1.00 98.00 583 VAL A C 1
ATOM 4389 O O . VAL A 1 583 ? -12.628 6.739 4.914 1.00 98.00 583 VAL A O 1
ATOM 4392 N N . LEU A 1 584 ? -11.408 8.065 6.278 1.00 97.38 584 LEU A N 1
ATOM 4393 C CA . LEU A 1 584 ? -12.287 9.221 6.270 1.00 97.38 584 LEU A CA 1
ATOM 4394 C C . LEU A 1 584 ? -11.596 10.336 5.506 1.00 97.38 584 LEU A C 1
ATOM 4396 O O . LEU A 1 584 ? -10.455 10.676 5.823 1.00 97.38 584 LEU A O 1
ATOM 4400 N N . PHE A 1 585 ? -12.276 10.943 4.542 1.00 96.00 585 PHE A N 1
ATOM 4401 C CA . PHE A 1 585 ? -11.677 12.013 3.752 1.00 96.00 585 PHE A CA 1
ATOM 4402 C C . PHE A 1 585 ? -12.677 13.068 3.305 1.00 96.00 585 PHE A C 1
ATOM 4404 O O . PHE A 1 585 ? -13.866 12.806 3.120 1.00 96.00 585 PHE A O 1
ATOM 4411 N N . ASP A 1 586 ? -12.155 14.263 3.067 1.00 93.69 586 ASP A N 1
ATOM 4412 C CA . ASP A 1 586 ? -12.832 15.276 2.278 1.00 93.69 586 ASP A CA 1
ATOM 4413 C C . ASP A 1 586 ? -12.463 15.127 0.819 1.00 93.69 586 ASP A C 1
ATOM 4415 O O . ASP A 1 586 ? -11.297 14.946 0.469 1.00 93.69 586 ASP A O 1
ATOM 4419 N N . LEU A 1 587 ? -13.467 15.261 -0.038 1.00 91.62 587 LEU A N 1
ATOM 4420 C CA . LEU A 1 587 ? -13.257 15.385 -1.466 1.00 91.62 587 LEU A CA 1
ATOM 4421 C C . LEU A 1 587 ? -13.600 16.811 -1.865 1.00 91.62 587 LEU A C 1
ATOM 4423 O O . LEU A 1 587 ? -14.764 17.207 -1.795 1.00 91.62 587 LEU A O 1
ATOM 4427 N N . GLN A 1 588 ? -12.601 17.570 -2.300 1.00 83.75 588 GLN A N 1
ATOM 4428 C CA . GLN A 1 588 ? -12.816 18.878 -2.899 1.00 83.75 588 GLN A CA 1
ATOM 4429 C C . GLN A 1 588 ? -12.940 18.710 -4.417 1.00 83.75 588 GLN A C 1
ATOM 4431 O O . GLN A 1 588 ? -11.929 18.538 -5.107 1.00 83.75 588 GLN A O 1
ATOM 4436 N N . PRO A 1 589 ? -14.165 18.727 -4.980 1.00 68.06 589 PRO A N 1
ATOM 4437 C CA . PRO A 1 589 ? -14.326 18.679 -6.420 1.00 68.06 589 PRO A CA 1
ATOM 4438 C C . PRO A 1 589 ? -13.829 19.986 -7.036 1.00 68.06 589 PRO A C 1
ATOM 4440 O O . PRO A 1 589 ? -14.020 21.078 -6.495 1.00 68.06 589 PRO A O 1
ATOM 4443 N N . ARG A 1 590 ? -13.249 19.889 -8.231 1.00 64.88 590 ARG A N 1
ATOM 4444 C CA . ARG A 1 590 ? -12.872 21.064 -9.014 1.00 64.88 590 ARG A CA 1
ATOM 4445 C C . ARG A 1 590 ? -14.103 21.932 -9.298 1.00 64.88 590 ARG A C 1
ATOM 4447 O O . ARG A 1 590 ? -15.045 21.484 -9.954 1.00 64.88 590 ARG A O 1
ATOM 4454 N N . LYS A 1 591 ? -14.076 23.203 -8.883 1.00 57.38 591 LYS A N 1
ATOM 4455 C CA . LYS A 1 591 ? -15.099 24.181 -9.282 1.00 57.38 591 LYS A CA 1
ATOM 4456 C C . LYS A 1 591 ? -14.956 24.474 -10.785 1.00 57.38 591 LYS A C 1
ATOM 4458 O O . LYS A 1 591 ? -13.851 24.791 -11.227 1.00 57.38 591 LYS A O 1
ATOM 4463 N N . PRO A 1 592 ? -16.040 24.449 -11.589 1.00 49.16 592 PRO A N 1
ATOM 4464 C CA . PRO A 1 592 ? -15.970 24.663 -13.044 1.00 49.16 592 PRO A CA 1
ATOM 4465 C C . PRO A 1 592 ? -15.284 25.971 -13.479 1.00 49.16 592 PRO A C 1
ATOM 4467 O O . PRO A 1 592 ? -14.789 26.077 -14.599 1.00 49.16 592 PRO A O 1
ATOM 4470 N N . GLN A 1 593 ? -15.258 26.974 -12.599 1.00 47.34 593 GLN A N 1
ATOM 4471 C CA . GLN A 1 593 ? -14.715 28.309 -12.856 1.00 47.34 593 GLN A CA 1
ATOM 4472 C C . GLN A 1 593 ? -13.202 28.418 -12.583 1.00 47.34 593 GLN A C 1
ATOM 4474 O O . GLN A 1 593 ? -12.551 29.332 -13.088 1.00 47.34 593 GLN A O 1
ATOM 4479 N N . GLU A 1 594 ? -12.609 27.468 -11.855 1.00 52.66 594 GLU A N 1
ATOM 4480 C CA . GLU A 1 594 ? -11.197 27.491 -11.470 1.00 52.66 594 GLU A CA 1
ATOM 4481 C C . GLU A 1 594 ? -10.395 26.564 -12.393 1.00 52.66 594 GLU A C 1
ATOM 4483 O O . GLU A 1 594 ? -10.358 25.338 -12.263 1.00 52.66 594 GLU A O 1
ATOM 4488 N N . LYS A 1 595 ? -9.743 27.157 -13.403 1.00 45.53 595 LYS A N 1
ATOM 4489 C CA . LYS A 1 595 ? -8.982 26.399 -14.410 1.00 45.53 595 LYS A CA 1
ATOM 4490 C C . LYS A 1 595 ? -7.713 25.716 -13.872 1.00 45.53 595 LYS A C 1
ATOM 4492 O O . LYS A 1 595 ? -7.159 24.892 -14.593 1.00 45.53 595 LYS A O 1
ATOM 4497 N N . LYS A 1 596 ? -7.264 26.054 -12.657 1.00 50.19 596 LYS A N 1
ATOM 4498 C CA . LYS A 1 596 ? -5.949 25.672 -12.112 1.00 50.19 596 LYS A CA 1
ATOM 4499 C C . LYS A 1 596 ? -5.970 24.749 -10.888 1.00 50.19 596 LYS A C 1
ATOM 4501 O O . LYS A 1 596 ? -4.914 24.224 -10.569 1.00 50.19 596 LYS A O 1
ATOM 4506 N N . MET A 1 597 ? -7.104 24.552 -10.213 1.00 53.31 597 MET A N 1
ATOM 4507 C CA . MET A 1 597 ? -7.133 23.725 -8.999 1.00 53.31 597 MET A CA 1
ATOM 4508 C C . MET A 1 597 ? -7.482 22.278 -9.363 1.00 53.31 597 MET A C 1
ATOM 4510 O O . MET A 1 597 ? -8.529 22.021 -9.965 1.00 53.31 597 MET A O 1
ATOM 4514 N N . ALA A 1 598 ? -6.563 21.357 -9.075 1.00 65.12 598 ALA A N 1
ATOM 4515 C CA . ALA A 1 598 ? -6.800 19.923 -9.192 1.00 65.12 598 ALA A CA 1
ATOM 4516 C C . ALA A 1 598 ? -7.797 19.473 -8.104 1.00 65.12 598 ALA A C 1
ATOM 4518 O O . ALA A 1 598 ? -7.860 20.111 -7.054 1.00 65.12 598 ALA A O 1
ATOM 4519 N N . PRO A 1 599 ? -8.601 18.422 -8.341 1.00 76.38 599 PRO A N 1
ATOM 4520 C CA . PRO A 1 599 ? -9.386 17.798 -7.292 1.00 76.38 599 PRO A CA 1
ATOM 4521 C C . PRO A 1 599 ? -8.438 17.262 -6.226 1.00 76.38 599 PRO A C 1
ATOM 4523 O O . PRO A 1 599 ? -7.380 16.713 -6.541 1.00 76.38 599 PRO A O 1
ATOM 4526 N N . GLU A 1 600 ? -8.840 17.411 -4.974 1.00 85.31 600 GLU A N 1
ATOM 4527 C CA . GLU A 1 600 ? -8.027 17.010 -3.836 1.00 85.31 600 GLU A CA 1
ATOM 4528 C C . GLU A 1 600 ? -8.832 16.086 -2.928 1.00 85.31 600 GLU A C 1
ATOM 4530 O O . GLU A 1 600 ? -10.007 16.340 -2.637 1.00 85.31 600 GLU A O 1
ATOM 4535 N N . LEU A 1 601 ? -8.190 14.993 -2.520 1.00 93.56 601 LEU A N 1
ATOM 4536 C CA . LEU A 1 601 ? -8.684 14.077 -1.505 1.00 93.56 601 LEU A CA 1
ATOM 4537 C C . LEU A 1 601 ? -7.819 14.269 -0.266 1.00 93.56 601 LEU A C 1
ATOM 4539 O O . LEU A 1 601 ? -6.649 13.891 -0.264 1.00 93.56 601 LEU A O 1
ATOM 4543 N N . ASN A 1 602 ? -8.409 14.853 0.771 1.00 93.19 602 ASN A N 1
ATOM 4544 C CA . ASN A 1 602 ? -7.729 15.171 2.019 1.00 93.19 602 ASN A CA 1
ATOM 4545 C C . ASN A 1 602 ? -8.158 14.180 3.095 1.00 93.19 602 ASN A C 1
ATOM 4547 O O . ASN A 1 602 ? -9.327 14.142 3.483 1.00 93.19 602 ASN A O 1
ATOM 4551 N N . VAL A 1 603 ? -7.218 13.363 3.568 1.00 94.44 603 VAL A N 1
ATOM 4552 C CA . VAL A 1 603 ? -7.477 12.376 4.621 1.00 94.44 603 VAL A CA 1
ATOM 4553 C C . VAL A 1 603 ? -7.723 13.101 5.941 1.00 94.44 603 VAL A C 1
ATOM 4555 O O . VAL A 1 603 ? -6.887 13.872 6.402 1.00 94.44 603 VAL A O 1
ATOM 4558 N N . ARG A 1 604 ? -8.880 12.841 6.552 1.00 93.44 604 ARG A N 1
ATOM 4559 C CA . ARG A 1 604 ? -9.233 13.320 7.894 1.00 93.44 604 ARG A CA 1
ATOM 4560 C C . ARG A 1 604 ? -8.836 12.339 8.981 1.00 93.44 604 ARG A C 1
ATOM 4562 O O . ARG A 1 604 ? -8.407 12.767 10.048 1.00 93.44 604 ARG A O 1
ATOM 4569 N N . ALA A 1 605 ? -9.044 11.049 8.729 1.00 93.94 605 ALA A N 1
ATOM 4570 C CA . ALA A 1 605 ? -8.705 9.994 9.666 1.00 93.94 605 ALA A CA 1
ATOM 4571 C C . ALA A 1 605 ? -8.467 8.663 8.952 1.00 93.94 605 ALA A C 1
ATOM 4573 O O . ALA A 1 605 ? -9.088 8.381 7.923 1.00 93.94 605 ALA A O 1
ATOM 4574 N N . THR A 1 606 ? -7.629 7.828 9.556 1.00 95.38 606 THR A N 1
ATOM 4575 C CA . THR A 1 606 ? -7.396 6.447 9.126 1.00 95.38 606 THR A CA 1
ATOM 4576 C C . THR A 1 606 ? -7.702 5.525 10.289 1.00 95.38 606 THR A C 1
ATOM 4578 O O . THR A 1 606 ? -7.149 5.689 11.377 1.00 95.38 606 THR A O 1
ATOM 4581 N N . ILE A 1 607 ? -8.581 4.557 10.051 1.00 95.62 607 ILE A N 1
ATOM 4582 C CA . ILE A 1 607 ? -8.936 3.518 11.008 1.00 95.62 607 ILE A CA 1
ATOM 4583 C C . ILE A 1 607 ? -8.271 2.224 10.560 1.00 95.62 607 ILE A C 1
ATOM 4585 O O . ILE A 1 607 ? -8.447 1.812 9.414 1.00 95.62 607 ILE A O 1
ATOM 4589 N N . LEU A 1 608 ? -7.514 1.585 11.442 1.00 93.94 608 LEU A N 1
ATOM 4590 C CA . LEU A 1 608 ? -6.883 0.294 11.190 1.00 93.94 608 LEU A CA 1
ATOM 4591 C C . LEU A 1 608 ? -7.240 -0.635 12.344 1.00 93.94 608 LEU A C 1
ATOM 4593 O O . LEU A 1 608 ? -6.979 -0.310 13.498 1.00 93.94 608 LEU A O 1
ATOM 4597 N N . ALA A 1 609 ? -7.854 -1.775 12.031 1.00 91.19 609 ALA A N 1
ATOM 4598 C CA . ALA A 1 609 ? -8.347 -2.731 13.018 1.00 91.19 609 ALA A CA 1
ATOM 4599 C C . ALA A 1 609 ? -9.230 -2.098 14.107 1.00 91.19 609 ALA A C 1
ATOM 4601 O O . ALA A 1 609 ? -9.145 -2.464 15.274 1.00 91.19 609 ALA A O 1
ATOM 4602 N N . GLY A 1 610 ? -10.083 -1.151 13.708 1.00 89.94 610 GLY A N 1
ATOM 4603 C CA . GLY A 1 610 ? -11.018 -0.467 14.604 1.00 89.94 610 GLY A CA 1
ATOM 4604 C C . GLY A 1 610 ? -10.418 0.652 15.450 1.00 89.94 610 GLY A C 1
ATOM 4605 O O . GLY A 1 610 ? -11.136 1.281 16.224 1.00 89.94 610 GLY A O 1
ATOM 4606 N N . GLU A 1 611 ? -9.136 0.960 15.270 1.00 89.19 611 GLU A N 1
ATOM 4607 C CA . GLU A 1 611 ? -8.451 2.034 15.982 1.00 89.19 611 GLU A CA 1
ATOM 4608 C C . GLU A 1 611 ? -8.180 3.219 15.065 1.00 89.19 611 GLU A C 1
ATOM 4610 O O . GLU A 1 611 ? -7.735 3.043 13.933 1.00 89.19 611 GLU A O 1
ATOM 4615 N N . CYS A 1 612 ? -8.404 4.439 15.557 1.00 89.88 612 CYS A N 1
ATOM 4616 C CA . CYS A 1 612 ? -7.998 5.646 14.846 1.00 89.88 612 CYS A CA 1
ATOM 4617 C C . CYS A 1 612 ? -6.479 5.812 14.962 1.00 89.88 612 CYS A C 1
ATOM 4619 O O . CYS A 1 612 ? -5.974 6.242 15.996 1.00 89.88 612 CYS A O 1
ATOM 4621 N N . VAL A 1 613 ? -5.755 5.457 13.902 1.00 87.25 613 VAL A N 1
ATOM 4622 C CA . VAL A 1 613 ? -4.282 5.452 13.863 1.00 87.25 613 VAL A CA 1
ATOM 4623 C C . VAL A 1 613 ? -3.687 6.708 13.226 1.00 87.25 613 VAL A C 1
ATOM 4625 O O . VAL A 1 613 ? -2.476 6.915 13.279 1.00 87.25 613 VAL A O 1
ATOM 4628 N N . TYR A 1 614 ? -4.526 7.550 12.625 1.00 88.81 614 TYR A N 1
ATOM 4629 C CA . TYR A 1 614 ? -4.159 8.870 12.126 1.00 88.81 614 TYR A CA 1
ATOM 4630 C C . TYR A 1 614 ? -5.374 9.795 12.141 1.00 88.81 614 TYR A C 1
ATOM 4632 O O . TYR A 1 614 ? -6.479 9.357 11.820 1.00 88.81 614 TYR A O 1
ATOM 4640 N N . GLY A 1 615 ? -5.145 11.075 12.435 1.00 86.25 615 GLY A N 1
ATOM 4641 C CA . GLY A 1 615 ? -6.161 12.119 12.357 1.00 86.25 615 GLY A CA 1
ATOM 4642 C C . GLY A 1 615 ? -7.208 12.045 13.469 1.00 86.25 615 GLY A C 1
ATOM 4643 O O . GLY A 1 615 ? -6.936 11.540 14.558 1.00 86.25 615 GLY A O 1
ATOM 4644 N N . HIS A 1 616 ? -8.399 12.584 13.202 1.00 79.19 616 HIS A N 1
ATOM 4645 C CA . HIS A 1 616 ? -9.475 12.676 14.189 1.00 79.19 616 HIS A CA 1
ATOM 4646 C C . HIS A 1 616 ? -10.812 12.203 13.615 1.00 79.19 616 HIS A C 1
ATOM 4648 O O . HIS A 1 616 ? -11.248 12.645 12.548 1.00 79.19 616 HIS A O 1
ATOM 4654 N N . VAL A 1 617 ? -11.481 11.315 14.351 1.00 76.75 617 VAL A N 1
ATOM 4655 C CA . VAL A 1 617 ? -12.841 10.874 14.045 1.00 76.75 617 VAL A CA 1
ATOM 4656 C C . VAL A 1 617 ? -13.813 11.878 14.651 1.00 76.75 617 VAL A C 1
ATOM 4658 O O . VAL A 1 617 ? -13.788 12.046 15.866 1.00 76.75 617 VAL A O 1
ATOM 4661 N N . PRO A 1 618 ? -14.697 12.511 13.861 1.00 62.97 618 PRO A N 1
ATOM 4662 C CA . PRO A 1 618 ? -15.770 13.315 14.423 1.00 62.97 618 PRO A CA 1
ATOM 4663 C C . PRO A 1 618 ? -16.743 12.385 15.161 1.00 62.97 618 PRO A C 1
ATOM 4665 O O . PRO A 1 618 ? -17.601 11.746 14.543 1.00 62.97 618 PRO A O 1
ATOM 4668 N N . THR A 1 619 ? -16.569 12.261 16.475 1.00 55.44 619 THR A N 1
ATOM 4669 C CA . THR A 1 619 ? -17.499 11.550 17.351 1.00 55.44 619 THR A CA 1
ATOM 4670 C C . THR A 1 619 ? -18.729 12.423 17.567 1.00 55.44 619 THR A C 1
ATOM 4672 O O . THR A 1 619 ? -18.621 13.630 17.769 1.00 55.44 619 THR A O 1
ATOM 4675 N N . LEU A 1 620 ? -19.913 11.821 17.463 1.00 51.94 620 LEU A N 1
ATOM 4676 C CA . LEU A 1 620 ? -21.127 12.443 17.982 1.00 51.94 620 LEU A CA 1
ATOM 4677 C C . LEU A 1 620 ? -21.152 12.144 19.481 1.00 51.94 620 LEU A C 1
ATOM 4679 O O . LEU A 1 620 ? -21.165 10.962 19.837 1.00 51.94 620 LEU A O 1
ATOM 4683 N N . ASP A 1 621 ? -21.104 13.193 20.301 1.00 37.22 621 ASP A N 1
ATOM 4684 C CA . ASP A 1 621 ? -21.378 13.117 21.742 1.00 37.22 621 ASP A CA 1
ATOM 4685 C C . ASP A 1 621 ? -22.786 12.564 22.023 1.00 37.22 621 ASP A C 1
ATOM 4687 O O . ASP A 1 621 ? -23.732 12.906 21.264 1.00 37.22 621 ASP A O 1
#

Sequence (621 aa):
MDRKLTADRLSKGLLSIGLVLACGALLAAGGCAGPLATAMYLINGTDIKAEFKDLKGKRVAVVCRPPVTDQFQNSQAAELLAQEVSHMLAQNVAGIDVVDYADAAAWQDENTWDDPSELAEGVDADMVLLVDLNSFDIYQGQTLYQGNARVQIAVHDMEQDGKVVFAKTLPPSIYPPNVGVPTSERPDDSVFRAEYVRVLADEVGRHFYNHDSYADVARDSKAPMRISGTRYDTGDAVTVEIEGDRIARVVPRNAEQGDAEPGPWIAPGFVDLQLNGYGGQQFSSAELTVEHAAAILGTYLSFGTTRVCPTVTTQSAEVLEHSIRTLCSTIASDSRLKRLVAGIHVEGPYISPSDGPRGAHPKQFTRPPNWDEFQLWQDAADGAIRIVTLSPEYPESAEFIAKATASGVVVAIGHTAASSEQIRAAVDAGAQLSTHLGNGAHLELPRHPNYIWDQLAEDRLTASIIADGHHLPAEVVKVLIRAKTPERVILVSDLSGFAGLAPGTYPSSPGDVTVLEDGRLVVAEEHRLLAGASRPIGTCVALAMQMAELSLRTAVEMATQRPAELIGLKPNALRPGDPADLVLFDLQPRKPQEKKMAPELNVRATILAGECVYGHVPTLD

Organism: NCBI:txid2562237

Foldseek 3Di:
DPPVVVVVVVVVVVVVVVVVVVVVVVVPDDDDDPPVVVVCCVVPAQWDFALAAVLAQWEEEEFEQAAPVCCPVCVVLRLLLSQLLLVLCVVFRHNHRYQDSVQLVVVVVVDPDPAVLVSCVSRVTQKYKYKYWNDWDQDDPDFFGKIWTWIKIWMFGVVVVRDTPDIDTDDIDIPPPPGTHTCVVPVDVVVSSSVSSNVVSVSVNRNHHIDRPLNVQDDDQDPWFWFWAAELAPRFTWIFTHGFFFGADTGGDDPPPDDDDGFFYKDFFFAAEAAQAADLDGLQDPPDALVRLLVGLLVVQQLSAQEYAHEHEQDALVSLLVSLLRLLVNCSVDVSSVRHYQAYEYEDLQADLDPFLCFQGDSVRRDHDDQVSVVSSCVSNVNRAAEYEHELQDPCQLVNLLVCVVSNHAYEYGSYPDDLVSLVSSVVSPHQEHEQQPGSGDPDDPPPDGPSVSQLQDQSHQYEHALLCQRDPLVRLQSSCVSNPLLRYAYHNNAHNCAPDDADWDADPPAIWGQHPVRFIAGPVDRVGGPTGRDRLQSSLQRSCVSNVDRSNSSSCSRFVNSCVSSPHDGAPSRRPGGQFMWTWDWDDDDPVDPPDGIGTRTQFTAHSNDTSDHDRPGDD